Protein 2ABS (pdb70)

Secondary structure (DSSP, 8-state):
-----EEEE---EEEEEEE--HHHHHHTTPPTT-EEEPPGGGGGGGGTGGGG-PEEEEESHHHHHHHHHHHHH-STTSEEEEEEE-SSHHHHHHHHHHHHHT-EEEEEE-TT-PPEEEEEEEETTEEEEEEE-GGGGG----TTHHHHTTT--EEEEEGGGGTT-HHHHHHHHHHHHTSTT-EEEEE---HHHHHH-HHHHHHHHHT-SEEEEEHHHHHHHHHHHT---HHHHHHHHHHHHHHHHTT---SS--EEEEE-TTSPEEEEEE-TTS-EEEEEE------GGG----TTHHHHHHHHHHHHHHTT--HHHHHHHHHHHHHHHHTSSS------

Radius of gyration: 19.25 Å; Cα contacts (8 Å, |Δi|>4): 822; chains: 1; bounding box: 46×47×50 Å

Nearest PDB structures (foldseek):
  2abs-assembly1_A  TM=1.003E+00  e=2.687E-75  Toxoplasma gondii
  2a9z-assembly1_A  TM=9.817E-01  e=3.479E-67  Toxoplasma gondii
  1dgm-assembly1_A  TM=9.892E-01  e=4.662E-67  Toxoplasma gondii
  3loo-assembly1_A  TM=8.382E-01  e=2.595E-33  Anopheles gambiae
  8rf7-assembly1_A  TM=9.008E-01  e=4.574E-32  Zea mays

Structure (mmCIF, N/CA/C/O backbone):
data_2ABS
#
_entry.id   2ABS
#
_cell.length_a   60.051
_cell.length_b   67.923
_cell.length_c   83.192
_cell.angle_alpha   90.00
_cell.angle_beta   90.00
_cell.angle_gamma   90.00
#
_symmetry.space_group_name_H-M   'P 21 21 21'
#
loop_
_entity.id
_entity.type
_entity.pdbx_description
1 polymer 'adenosine kinase'
2 non-polymer 'CHLORIDE ION'
3 non-polymer 'SODIUM ION'
4 non-polymer 'PHOSPHOMETHYLPHOSPHONIC ACID ADENYLATE ESTER'
5 water water
#
loop_
_atom_site.group_PDB
_atom_site.id
_atom_site.type_symbol
_atom_site.label_atom_id
_atom_site.label_alt_id
_atom_site.label_comp_id
_atom_site.label_asym_id
_atom_site.label_entity_id
_atom_site.label_seq_id
_atom_site.pdbx_PDB_ins_code
_atom_site.Cartn_x
_atom_site.Cartn_y
_atom_site.Cartn_z
_atom_site.occupancy
_atom_site.B_iso_or_equiv
_atom_site.auth_seq_id
_atom_site.auth_comp_id
_atom_site.auth_asym_id
_atom_site.auth_atom_id
_atom_site.pdbx_PDB_model_num
ATOM 1 N N . THR A 1 30 ? 25.660 -39.955 -84.426 1.00 50.58 10 THR A N 1
ATOM 2 C CA . THR A 1 30 ? 25.939 -41.269 -85.025 1.00 43.57 10 THR A CA 1
ATOM 3 C C . THR A 1 30 ? 25.470 -41.386 -86.476 1.00 32.43 10 THR A C 1
ATOM 4 O O . THR A 1 30 ? 25.809 -42.245 -87.293 1.00 30.34 10 THR A O 1
ATOM 8 N N . GLY A 1 31 ? 24.577 -40.513 -86.950 1.00 24.79 11 GLY A N 1
ATOM 9 C CA . GLY A 1 31 ? 24.091 -40.578 -88.286 1.00 23.02 11 GLY A CA 1
ATOM 10 C C . GLY A 1 31 ? 23.251 -41.794 -88.612 1.00 23.01 11 GLY A C 1
ATOM 11 O O . GLY A 1 31 ? 22.516 -42.344 -87.769 1.00 24.46 11 GLY A O 1
ATOM 12 N N . PRO A 1 32 ? 23.348 -42.296 -89.844 1.00 21.27 12 PRO A N 1
ATOM 13 C CA . PRO A 1 32 ? 24.264 -41.845 -90.885 1.00 18.75 12 PRO A CA 1
ATOM 14 C C . PRO A 1 32 ? 23.927 -40.504 -91.522 1.00 13.51 12 PRO A C 1
ATOM 15 O O . PRO A 1 32 ? 22.793 -40.099 -91.722 1.00 14.23 12 PRO A O 1
ATOM 19 N N . MET A 1 33 ? 24.990 -39.778 -91.783 1.00 11.89 13 MET A N 1
ATOM 20 C CA . MET A 1 33 ? 24.883 -38.493 -92.473 1.00 9.56 13 MET A CA 1
ATOM 21 C C . MET A 1 33 ? 24.536 -38.721 -93.923 1.00 10.02 13 MET A C 1
ATOM 22 O O . MET A 1 33 ? 25.251 -39.411 -94.620 1.00 13.08 13 MET A O 1
ATOM 27 N N . ARG A 1 34 ? 23.420 -38.123 -94.381 1.00 10.00 14 ARG A N 1
ATOM 28 C CA . ARG A 1 34 ? 22.961 -38.302 -95.726 1.00 9.94 14 ARG A CA 1
ATOM 29 C C . ARG A 1 34 ? 23.207 -37.051 -96.600 1.00 9.17 14 ARG A C 1
ATOM 30 O O . ARG A 1 34 ? 23.311 -37.177 -97.808 1.00 10.56 14 ARG A O 1
ATOM 38 N N . VAL A 1 35 ? 23.291 -35.894 -95.987 1.00 8.09 15 VAL A N 1
ATOM 39 C CA . VAL A 1 35 ? 23.508 -34.632 -96.688 1.00 7.53 15 VAL A CA 1
ATOM 40 C C . VAL A 1 35 ? 24.539 -33.831 -95.909 1.00 6.93 15 VAL A C 1
ATOM 41 O O . VAL A 1 35 ? 24.447 -33.737 -94.693 1.00 8.34 15 VAL A O 1
ATOM 45 N N . PHE A 1 36 ? 25.523 -33.302 -96.628 1.00 6.62 16 PHE A N 1
ATOM 46 C CA . PHE A 1 36 ? 26.517 -32.400 -96.077 1.00 6.46 16 PHE A CA 1
ATOM 47 C C . PHE A 1 36 ? 26.450 -31.079 -96.830 1.00 6.24 16 PHE A C 1
ATOM 48 O O . PHE A 1 36 ? 26.441 -31.070 -98.065 1.00 6.95 16 PHE A O 1
ATOM 56 N N . ALA A 1 37 ? 26.462 -29.966 -96.077 1.00 5.85 17 ALA A N 1
ATOM 57 C CA . ALA A 1 37 ? 26.444 -28.661 -96.688 1.00 5.90 17 ALA A CA 1
ATOM 58 C C . ALA A 1 37 ? 27.501 -27.731 -96.103 1.00 5.50 17 ALA A C 1
ATOM 59 O O . ALA A 1 37 ? 27.864 -27.856 -94.928 1.00 6.00 17 ALA A O 1
ATOM 61 N N . ILE A 1 38 ? 27.891 -26.747 -96.895 1.00 5.94 18 ILE A N 1
ATOM 62 C CA . ILE A 1 38 ? 28.592 -25.556 -96.417 1.00 5.54 18 ILE A CA 1
ATOM 63 C C . ILE A 1 38 ? 27.709 -24.351 -96.620 1.00 5.90 18 ILE A C 1
ATOM 64 O O . ILE A 1 38 ? 26.898 -24.290 -97.559 1.00 7.14 18 ILE A O 1
ATOM 69 N N . GLY A 1 39 ? 27.897 -23.374 -95.766 1.00 6.31 19 GLY A N 1
ATOM 70 C CA . GLY A 1 39 ? 27.100 -22.169 -95.821 1.00 7.39 19 GLY A CA 1
ATOM 71 C C . GLY A 1 39 ? 27.653 -21.074 -94.937 1.00 7.07 19 GLY A C 1
ATOM 72 O O . GLY A 1 39 ? 28.736 -21.193 -94.358 1.00 8.28 19 GLY A O 1
ATOM 73 N N . ASN A 1 40 ? 26.844 -20.017 -94.861 1.00 6.77 20 ASN A N 1
ATOM 74 C CA . ASN A 1 40 ? 27.078 -18.859 -93.986 1.00 7.02 20 ASN A CA 1
ATOM 75 C C . ASN A 1 40 ? 26.121 -18.917 -92.839 1.00 7.73 20 ASN A C 1
ATOM 76 O O . ASN A 1 40 ? 24.928 -18.620 -93.011 1.00 9.84 20 ASN A O 1
ATOM 81 N N A PRO A 1 41 ? 26.523 -19.343 -91.661 0.45 7.06 21 PRO A N 1
ATOM 82 N N B PRO A 1 41 ? 26.519 -19.468 -91.709 0.55 9.71 21 PRO A N 1
ATOM 83 C CA A PRO A 1 41 ? 25.555 -19.490 -90.565 0.45 8.92 21 PRO A CA 1
ATOM 84 C CA B PRO A 1 41 ? 25.584 -19.665 -90.599 0.55 8.38 21 PRO A CA 1
ATOM 85 C C A PRO A 1 41 ? 25.306 -18.179 -89.821 0.45 7.94 21 PRO A C 1
ATOM 86 C C B PRO A 1 41 ? 25.302 -18.303 -89.946 0.55 8.25 21 PRO A C 1
ATOM 87 O O A PRO A 1 41 ? 26.172 -17.459 -89.363 0.45 13.34 21 PRO A O 1
ATOM 88 O O B PRO A 1 41 ? 26.181 -17.474 -89.775 0.55 7.70 21 PRO A O 1
ATOM 95 N N A ILE A 1 42 ? 24.033 -17.882 -89.693 0.45 7.89 22 ILE A N 1
ATOM 96 N N B ILE A 1 42 ? 24.063 -18.103 -89.584 0.55 6.41 22 ILE A N 1
ATOM 97 C CA A ILE A 1 42 ? 23.574 -16.591 -89.194 0.45 9.00 22 ILE A CA 1
ATOM 98 C CA B ILE A 1 42 ? 23.552 -16.881 -88.992 0.55 6.22 22 ILE A CA 1
ATOM 99 C C A ILE A 1 42 ? 22.553 -16.796 -88.076 0.45 8.56 22 ILE A C 1
ATOM 100 C C B ILE A 1 42 ? 22.761 -17.243 -87.739 0.55 5.31 22 ILE A C 1
ATOM 101 O O A ILE A 1 42 ? 21.589 -17.501 -88.273 0.45 14.40 22 ILE A O 1
ATOM 102 O O B ILE A 1 42 ? 22.072 -18.231 -87.688 0.55 6.52 22 ILE A O 1
ATOM 111 N N A LEU A 1 43 ? 22.833 -16.162 -86.927 0.45 8.24 23 LEU A N 1
ATOM 112 N N B LEU A 1 43 ? 22.862 -16.387 -86.731 0.55 5.58 23 LEU A N 1
ATOM 113 C CA A LEU A 1 43 ? 21.912 -16.239 -85.811 0.45 7.67 23 LEU A CA 1
ATOM 114 C CA B LEU A 1 43 ? 21.891 -16.452 -85.649 0.55 6.28 23 LEU A CA 1
ATOM 115 C C A LEU A 1 43 ? 20.803 -15.229 -86.019 0.45 7.55 23 LEU A C 1
ATOM 116 C C B LEU A 1 43 ? 20.845 -15.379 -85.930 0.55 6.90 23 LEU A C 1
ATOM 117 O O A LEU A 1 43 ? 21.027 -14.028 -86.109 0.45 8.99 23 LEU A O 1
ATOM 118 O O B LEU A 1 43 ? 21.211 -14.204 -86.000 0.55 7.84 23 LEU A O 1
ATOM 127 N N . ASP A 1 44 ? 19.576 -15.739 -86.061 1.00 7.49 24 ASP A N 1
ATOM 128 C CA . ASP A 1 44 ? 18.434 -14.848 -86.158 1.00 7.79 24 ASP A CA 1
ATOM 129 C C . ASP A 1 44 ? 17.982 -14.441 -84.760 1.00 7.83 24 ASP A C 1
ATOM 130 O O . ASP A 1 44 ? 17.896 -15.268 -83.865 1.00 8.85 24 ASP A O 1
ATOM 135 N N . LEU A 1 45 ? 17.655 -13.179 -84.611 1.00 7.69 25 LEU A N 1
ATOM 136 C CA . LEU A 1 45 ? 17.120 -12.601 -83.368 1.00 7.38 25 LEU A CA 1
ATOM 137 C C . LEU A 1 45 ? 15.715 -12.079 -83.726 1.00 7.15 25 LEU A C 1
ATOM 138 O O . LEU A 1 45 ? 15.620 -11.114 -84.436 1.00 8.19 25 LEU A O 1
ATOM 143 N N . VAL A 1 46 ? 14.681 -12.754 -83.255 1.00 8.20 26 VAL A N 1
ATOM 144 C CA . VAL A 1 46 ? 13.329 -12.516 -83.704 1.00 7.99 26 VAL A CA 1
ATOM 145 C C . VAL A 1 46 ? 12.510 -11.744 -82.651 1.00 7.36 26 VAL A C 1
ATOM 146 O O . VAL A 1 46 ? 12.393 -12.195 -81.520 1.00 7.93 26 VAL A O 1
ATOM 150 N N . ALA A 1 47 ? 11.934 -10.611 -83.020 1.00 8.11 27 ALA A N 1
ATOM 151 C CA . ALA A 1 47 ? 11.069 -9.885 -82.106 1.00 8.40 27 ALA A CA 1
ATOM 152 C C . ALA A 1 47 ? 10.055 -9.073 -82.856 1.00 9.03 27 ALA A C 1
ATOM 153 O O . ALA A 1 47 ? 10.374 -8.524 -83.922 1.00 9.39 27 ALA A O 1
ATOM 155 N N . GLU A 1 48 ? 8.840 -9.004 -82.277 1.00 10.31 28 GLU A N 1
ATOM 156 C CA . GLU A 1 48 ? 7.865 -8.014 -82.675 1.00 10.26 28 GLU A CA 1
ATOM 157 C C . GLU A 1 48 ? 8.372 -6.687 -82.106 1.00 10.41 28 GLU A C 1
ATOM 158 O O . GLU A 1 48 ? 8.739 -6.561 -80.909 1.00 14.04 28 GLU A O 1
ATOM 164 N N . VAL A 1 49 ? 8.407 -5.631 -82.905 1.00 10.56 29 VAL A N 1
ATOM 165 C CA . VAL A 1 49 ? 8.936 -4.350 -82.487 1.00 10.12 29 VAL A CA 1
ATOM 166 C C . VAL A 1 49 ? 7.970 -3.225 -82.844 1.00 11.04 29 VAL A C 1
ATOM 167 O O . VAL A 1 49 ? 7.222 -3.379 -83.831 1.00 11.92 29 VAL A O 1
ATOM 171 N N . PRO A 1 50 ? 7.995 -2.106 -82.140 1.00 11.78 30 PRO A N 1
ATOM 172 C CA . PRO A 1 50 ? 7.206 -0.926 -82.538 1.00 13.20 30 PRO A CA 1
ATOM 173 C C . PRO A 1 50 ? 7.822 -0.278 -83.758 1.00 12.42 30 PRO A C 1
ATOM 174 O O . PRO A 1 50 ? 9.001 -0.389 -84.043 1.00 12.70 30 PRO A O 1
ATOM 178 N N . SER A 1 51 ? 6.984 0.440 -84.503 1.00 15.46 31 SER A N 1
ATOM 179 C CA . SER A 1 51 ? 7.469 1.102 -85.708 1.00 16.74 31 SER A CA 1
ATOM 180 C C . SER A 1 51 ? 8.553 2.120 -85.402 1.00 16.61 31 SER A C 1
ATOM 181 O O . SER A 1 51 ? 9.491 2.335 -86.196 1.00 19.05 31 SER A O 1
ATOM 184 N N . SER A 1 52 ? 8.503 2.678 -84.210 1.00 16.45 32 SER A N 1
ATOM 185 C CA . SER A 1 52 ? 9.587 3.560 -83.802 1.00 17.10 32 SER A CA 1
ATOM 186 C C . SER A 1 52 ? 10.966 2.927 -83.848 1.00 16.77 32 SER A C 1
ATOM 187 O O . SER A 1 52 ? 11.957 3.678 -84.065 1.00 18.35 32 SER A O 1
ATOM 190 N N . PHE A 1 53 ? 11.065 1.661 -83.580 1.00 16.34 33 PHE A N 1
ATOM 191 C CA . PHE A 1 53 ? 12.390 1.009 -83.588 1.00 14.96 33 PHE A CA 1
ATOM 192 C C . PHE A 1 53 ? 12.902 0.958 -85.005 1.00 14.39 33 PHE A C 1
ATOM 193 O O . PHE A 1 53 ? 14.116 1.111 -85.207 1.00 15.21 33 PHE A O 1
ATOM 201 N N A LEU A 1 54 ? 12.007 0.687 -85.947 0.43 15.61 34 LEU A N 1
ATOM 202 N N B LEU A 1 54 ? 12.080 0.702 -86.001 0.57 15.61 34 LEU A N 1
ATOM 203 C CA A LEU A 1 54 ? 12.381 0.672 -87.363 0.43 15.05 34 LEU A CA 1
ATOM 204 C CA B LEU A 1 54 ? 12.550 0.702 -87.394 0.57 15.71 34 LEU A CA 1
ATOM 205 C C A LEU A 1 54 ? 12.963 2.023 -87.735 0.43 15.76 34 LEU A C 1
ATOM 206 C C B LEU A 1 54 ? 13.051 2.081 -87.752 0.57 16.75 34 LEU A C 1
ATOM 207 O O A LEU A 1 54 ? 14.007 2.151 -88.372 0.43 14.60 34 LEU A O 1
ATOM 208 O O B LEU A 1 54 ? 14.070 2.357 -88.383 0.57 18.47 34 LEU A O 1
ATOM 217 N N . ASP A 1 55 ? 12.259 3.064 -87.285 1.00 16.97 35 ASP A N 1
ATOM 218 C CA . ASP A 1 55 ? 12.649 4.431 -87.589 1.00 19.52 35 ASP A CA 1
ATOM 219 C C . ASP A 1 55 ? 13.971 4.852 -86.944 1.00 19.53 35 ASP A C 1
ATOM 220 O O . ASP A 1 55 ? 14.780 5.548 -87.566 1.00 20.28 35 ASP A O 1
ATOM 225 N N . GLU A 1 56 ? 14.182 4.370 -85.733 1.00 19.14 36 GLU A N 1
ATOM 226 C CA . GLU A 1 56 ? 15.387 4.687 -84.991 1.00 19.89 36 GLU A CA 1
ATOM 227 C C . GLU A 1 56 ? 16.609 4.273 -85.805 1.00 19.59 36 GLU A C 1
ATOM 228 O O . GLU A 1 56 ? 17.653 4.950 -85.768 1.00 21.84 36 GLU A O 1
ATOM 234 N N . PHE A 1 57 ? 16.510 3.160 -86.521 1.00 17.47 37 PHE A N 1
ATOM 235 C CA . PHE A 1 57 ? 17.651 2.619 -87.244 1.00 18.84 37 PHE A CA 1
ATOM 236 C C . PHE A 1 57 ? 17.483 2.796 -88.732 1.00 19.06 37 PHE A C 1
ATOM 237 O O . PHE A 1 57 ? 18.239 2.207 -89.492 1.00 24.26 37 PHE A O 1
ATOM 245 N N . PHE A 1 58 ? 16.574 3.687 -89.167 1.00 19.68 38 PHE A N 1
ATOM 246 C CA . PHE A 1 58 ? 16.371 4.028 -90.570 1.00 23.20 38 PHE A CA 1
ATOM 247 C C . PHE A 1 58 ? 16.151 2.805 -91.468 1.00 17.72 38 PHE A C 1
ATOM 248 O O . PHE A 1 58 ? 16.535 2.709 -92.612 1.00 23.97 38 PHE A O 1
ATOM 263 N N . LEU A 1 59 ? 15.394 1.857 -90.942 1.00 15.58 39 LEU A N 1
ATOM 264 C CA . LEU A 1 59 ? 15.019 0.674 -91.681 1.00 15.43 39 LEU A CA 1
ATOM 265 C C . LEU A 1 59 ? 13.687 0.921 -92.376 1.00 17.08 39 LEU A C 1
ATOM 266 O O . LEU A 1 59 ? 12.814 1.579 -91.772 1.00 21.65 39 LEU A O 1
ATOM 271 N N . LYS A 1 60 ? 13.623 0.387 -93.581 1.00 17.93 40 LYS A N 1
ATOM 272 C CA . LYS A 1 60 ? 12.366 0.392 -94.371 1.00 18.45 40 LYS A CA 1
ATOM 273 C C . LYS A 1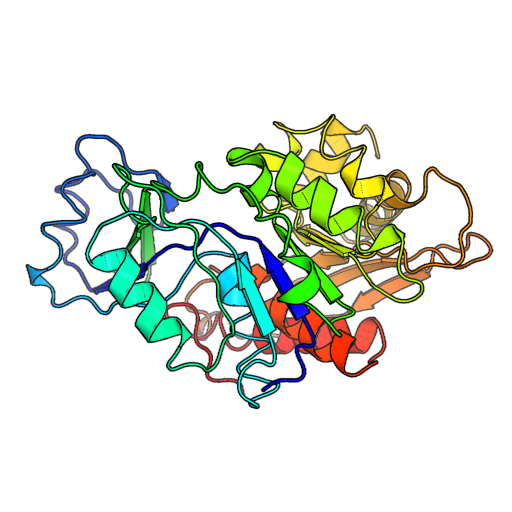 60 ? 11.597 -0.907 -94.158 1.00 16.03 40 LYS A C 1
ATOM 274 O O . LYS A 1 60 ? 12.149 -1.957 -94.439 1.00 16.89 40 LYS A O 1
ATOM 280 N N . ARG A 1 61 ? 10.356 -0.821 -93.690 1.00 16.85 41 ARG A N 1
ATOM 281 C CA . ARG A 1 61 ? 9.601 -2.007 -93.378 1.00 17.07 41 ARG A CA 1
ATOM 282 C C . ARG A 1 61 ? 9.539 -2.927 -94.573 1.00 16.76 41 ARG A C 1
ATOM 283 O O . ARG A 1 61 ? 9.217 -2.461 -95.673 1.00 19.67 41 ARG A O 1
ATOM 291 N N . GLY A 1 62 ? 9.789 -4.188 -94.308 1.00 15.55 42 GLY A N 1
ATOM 292 C CA . GLY A 1 62 ? 9.751 -5.205 -95.316 1.00 16.94 42 GLY A CA 1
ATOM 293 C C . GLY A 1 62 ? 10.956 -5.397 -96.162 1.00 14.99 42 GLY A C 1
ATOM 294 O O . GLY A 1 62 ? 10.980 -6.310 -96.975 1.00 19.44 42 GLY A O 1
ATOM 295 N N . ASP A 1 63 ? 11.994 -4.573 -96.003 1.00 15.58 43 ASP A N 1
ATOM 296 C CA . ASP A 1 63 ? 13.238 -4.778 -96.749 1.00 15.46 43 ASP A CA 1
ATOM 297 C C . ASP A 1 63 ? 14.180 -5.669 -95.948 1.00 13.71 43 ASP A C 1
ATOM 298 O O . ASP A 1 63 ? 14.102 -5.761 -94.716 1.00 14.15 43 ASP A O 1
ATOM 303 N N . ALA A 1 64 ? 15.051 -6.355 -96.671 1.00 14.42 44 ALA A N 1
ATOM 304 C CA . ALA A 1 64 ? 16.141 -7.184 -96.212 1.00 12.42 44 ALA A CA 1
ATOM 305 C C . ALA A 1 64 ? 17.451 -6.491 -96.599 1.00 11.63 44 ALA A C 1
ATOM 306 O O . ALA A 1 64 ? 17.689 -6.347 -97.802 1.00 16.37 44 ALA A O 1
ATOM 308 N N . THR A 1 65 ? 18.241 -6.062 -95.652 1.00 10.25 45 THR A N 1
ATOM 309 C CA . THR A 1 65 ? 19.453 -5.339 -95.936 1.00 10.28 45 THR A CA 1
ATOM 310 C C . THR A 1 65 ? 20.585 -5.841 -95.099 1.00 9.36 45 THR A C 1
ATOM 311 O O . THR A 1 65 ? 20.432 -6.568 -94.126 1.00 10.17 45 THR A O 1
ATOM 318 N N . LEU A 1 66 ? 21.809 -5.384 -95.460 1.00 8.50 46 LEU A N 1
ATOM 319 C CA . LEU A 1 66 ? 23.002 -5.624 -94.671 1.00 8.20 46 LEU A CA 1
ATOM 320 C C . LEU A 1 66 ? 23.212 -4.423 -93.767 1.00 8.68 46 LEU A C 1
ATOM 321 O O . LEU A 1 66 ? 23.025 -3.264 -94.174 1.00 9.23 46 LEU A O 1
ATOM 326 N N . ALA A 1 67 ? 23.608 -4.645 -92.535 1.00 8.25 47 ALA A N 1
ATOM 327 C CA . ALA A 1 67 ? 23.737 -3.607 -91.544 1.00 8.75 47 ALA A CA 1
ATOM 328 C C . ALA A 1 67 ? 24.769 -2.583 -91.972 1.00 8.39 47 ALA A C 1
ATOM 329 O O . ALA A 1 67 ? 25.886 -2.906 -92.368 1.00 9.56 47 ALA A O 1
ATOM 331 N N . THR A 1 68 ? 24.402 -1.326 -91.827 1.00 9.49 48 THR A N 1
ATOM 332 C CA . THR A 1 68 ? 25.343 -0.245 -91.913 1.00 10.58 48 THR A CA 1
ATOM 333 C C . THR A 1 68 ? 26.060 -0.045 -90.578 1.00 9.84 48 THR A C 1
ATOM 334 O O . THR A 1 68 ? 25.631 -0.600 -89.557 1.00 10.16 48 THR A O 1
ATOM 338 N N . PRO A 1 69 ? 27.132 0.729 -90.524 1.00 11.81 49 PRO A N 1
ATOM 339 C CA . PRO A 1 69 ? 27.843 0.893 -89.250 1.00 11.91 49 PRO A CA 1
ATOM 340 C C . PRO A 1 69 ? 26.932 1.409 -88.137 1.00 11.70 49 PRO A C 1
ATOM 341 O O . PRO A 1 69 ? 27.031 0.852 -87.016 1.00 14.13 49 PRO A O 1
ATOM 345 N N . GLU A 1 70 ? 26.061 2.388 -88.432 1.00 13.95 50 GLU A N 1
ATOM 346 C CA . GLU A 1 70 ? 25.177 2.866 -87.363 1.00 18.88 50 GLU A CA 1
ATOM 347 C C . GLU A 1 70 ? 24.170 1.821 -86.938 1.00 19.56 50 GLU A C 1
ATOM 348 O O . GLU A 1 70 ? 23.631 1.737 -85.826 1.00 32.92 50 GLU A O 1
ATOM 354 N N . GLN A 1 71 ? 23.861 0.855 -87.768 1.00 12.56 51 GLN A N 1
ATOM 355 C CA . GLN A 1 71 ? 22.918 -0.206 -87.430 1.00 12.32 51 GLN A CA 1
ATOM 356 C C . GLN A 1 71 ? 23.545 -1.337 -86.637 1.00 12.51 51 GLN A C 1
ATOM 357 O O . GLN A 1 71 ? 22.796 -2.156 -86.092 1.00 14.05 51 GLN A O 1
ATOM 363 N N A MET A 1 72 ? 24.862 -1.328 -86.518 0.30 11.56 52 MET A N 1
ATOM 364 N N B MET A 1 72 ? 24.867 -1.357 -86.490 0.70 11.77 52 MET A N 1
ATOM 365 C CA A MET A 1 72 ? 25.602 -2.316 -85.746 0.30 10.53 52 MET A CA 1
ATOM 366 C CA B MET A 1 72 ? 25.425 -2.435 -85.684 0.70 10.78 52 MET A CA 1
ATOM 367 C C A MET A 1 72 ? 25.136 -2.375 -84.296 0.30 11.25 52 MET A C 1
ATOM 368 C C B MET A 1 72 ? 24.937 -2.429 -84.260 0.70 11.09 52 MET A C 1
ATOM 369 O O A MET A 1 72 ? 25.341 -3.398 -83.624 0.30 13.34 52 MET A O 1
ATOM 370 O O B MET A 1 72 ? 24.919 -3.487 -83.604 0.70 11.62 52 MET A O 1
ATOM 379 N N A ARG A 1 73 ? 24.530 -1.316 -83.817 0.30 11.95 53 ARG A N 1
ATOM 380 N N B ARG A 1 73 ? 24.563 -1.280 -83.739 0.70 10.61 53 ARG A N 1
ATOM 381 C CA A ARG A 1 73 ? 23.934 -1.085 -82.512 0.30 13.98 53 ARG A CA 1
ATOM 382 C CA B ARG A 1 73 ? 24.028 -1.232 -82.364 0.70 11.96 53 ARG A CA 1
ATOM 383 C C A ARG A 1 73 ? 22.655 -1.869 -82.277 0.30 11.21 53 ARG A C 1
ATOM 384 C C B ARG A 1 73 ? 22.683 -1.902 -82.226 0.70 11.43 53 ARG A C 1
ATOM 385 O O A ARG A 1 73 ? 22.379 -2.241 -81.132 0.30 11.14 53 ARG A O 1
ATOM 386 O O B ARG A 1 73 ? 22.177 -2.130 -81.127 0.70 13.69 53 ARG A O 1
ATOM 401 N N A ILE A 1 74 ? 21.885 -2.159 -83.317 0.30 10.36 54 ILE A N 1
ATOM 402 N N B ILE A 1 74 ? 22.076 -2.302 -83.347 0.70 10.31 54 ILE A N 1
ATOM 403 C CA A ILE A 1 74 ? 20.706 -3.016 -83.235 0.30 8.05 54 ILE A CA 1
ATOM 404 C CA B ILE A 1 74 ? 20.719 -2.855 -83.244 0.70 10.48 54 ILE A CA 1
ATOM 405 C C A ILE A 1 74 ? 21.032 -4.294 -82.470 0.30 9.37 54 ILE A C 1
ATOM 406 C C B ILE A 1 74 ? 20.718 -4.166 -82.484 0.70 9.18 54 ILE A C 1
ATOM 407 O O A ILE A 1 74 ? 20.250 -4.711 -81.622 0.30 10.27 54 ILE A O 1
ATOM 408 O O B ILE A 1 74 ? 19.752 -4.493 -81.819 0.70 11.32 54 ILE A O 1
ATOM 417 N N A TYR A 1 75 ? 22.175 -4.905 -82.780 0.30 7.64 55 TYR A N 1
ATOM 418 N N B TYR A 1 75 ? 21.773 -4.955 -82.625 0.70 10.03 55 TYR A N 1
ATOM 419 C CA A TYR A 1 75 ? 22.469 -6.229 -82.200 0.30 6.84 55 TYR A CA 1
ATOM 420 C CA B TYR A 1 75 ? 21.682 -6.336 -82.083 0.70 10.32 55 TYR A CA 1
ATOM 421 C C A TYR A 1 75 ? 22.719 -6.198 -80.715 0.30 8.74 55 TYR A C 1
ATOM 422 C C B TYR A 1 75 ? 21.606 -6.344 -80.600 0.70 12.61 55 TYR A C 1
ATOM 423 O O A TYR A 1 75 ? 22.659 -7.244 -80.064 0.30 10.85 55 TYR A O 1
ATOM 424 O O B TYR A 1 75 ? 20.864 -7.083 -79.982 0.70 16.88 55 TYR A O 1
ATOM 441 N N A SER A 1 76 ? 22.956 -5.019 -80.174 0.30 8.86 56 SER A N 1
ATOM 442 N N B SER A 1 76 ? 22.357 -5.462 -79.979 0.70 13.26 56 SER A N 1
ATOM 443 C CA A SER A 1 76 ? 23.168 -4.924 -78.737 0.30 12.27 56 SER A CA 1
ATOM 444 C CA B SER A 1 76 ? 22.295 -5.329 -78.529 0.70 12.81 56 SER A CA 1
ATOM 445 C C A SER A 1 76 ? 22.086 -4.116 -78.040 0.30 12.16 56 SER A C 1
ATOM 446 C C B SER A 1 76 ? 21.041 -4.621 -78.053 0.70 11.52 56 SER A C 1
ATOM 447 O O A SER A 1 76 ? 22.329 -3.871 -76.848 0.30 21.32 56 SER A O 1
ATOM 448 O O B SER A 1 76 ? 20.372 -4.979 -77.093 0.70 13.84 56 SER A O 1
ATOM 453 N N A THR A 1 77 ? 20.991 -3.741 -78.677 0.30 11.84 57 THR A N 1
ATOM 454 N N B THR A 1 77 ? 20.659 -3.574 -78.767 0.70 12.19 57 THR A N 1
ATOM 455 C CA A THR A 1 77 ? 19.890 -3.048 -78.038 0.30 13.46 57 THR A CA 1
ATOM 456 C CA B THR A 1 77 ? 19.482 -2.838 -78.381 0.70 12.04 57 THR A CA 1
ATOM 457 C C A THR A 1 77 ? 18.521 -3.681 -78.294 0.30 14.18 57 THR A C 1
ATOM 458 C C B THR A 1 77 ? 18.202 -3.657 -78.567 0.70 12.46 57 THR A C 1
ATOM 459 O O A THR A 1 77 ? 17.527 -3.218 -77.735 0.30 13.66 57 THR A O 1
ATOM 460 O O B THR A 1 77 ? 17.172 -3.376 -77.991 0.70 14.43 57 THR A O 1
ATOM 467 N N A LEU A 1 78 ? 18.391 -4.728 -79.091 0.30 14.97 58 LEU A N 1
ATOM 468 N N B LEU A 1 78 ? 18.246 -4.740 -79.316 0.70 14.28 58 LEU A N 1
ATOM 469 C CA A LEU A 1 78 ? 17.122 -5.415 -79.330 0.30 13.80 58 LEU A CA 1
ATOM 470 C CA B LEU A 1 78 ? 17.159 -5.671 -79.460 0.70 13.67 58 LEU A CA 1
ATOM 471 C C A LEU A 1 78 ? 16.726 -6.207 -78.090 0.30 12.10 58 LEU A C 1
ATOM 472 C C B LEU A 1 78 ? 16.799 -6.406 -78.184 0.70 12.89 58 LEU A C 1
ATOM 473 O O A LEU A 1 78 ? 15.573 -6.574 -77.929 0.30 10.39 58 LEU A O 1
ATOM 474 O O B LEU A 1 78 ? 15.738 -6.947 -78.033 0.70 11.60 58 LEU A O 1
ATOM 483 N N . ASP A 1 79 ? 17.711 -6.432 -77.208 1.00 15.02 59 ASP A N 1
ATOM 484 C CA . ASP A 1 79 ? 17.475 -7.199 -75.996 1.00 14.55 59 ASP A CA 1
ATOM 485 C C . ASP A 1 79 ? 16.241 -6.711 -75.214 1.00 12.78 59 ASP A C 1
ATOM 486 O O . ASP A 1 79 ? 15.569 -7.515 -74.516 1.00 13.75 59 ASP A O 1
ATOM 488 N N . GLN A 1 80 ? 15.893 -5.452 -75.301 1.00 13.58 60 GLN A N 1
ATOM 489 C CA . GLN A 1 80 ? 14.722 -4.910 -74.655 1.00 12.11 60 GLN A CA 1
ATOM 490 C C . GLN A 1 80 ? 13.449 -5.623 -75.042 1.00 11.60 60 GLN A C 1
ATOM 491 O O . GLN A 1 80 ? 12.481 -5.530 -74.268 1.00 14.72 60 GLN A O 1
ATOM 497 N N . PHE A 1 81 ? 13.394 -6.250 -76.188 1.00 9.72 61 PHE A N 1
ATOM 498 C CA . PHE A 1 81 ? 12.201 -6.919 -76.663 1.00 10.13 61 PHE A CA 1
ATOM 499 C C . PHE A 1 81 ? 12.199 -8.388 -76.288 1.00 10.49 61 PHE A C 1
ATOM 500 O O . PHE A 1 81 ? 11.236 -9.094 -76.674 1.00 13.48 61 PHE A O 1
ATOM 508 N N . ASN A 1 82 ? 13.169 -8.912 -75.609 1.00 10.69 62 ASN A N 1
ATOM 509 C CA . ASN A 1 82 ? 13.256 -10.346 -75.292 1.00 9.96 62 ASN A CA 1
ATOM 510 C C . ASN A 1 82 ? 13.199 -11.176 -76.560 1.00 9.47 62 ASN A C 1
ATOM 511 O O . ASN A 1 82 ? 12.365 -12.085 -76.732 1.00 10.20 62 ASN A O 1
ATOM 516 N N . PRO A 1 83 ? 14.112 -10.914 -77.493 1.00 9.55 63 PRO A N 1
ATOM 517 C CA . PRO A 1 83 ? 14.068 -11.624 -78.789 1.00 9.25 63 PRO A CA 1
ATOM 518 C C . PRO A 1 83 ? 14.387 -13.073 -78.594 1.00 8.47 63 PRO A C 1
ATOM 519 O O . PRO A 1 83 ? 15.103 -13.479 -77.676 1.00 9.94 63 PRO A O 1
ATOM 523 N N . THR A 1 84 ? 13.888 -13.895 -79.531 1.00 7.88 64 THR A N 1
ATOM 524 C CA . THR A 1 84 ? 14.198 -15.299 -79.567 1.00 8.05 64 THR A CA 1
ATOM 525 C C . THR A 1 84 ? 15.328 -15.566 -80.549 1.00 7.64 64 THR A C 1
ATOM 526 O O . THR A 1 84 ? 15.253 -15.114 -81.667 1.00 9.15 64 THR A O 1
ATOM 530 N N . SER A 1 85 ? 16.341 -16.260 -80.113 1.00 7.39 65 SER A N 1
ATOM 531 C CA . SER A 1 85 ? 17.464 -16.663 -80.946 1.00 7.29 65 SER A CA 1
ATOM 532 C 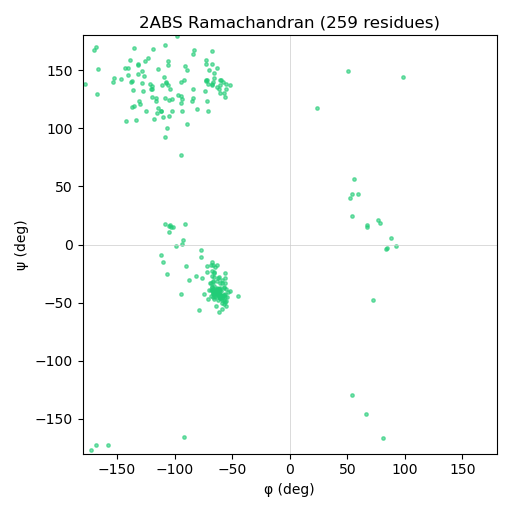C . SER A 1 85 ? 17.140 -17.941 -81.696 1.00 7.02 65 SER A C 1
ATOM 533 O O . SER A 1 85 ? 16.708 -18.935 -81.083 1.00 9.13 65 SER A O 1
ATOM 536 N N . LEU A 1 86 ? 17.429 -17.995 -82.986 1.00 7.12 66 LEU A N 1
ATOM 537 C CA . LEU A 1 86 ? 17.192 -19.166 -83.811 1.00 7.70 66 LEU A CA 1
ATOM 538 C C . LEU A 1 86 ? 18.310 -19.336 -84.817 1.00 6.92 66 LEU A C 1
ATOM 539 O O . LEU A 1 86 ? 18.880 -18.341 -85.231 1.00 7.72 66 LEU A O 1
ATOM 544 N N . PRO A 1 87 ? 18.607 -20.557 -85.249 1.00 7.60 67 PRO A N 1
ATOM 545 C CA . PRO A 1 87 ? 19.530 -20.710 -86.373 1.00 7.90 67 PRO A CA 1
ATOM 546 C C . PRO A 1 87 ? 18.937 -20.077 -87.609 1.00 8.58 67 PRO A C 1
ATOM 547 O O . PRO A 1 87 ? 17.711 -20.028 -87.812 1.00 10.79 67 PRO A O 1
ATOM 551 N N . GLY A 1 88 ? 19.805 -19.612 -88.506 1.00 8.23 68 GLY A N 1
ATOM 552 C CA . GLY A 1 88 ? 19.409 -19.076 -89.789 1.00 9.66 68 GLY A CA 1
ATOM 553 C C . GLY A 1 88 ? 20.583 -19.155 -90.762 1.00 7.70 68 GLY A C 1
ATOM 554 O O . GLY A 1 88 ? 21.639 -19.705 -90.495 1.00 8.34 68 GLY A O 1
ATOM 555 N N . GLY A 1 89 ? 20.356 -18.547 -91.906 1.00 7.89 69 GLY A N 1
ATOM 556 C CA . GLY A 1 89 ? 21.207 -18.702 -93.052 1.00 7.94 69 GLY A CA 1
ATOM 557 C C . GLY A 1 89 ? 20.638 -19.716 -94.014 1.00 7.11 69 GLY A C 1
ATOM 558 O O . GLY A 1 89 ? 20.017 -20.691 -93.599 1.00 8.51 69 GLY A O 1
ATOM 559 N N . SER A 1 90 ? 20.808 -19.493 -95.306 1.00 7.23 70 SER A N 1
ATOM 560 C CA . SER A 1 90 ? 20.103 -20.276 -96.309 1.00 7.00 70 SER A CA 1
ATOM 561 C C . SER A 1 90 ? 20.447 -21.740 -96.246 1.00 6.23 70 SER A C 1
ATOM 562 O O . SER A 1 90 ? 19.566 -22.599 -96.099 1.00 7.04 70 SER A O 1
ATOM 565 N N . ALA A 1 91 ? 21.743 -22.131 -96.389 1.00 6.29 71 ALA A N 1
ATOM 566 C CA . ALA A 1 91 ? 22.101 -23.527 -96.355 1.00 6.27 71 ALA A CA 1
ATOM 567 C C . ALA A 1 91 ? 21.801 -24.155 -95.030 1.00 6.21 71 ALA A C 1
ATOM 568 O O . ALA A 1 91 ? 21.399 -25.332 -94.987 1.00 6.53 71 ALA A O 1
ATOM 570 N N . LEU A 1 92 ? 21.988 -23.458 -93.932 1.00 6.51 72 LEU A N 1
ATOM 571 C CA . LEU A 1 92 ? 21.717 -23.990 -92.619 1.00 6.69 72 LEU A CA 1
ATOM 572 C C . LEU A 1 92 ? 20.244 -24.331 -92.510 1.00 6.34 72 LEU A C 1
ATOM 573 O O . LEU A 1 92 ? 19.866 -25.398 -91.998 1.00 7.66 72 LEU A O 1
ATOM 578 N N . ASN A 1 93 ? 19.390 -23.440 -92.960 1.00 6.64 73 ASN A N 1
ATOM 579 C CA . ASN A 1 93 ? 17.974 -23.711 -92.911 1.00 7.1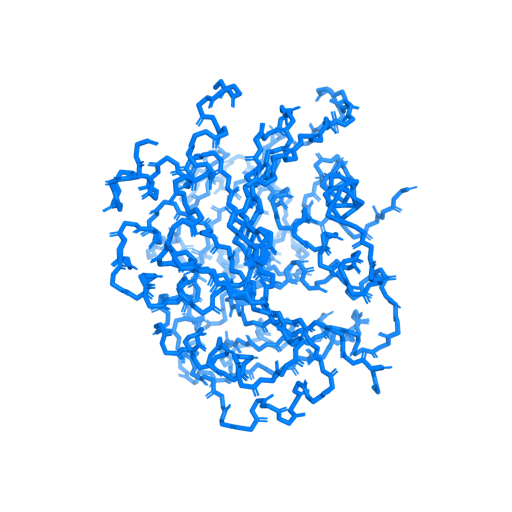4 73 ASN A CA 1
ATOM 580 C C . ASN A 1 93 ? 17.617 -24.930 -93.763 1.00 6.66 73 ASN A C 1
ATOM 581 O O . ASN A 1 93 ? 16.813 -25.771 -93.357 1.00 7.25 73 ASN A O 1
ATOM 586 N N . SER A 1 94 ? 18.212 -25.061 -94.944 1.00 6.83 74 SER A N 1
ATOM 587 C CA . SER A 1 94 ? 17.928 -26.239 -95.762 1.00 7.09 74 SER A CA 1
ATOM 588 C C . SER A 1 94 ? 18.322 -27.546 -95.106 1.00 7.02 74 SER A C 1
ATOM 589 O O . SER A 1 94 ? 17.553 -28.490 -95.120 1.00 7.62 74 SER A O 1
ATOM 592 N N . VAL A 1 95 ? 19.520 -27.590 -94.491 1.00 7.02 75 VAL A N 1
ATOM 593 C CA . VAL A 1 95 ? 19.868 -28.833 -93.783 1.00 7.44 75 VAL A CA 1
ATOM 594 C C . VAL A 1 95 ? 19.070 -29.032 -92.518 1.00 7.25 75 VAL A C 1
ATOM 595 O O . VAL A 1 95 ? 18.911 -30.208 -92.112 1.00 7.76 75 VAL A O 1
ATOM 599 N N A ARG A 1 96 ? 18.530 -27.993 -91.905 0.39 7.94 76 ARG A N 1
ATOM 600 N N B ARG A 1 96 ? 18.570 -27.985 -91.880 0.61 7.51 76 ARG A N 1
ATOM 601 C CA A ARG A 1 96 ? 17.648 -28.188 -90.749 0.39 7.76 76 ARG A CA 1
ATOM 602 C CA B ARG A 1 96 ? 17.665 -28.193 -90.736 0.61 7.73 76 ARG A CA 1
ATOM 603 C C A ARG A 1 96 ? 16.359 -28.882 -91.177 0.39 7.39 76 ARG A C 1
ATOM 604 C C B ARG A 1 96 ? 16.402 -28.905 -91.206 0.61 7.07 76 ARG A C 1
ATOM 605 O O A ARG A 1 96 ? 15.783 -29.622 -90.379 0.39 7.54 76 ARG A O 1
ATOM 606 O O B ARG A 1 96 ? 15.864 -29.721 -90.457 0.61 10.05 76 ARG A O 1
ATOM 621 N N . VAL A 1 97 ? 15.909 -28.659 -92.401 1.00 7.78 77 VAL A N 1
ATOM 622 C CA . VAL A 1 97 ? 14.764 -29.382 -92.948 1.00 8.04 77 VAL A CA 1
ATOM 623 C C . VAL A 1 97 ? 15.102 -30.839 -93.088 1.00 7.77 77 VAL A C 1
ATOM 624 O O . VAL A 1 97 ? 14.370 -31.739 -92.678 1.00 8.45 77 VAL A O 1
ATOM 628 N N . VAL A 1 98 ? 16.248 -31.131 -93.709 1.00 7.66 78 VAL A N 1
ATOM 629 C CA . VAL A 1 98 ? 16.703 -32.522 -93.891 1.00 7.78 78 VAL A CA 1
ATOM 630 C C . VAL A 1 98 ? 16.777 -33.218 -92.558 1.00 8.16 78 VAL A C 1
ATOM 631 O O . VAL A 1 98 ? 16.313 -34.349 -92.407 1.00 8.88 78 VAL A O 1
ATOM 635 N N . GLN A 1 99 ? 17.409 -32.590 -91.564 1.00 8.45 79 GLN A N 1
ATOM 636 C CA . GLN A 1 99 ? 17.545 -33.158 -90.239 1.00 8.70 79 GLN A CA 1
ATOM 637 C C . GLN A 1 99 ? 16.179 -33.400 -89.583 1.00 8.46 79 GLN A C 1
ATOM 638 O O . GLN A 1 99 ? 15.978 -34.461 -88.964 1.00 10.48 79 GLN A O 1
ATOM 644 N N A LYS A 1 100 ? 15.279 -32.449 -89.702 0.46 9.06 80 LYS A N 1
ATOM 645 N N B LYS A 1 100 ? 15.264 -32.461 -89.682 0.54 9.09 80 LYS A N 1
ATOM 646 C CA A LYS A 1 100 ? 13.953 -32.598 -89.125 0.46 9.18 80 LYS A CA 1
ATOM 647 C CA B LYS A 1 100 ? 13.946 -32.620 -89.091 0.54 9.69 80 LYS A CA 1
ATOM 648 C C A LYS A 1 100 ? 13.271 -33.847 -89.706 0.46 9.25 80 LYS A C 1
ATOM 649 C C B LYS A 1 100 ? 13.248 -33.849 -89.705 0.54 9.66 80 LYS A C 1
ATOM 650 O O A LYS A 1 100 ? 12.639 -34.653 -89.014 0.46 13.30 80 LYS A O 1
ATOM 651 O O B LYS A 1 100 ? 12.577 -34.633 -89.020 0.54 12.72 80 LYS A O 1
ATOM 662 N N . LEU A 1 101 ? 13.369 -33.990 -91.020 1.00 10.17 81 LEU A N 1
ATOM 663 C CA . LEU A 1 101 ? 12.641 -35.060 -91.713 1.00 10.55 81 LEU A CA 1
ATOM 664 C C . LEU A 1 101 ? 13.273 -36.413 -91.527 1.00 11.12 81 LEU A C 1
ATOM 665 O O . LEU A 1 101 ? 12.536 -37.423 -91.418 1.00 14.43 81 LEU A O 1
ATOM 670 N N . LEU A 1 102 ? 14.560 -36.493 -91.449 1.00 11.48 82 LEU A N 1
ATOM 671 C CA . LEU A 1 102 ? 15.258 -37.742 -91.216 1.00 12.26 82 LEU A CA 1
ATOM 672 C C . LEU A 1 102 ? 15.267 -38.113 -89.725 1.00 12.58 82 LEU A C 1
ATOM 673 O O . LEU A 1 102 ? 15.353 -39.313 -89.447 1.00 14.52 82 LEU A O 1
ATOM 678 N N . ARG A 1 103 ? 15.200 -37.167 -88.845 1.00 12.58 83 ARG A N 1
ATOM 679 C CA . ARG A 1 103 ? 15.029 -37.296 -87.379 1.00 14.44 83 ARG A CA 1
ATOM 680 C C . ARG A 1 103 ? 16.252 -37.849 -86.647 1.00 13.84 83 ARG A C 1
ATOM 681 O O . ARG A 1 103 ? 16.627 -37.310 -85.591 1.00 17.21 83 ARG A O 1
ATOM 696 N N A LYS A 1 104 ? 16.909 -38.879 -87.158 0.59 13.99 84 LYS A N 1
ATOM 697 N N B LYS A 1 104 ? 16.894 -38.906 -87.129 0.41 13.58 84 LYS A N 1
ATOM 698 C CA A LYS A 1 104 ? 18.026 -39.431 -86.414 0.59 14.40 84 LYS A CA 1
ATOM 699 C CA B LYS A 1 104 ? 17.992 -39.495 -86.367 0.41 15.23 84 LYS A CA 1
ATOM 700 C C A LYS A 1 104 ? 19.133 -38.416 -86.182 0.59 12.69 84 LYS A C 1
ATOM 701 C C B LYS A 1 104 ? 19.117 -38.487 -86.173 0.41 13.01 84 LYS A C 1
ATOM 702 O O A LYS A 1 104 ? 19.464 -37.634 -87.101 0.59 11.26 84 LYS A O 1
ATOM 703 O O B LYS A 1 104 ? 19.445 -37.754 -87.124 0.41 14.60 84 LYS A O 1
ATOM 714 N N . PRO A 1 105 ? 19.731 -38.388 -85.001 1.00 14.14 85 PRO A N 1
ATOM 715 C CA . PRO A 1 105 ? 20.849 -37.430 -84.819 1.00 13.50 85 PRO A CA 1
ATOM 716 C C . PRO A 1 105 ? 21.924 -37.585 -85.860 1.00 11.69 85 PRO A C 1
ATOM 717 O O . PRO A 1 105 ? 22.295 -38.692 -86.233 1.00 12.99 85 PRO A O 1
ATOM 721 N N . GLY A 1 106 ? 22.391 -36.433 -86.400 1.00 10.57 86 GLY A N 1
ATOM 722 C CA . GLY A 1 106 ? 23.490 -36.448 -87.342 1.00 11.26 86 GLY A CA 1
ATOM 723 C C . GLY A 1 106 ? 23.158 -36.895 -88.761 1.00 9.68 86 GLY A C 1
ATOM 724 O O . GLY A 1 106 ? 24.041 -37.299 -89.513 1.00 11.27 86 GLY A O 1
ATOM 725 N N . SER A 1 107 ? 21.953 -36.836 -89.142 1.00 9.96 87 SER A N 1
ATOM 726 C CA . SER A 1 107 ? 21.420 -37.081 -90.460 1.00 9.12 87 SER A CA 1
ATOM 727 C C . SER A 1 107 ? 21.863 -36.041 -91.488 1.00 8.31 87 SER A C 1
ATOM 728 O O . SER A 1 107 ? 21.966 -36.395 -92.671 1.00 10.03 87 SER A O 1
ATOM 731 N N . ALA A 1 108 ? 22.088 -34.802 -91.104 1.00 8.55 88 ALA A N 1
ATOM 732 C CA . ALA A 1 108 ? 22.661 -33.815 -91.982 1.00 8.11 88 ALA A CA 1
ATOM 733 C C . ALA A 1 108 ? 23.829 -33.230 -91.218 1.00 8.15 88 ALA A C 1
ATOM 734 O O . ALA A 1 108 ? 23.817 -33.118 -90.013 1.00 9.41 88 ALA A O 1
ATOM 736 N N . GLY A 1 109 ? 24.837 -32.817 -91.991 1.00 7.50 89 GLY A N 1
ATOM 737 C CA . GLY A 1 109 ? 25.960 -32.126 -91.490 1.00 7.42 89 GLY A CA 1
ATOM 738 C C . GLY A 1 109 ? 26.230 -30.811 -92.175 1.00 6.27 89 GLY A C 1
ATOM 739 O O . GLY A 1 109 ? 25.803 -30.566 -93.306 1.00 7.21 89 GLY A O 1
ATOM 740 N N . TYR A 1 110 ? 26.947 -29.946 -91.488 1.00 6.46 90 TYR A N 1
ATOM 741 C CA . TYR A 1 110 ? 27.123 -28.571 -91.905 1.00 6.25 90 TYR A CA 1
ATOM 742 C C . TYR A 1 110 ? 28.455 -28.018 -91.358 1.00 5.81 90 TYR A C 1
ATOM 743 O O . TYR A 1 110 ? 28.791 -28.219 -90.203 1.00 6.61 90 TYR A O 1
ATOM 752 N N . MET A 1 111 ? 29.111 -27.243 -92.223 1.00 5.52 91 MET A N 1
ATOM 753 C CA . MET A 1 111 ? 30.231 -26.404 -91.793 1.00 5.77 91 MET A CA 1
ATOM 754 C C . MET A 1 111 ? 30.073 -24.975 -92.322 1.00 5.80 91 MET A C 1
ATOM 755 O O . MET A 1 111 ? 29.613 -24.732 -93.417 1.00 6.20 91 MET A O 1
ATOM 760 N N . GLY A 1 112 ? 30.559 -24.036 -91.499 1.00 5.88 92 GLY A N 1
ATOM 761 C CA . GLY A 1 112 ? 30.696 -22.653 -91.814 1.00 6.10 92 GLY A CA 1
ATOM 762 C C . GLY A 1 112 ? 31.464 -21.967 -90.675 1.00 5.96 92 GLY A C 1
ATOM 763 O O . GLY A 1 112 ? 31.881 -22.665 -89.756 1.00 7.24 92 GLY A O 1
ATOM 764 N N . ALA A 1 113 ? 31.622 -20.660 -90.768 1.00 6.40 93 ALA A N 1
ATOM 765 C CA . ALA A 1 113 ? 32.384 -19.933 -89.762 1.00 6.78 93 ALA A CA 1
ATOM 766 C C . ALA A 1 113 ? 31.489 -19.096 -88.867 1.00 6.65 93 ALA A C 1
ATOM 767 O O . ALA A 1 113 ? 30.574 -18.438 -89.317 1.00 7.48 93 ALA A O 1
ATOM 769 N N . ILE A 1 114 ? 31.818 -19.110 -87.580 1.00 6.89 94 ILE A N 1
ATOM 770 C CA . ILE A 1 114 ? 31.251 -18.280 -86.550 1.00 6.53 94 ILE A CA 1
ATOM 771 C C . ILE A 1 114 ? 32.377 -17.422 -85.954 1.00 6.65 94 ILE A C 1
ATOM 772 O O . ILE A 1 114 ? 33.557 -17.611 -86.231 1.00 7.30 94 ILE A O 1
ATOM 777 N N . GLY A 1 115 ? 31.967 -16.432 -85.158 1.00 6.59 95 GLY A N 1
ATOM 778 C CA . GLY A 1 115 ? 32.912 -15.567 -84.476 1.00 6.86 95 GLY A CA 1
ATOM 779 C C . GLY A 1 115 ? 33.250 -16.096 -83.114 1.00 7.18 95 GLY A C 1
ATOM 780 O O . GLY A 1 115 ? 32.992 -17.245 -82.779 1.00 8.38 95 GLY A O 1
ATOM 781 N N . ASP A 1 116 ? 33.864 -15.207 -82.319 1.00 8.31 96 ASP A N 1
ATOM 782 C CA . ASP A 1 116 ? 34.377 -15.570 -81.019 1.00 8.23 96 ASP A CA 1
ATOM 783 C C . ASP A 1 116 ? 33.479 -15.140 -79.917 1.00 8.44 96 ASP A C 1
ATOM 784 O O . ASP A 1 116 ? 33.884 -15.119 -78.750 1.00 9.47 96 ASP A O 1
ATOM 789 N N . ASP A 1 117 ? 32.225 -14.777 -80.215 1.00 8.64 97 ASP A N 1
ATOM 790 C CA . ASP A 1 117 ? 31.325 -14.085 -79.342 1.00 8.45 97 ASP A CA 1
ATOM 791 C C . ASP A 1 117 ? 30.187 -14.982 -78.833 1.00 8.34 97 ASP A C 1
ATOM 792 O O . ASP A 1 117 ? 29.993 -16.105 -79.271 1.00 9.89 97 ASP A O 1
ATOM 797 N N . PRO A 1 118 ? 29.392 -14.477 -77.867 1.00 8.54 98 PRO A N 1
ATOM 798 C CA . PRO A 1 118 ? 28.304 -15.307 -77.302 1.00 8.97 98 PRO A CA 1
ATOM 799 C C . PRO A 1 118 ? 27.337 -15.861 -78.315 1.00 7.33 98 PRO A C 1
ATOM 800 O O . PRO A 1 118 ? 26.891 -16.985 -78.157 1.00 8.47 98 PRO A O 1
ATOM 804 N N . ARG A 1 119 ? 26.995 -15.090 -79.349 1.00 7.40 99 ARG A N 1
ATOM 805 C CA . ARG A 1 119 ? 25.985 -15.588 -80.273 1.00 7.31 99 ARG A CA 1
ATOM 806 C C . ARG A 1 119 ? 26.449 -16.817 -81.033 1.00 6.60 99 ARG A C 1
ATOM 807 O O . ARG A 1 119 ? 25.639 -17.655 -81.411 1.00 7.82 99 ARG A O 1
ATOM 815 N N . GLY A 1 120 ? 27.766 -16.953 -81.250 1.00 7.25 100 GLY A N 1
ATOM 816 C CA . GLY A 1 120 ? 28.233 -18.171 -81.896 1.00 7.62 100 GLY A CA 1
ATOM 817 C C . GLY A 1 120 ? 28.047 -19.384 -81.011 1.00 6.97 100 GLY A C 1
ATOM 818 O O . GLY A 1 120 ? 27.774 -20.490 -81.485 1.00 8.23 100 GLY A O 1
ATOM 819 N N . GLN A 1 121 ? 28.232 -19.224 -79.706 1.00 7.20 101 GLN A N 1
ATOM 820 C CA . GLN A 1 121 ? 28.024 -20.309 -78.777 1.00 7.48 101 GLN A CA 1
ATOM 821 C C . GLN A 1 121 ? 26.534 -20.702 -78.738 1.00 7.43 101 GLN A C 1
ATOM 822 O O . GLN A 1 121 ? 26.190 -21.872 -78.699 1.00 8.73 101 GLN A O 1
ATOM 828 N N . VAL A 1 122 ? 25.656 -19.699 -78.749 1.00 7.56 102 VAL A N 1
ATOM 829 C CA . VAL A 1 122 ? 24.212 -19.944 -78.796 1.00 7.72 102 VAL A CA 1
ATOM 830 C C . VAL A 1 122 ? 23.847 -20.692 -80.058 1.00 7.18 102 VAL A C 1
ATOM 831 O O . VAL A 1 122 ? 23.077 -21.648 -80.024 1.00 8.22 102 VAL A O 1
ATOM 835 N N . LEU A 1 123 ? 24.383 -20.259 -81.186 1.00 6.86 103 LEU A N 1
ATOM 836 C CA . LEU A 1 123 ? 24.051 -20.921 -82.437 1.00 6.82 103 LEU A CA 1
ATOM 837 C C . LEU A 1 123 ? 24.410 -22.397 -82.404 1.00 7.21 103 LEU A C 1
ATOM 838 O O . LEU A 1 123 ? 23.644 -23.274 -82.838 1.00 7.82 103 LEU A O 1
ATOM 843 N N . LYS A 1 124 ? 25.627 -22.683 -81.921 1.00 7.65 104 LYS A N 1
ATOM 844 C CA . LYS A 1 124 ? 26.047 -24.089 -81.783 1.00 8.51 104 LYS A CA 1
ATOM 845 C C . LYS A 1 124 ? 25.098 -24.893 -80.926 1.00 8.15 104 LYS A C 1
ATOM 846 O O . LYS A 1 124 ? 24.699 -25.998 -81.270 1.00 9.48 104 LYS A O 1
ATOM 852 N N . GLU A 1 125 ? 24.696 -24.327 -79.788 1.00 8.46 105 GLU A N 1
ATOM 853 C CA . GLU A 1 125 ? 23.778 -25.056 -78.912 1.00 9.72 105 GLU A CA 1
ATOM 854 C C . GLU A 1 125 ? 22.435 -25.335 -79.595 1.00 7.98 105 GLU A C 1
ATOM 855 O O . GLU A 1 125 ? 21.873 -26.406 -79.408 1.00 10.06 105 GLU A O 1
ATOM 861 N N . LEU A 1 126 ? 21.948 -24.374 -80.335 1.00 7.82 106 LEU A N 1
ATOM 862 C CA . LEU A 1 126 ? 20.649 -24.571 -81.015 1.00 8.15 106 LEU A CA 1
ATOM 863 C C . LEU A 1 126 ? 20.737 -25.620 -82.074 1.00 8.64 106 LEU A C 1
ATOM 864 O O . LEU A 1 126 ? 19.803 -26.407 -82.279 1.00 10.87 106 LEU A O 1
ATOM 869 N N . CYS A 1 127 ? 21.843 -25.679 -82.805 1.00 7.73 107 CYS A N 1
ATOM 870 C CA . CYS A 1 127 ? 22.022 -26.715 -83.800 1.00 8.41 107 CYS A CA 1
ATOM 871 C C . CYS A 1 127 ? 22.191 -28.099 -83.163 1.00 9.09 107 CYS A C 1
ATOM 872 O O . CYS A 1 127 ? 21.649 -29.061 -83.690 1.00 9.97 107 CYS A O 1
ATOM 875 N N . ASP A 1 128 ? 22.921 -28.156 -82.054 1.00 9.70 108 ASP A N 1
ATOM 876 C CA . ASP A 1 128 ? 23.089 -29.426 -81.359 1.00 10.45 108 ASP A CA 1
ATOM 877 C C . ASP A 1 128 ? 21.747 -29.939 -80.871 1.00 10.77 108 ASP A C 1
ATOM 878 O O . ASP A 1 128 ? 21.496 -31.145 -80.954 1.00 12.88 108 ASP A O 1
ATOM 883 N N A LYS A 1 129 ? 20.858 -29.080 -80.389 0.56 11.00 109 LYS A N 1
ATOM 884 N N B LYS A 1 129 ? 20.934 -29.019 -80.362 0.44 11.73 109 LYS A N 1
ATOM 885 C CA A LYS A 1 129 ? 19.539 -29.530 -79.889 0.56 11.79 109 LYS A CA 1
ATOM 886 C CA B LYS A 1 129 ? 19.576 -29.337 -79.880 0.44 13.02 109 LYS A CA 1
ATOM 887 C C A LYS A 1 129 ? 18.728 -30.156 -80.985 0.56 12.05 109 LYS A C 1
ATOM 888 C C B LYS A 1 129 ? 18.867 -30.141 -80.963 0.44 11.95 109 LYS A C 1
ATOM 889 O O A LYS A 1 129 ? 17.935 -31.058 -80.741 0.56 12.53 109 LYS A O 1
ATOM 890 O O B LYS A 1 129 ? 18.307 -31.203 -80.697 0.44 13.24 109 LYS A O 1
ATOM 901 N N . GLU A 1 130 ? 18.866 -29.604 -82.183 1.00 10.48 110 GLU A N 1
ATOM 902 C CA . GLU A 1 130 ? 18.127 -30.159 -83.307 1.00 11.06 110 GLU A CA 1
ATOM 903 C C . GLU A 1 130 ? 18.740 -31.414 -83.859 1.00 10.38 110 GLU A C 1
ATOM 904 O O . GLU A 1 130 ? 18.126 -32.057 -84.695 1.00 14.48 110 GLU A O 1
ATOM 910 N N . GLY A 1 131 ? 19.918 -31.815 -83.422 1.00 10.25 111 GLY A N 1
ATOM 911 C CA . GLY A 1 131 ? 20.579 -33.010 -83.844 1.00 10.87 111 GLY A CA 1
ATOM 912 C C . GLY A 1 131 ? 21.436 -32.871 -85.056 1.00 9.63 111 GLY A C 1
ATOM 913 O O . GLY A 1 131 ? 21.974 -33.861 -85.569 1.00 10.89 111 GLY A O 1
ATOM 914 N N . LEU A 1 132 ? 21.615 -31.679 -85.576 1.00 8.66 112 LEU A N 1
ATOM 915 C CA . LEU A 1 132 ? 22.468 -31.498 -86.725 1.00 9.37 112 LEU A CA 1
ATOM 916 C C . LEU A 1 132 ? 23.902 -31.818 -86.351 1.00 9.61 112 LEU A C 1
ATOM 917 O O . LEU A 1 132 ? 24.328 -31.440 -85.239 1.00 12.20 112 LEU A O 1
ATOM 926 N N . ALA A 1 133 ? 24.675 -32.404 -87.220 1.00 8.38 113 ALA A N 1
ATOM 927 C CA . ALA A 1 133 ? 26.116 -32.469 -87.058 1.00 7.87 113 ALA A CA 1
ATOM 928 C C . ALA A 1 133 ? 26.717 -31.187 -87.597 1.00 7.53 113 ALA A C 1
ATOM 929 O O . ALA A 1 133 ? 26.490 -30.794 -88.734 1.00 9.58 113 ALA A O 1
ATOM 931 N N . THR A 1 134 ? 27.462 -30.478 -86.773 1.00 7.87 114 THR A N 1
ATOM 932 C CA . THR A 1 134 ? 28.043 -29.216 -87.218 1.00 7.56 114 THR A CA 1
ATOM 933 C C . THR A 1 134 ? 29.515 -29.167 -86.818 1.00 7.56 114 THR A C 1
ATOM 934 O O . THR A 1 134 ? 29.910 -29.668 -85.743 1.00 9.52 114 THR A O 1
ATOM 938 N N A ARG A 1 135 ? 30.306 -28.521 -87.642 0.34 7.15 115 ARG A N 1
ATOM 939 N N B ARG A 1 135 ? 30.327 -28.522 -87.604 0.66 8.33 115 ARG A N 1
ATOM 940 C CA A ARG A 1 135 ? 31.604 -28.017 -87.191 0.34 7.93 115 ARG A CA 1
ATOM 941 C CA B ARG A 1 135 ? 31.651 -28.035 -87.148 0.66 8.00 115 ARG A CA 1
ATOM 942 C C A ARG A 1 135 ? 31.715 -26.564 -87.617 0.34 7.99 115 ARG A C 1
ATOM 943 C C B ARG A 1 135 ? 31.760 -26.593 -87.584 0.66 7.08 115 ARG A C 1
ATOM 944 O O A ARG A 1 135 ? 31.813 -26.197 -88.791 0.34 11.68 115 ARG A O 1
ATOM 945 O O B ARG A 1 135 ? 31.848 -26.317 -88.808 0.66 8.04 115 ARG A O 1
ATOM 960 N N . PHE A 1 136 ? 31.696 -25.678 -86.649 1.00 7.55 116 PHE A N 1
ATOM 961 C CA . PHE A 1 136 ? 31.822 -24.266 -86.934 1.00 8.22 116 PHE A CA 1
ATOM 962 C C . PHE A 1 136 ? 33.273 -23.874 -86.774 1.00 9.54 116 PHE A C 1
ATOM 963 O O . PHE A 1 136 ? 33.846 -24.018 -85.662 1.00 11.56 116 PHE A O 1
ATOM 971 N N A MET A 1 137 ? 33.840 -23.275 -87.823 0.27 6.63 117 MET A N 1
ATOM 972 N N B MET A 1 137 ? 33.900 -23.379 -87.804 0.73 10.26 117 MET A N 1
ATOM 973 C CA A MET A 1 137 ? 35.130 -22.609 -87.765 0.27 8.02 117 MET A CA 1
ATOM 974 C CA B MET A 1 137 ? 35.207 -22.762 -87.669 0.73 8.85 117 MET A CA 1
ATOM 975 C C A MET A 1 137 ? 35.000 -21.465 -86.771 0.27 8.02 117 MET A C 1
ATOM 976 C C B MET A 1 137 ? 35.089 -21.518 -86.851 0.73 8.27 117 MET A C 1
ATOM 977 O O A MET A 1 137 ? 34.035 -20.710 -86.821 0.27 5.80 117 MET A O 1
ATOM 978 O O B MET A 1 137 ? 34.273 -20.653 -87.111 0.73 13.50 117 MET A O 1
ATOM 987 N N . VAL A 1 138 ? 35.990 -21.306 -85.898 1.00 10.28 118 VAL A N 1
ATOM 988 C CA . VAL A 1 138 ? 36.005 -20.105 -85.093 1.00 10.36 118 VAL A CA 1
ATOM 989 C C . VAL A 1 138 ? 36.951 -19.104 -85.764 1.00 9.34 118 VAL A C 1
ATOM 990 O O . VAL A 1 138 ? 38.058 -19.403 -86.136 1.00 12.13 118 VAL A O 1
ATOM 997 N N . ALA A 1 139 ? 36.424 -17.906 -85.944 1.00 8.49 119 ALA A N 1
ATOM 998 C CA . ALA A 1 139 ? 37.139 -16.793 -86.532 1.00 9.21 119 ALA A CA 1
ATOM 999 C C . ALA A 1 139 ? 37.447 -15.751 -85.425 1.00 9.13 119 ALA A C 1
ATOM 1000 O O . ALA A 1 139 ? 36.630 -14.870 -85.168 1.00 10.39 119 ALA A O 1
ATOM 1002 N N . PRO A 1 140 ? 38.609 -15.841 -84.796 1.00 9.08 120 PRO A N 1
ATOM 1003 C CA . PRO A 1 140 ? 38.922 -14.885 -83.726 1.00 9.58 120 PRO A CA 1
ATOM 1004 C C . PRO A 1 140 ? 38.885 -13.462 -84.204 1.00 9.49 120 PRO A C 1
ATOM 1005 O O . PRO A 1 140 ? 39.263 -13.085 -85.307 1.00 13.78 120 PRO A O 1
ATOM 1009 N N . GLY A 1 141 ? 38.336 -12.578 -83.375 1.00 10.34 121 GLY A N 1
ATOM 1010 C CA . GLY A 1 141 ? 38.273 -11.182 -83.744 1.00 14.57 121 GLY A CA 1
ATOM 1011 C C . GLY A 1 141 ? 37.088 -10.784 -84.571 1.00 14.14 121 GLY A C 1
ATOM 1012 O O . GLY A 1 141 ? 36.898 -9.610 -84.838 1.00 21.06 121 GLY A O 1
ATOM 1013 N N A GLN A 1 142 ? 36.283 -11.764 -84.974 0.35 10.04 122 GLN A N 1
ATOM 1014 N N B GLN A 1 142 ? 36.288 -11.743 -85.028 0.65 12.09 122 GLN A N 1
ATOM 1015 C CA A GLN A 1 142 ? 35.079 -11.575 -85.758 0.35 9.79 122 GLN A CA 1
ATOM 1016 C CA B GLN A 1 142 ? 35.072 -11.482 -85.772 0.65 9.41 122 GLN A CA 1
ATOM 1017 C C A GLN A 1 142 ? 33.838 -11.936 -84.953 0.35 10.68 122 GLN A C 1
ATOM 1018 C C B GLN A 1 142 ? 33.877 -11.833 -84.905 0.65 7.49 122 GLN A C 1
ATOM 1019 O O A GLN A 1 142 ? 33.901 -12.832 -84.114 0.35 14.31 122 GLN A O 1
ATOM 1020 O O B GLN A 1 142 ? 33.936 -12.637 -83.990 0.65 7.96 122 GLN A O 1
ATOM 1031 N N . SER A 1 143 ? 32.744 -11.253 -85.242 1.00 8.25 123 SER A N 1
ATOM 1032 C CA . SER A 1 143 ? 31.475 -11.562 -84.623 1.00 8.65 123 SER A CA 1
ATOM 1033 C C . SER A 1 143 ? 30.701 -12.508 -85.516 1.00 7.15 123 SER A C 1
ATOM 1034 O O . SER A 1 143 ? 30.743 -12.480 -86.754 1.00 8.75 123 SER A O 1
ATOM 1039 N N . THR A 1 144 ? 29.914 -13.366 -84.891 1.00 6.45 124 THR A N 1
ATOM 1040 C CA . THR A 1 144 ? 29.050 -14.323 -85.579 1.00 6.58 124 THR A CA 1
ATOM 1041 C C . THR A 1 144 ? 28.058 -13.611 -86.430 1.00 6.16 124 THR A C 1
ATOM 1042 O O . THR A 1 144 ? 27.489 -12.577 -86.051 1.00 6.52 124 THR A O 1
ATOM 1046 N N . GLY A 1 145 ? 27.789 -14.164 -87.608 1.00 6.03 125 GLY A N 1
ATOM 1047 C CA . GLY A 1 145 ? 26.737 -13.607 -88.463 1.00 6.69 125 GLY A CA 1
ATOM 1048 C C . GLY A 1 145 ? 25.422 -13.549 -87.680 1.00 6.21 125 GLY A C 1
ATOM 1049 O O . GLY A 1 145 ? 25.061 -14.491 -86.960 1.00 6.53 125 GLY A O 1
ATOM 1050 N N . VAL A 1 146 ? 24.711 -12.440 -87.841 1.00 5.93 126 VAL A N 1
ATOM 1051 C CA . VAL A 1 146 ? 23.506 -12.198 -87.056 1.00 6.70 126 VAL A CA 1
ATOM 1052 C C . VAL A 1 146 ? 22.528 -11.441 -87.881 1.00 6.30 126 VAL A C 1
ATOM 1053 O O . VAL A 1 146 ? 22.891 -10.530 -88.652 1.00 7.58 126 VAL A O 1
ATOM 1057 N N . CYS A 1 147 ? 21.258 -11.759 -87.727 1.00 6.87 127 CYS A N 1
ATOM 1058 C CA . CYS A 1 147 ? 20.179 -11.124 -88.445 1.00 7.13 127 CYS A CA 1
ATOM 1059 C C . CYS A 1 147 ? 19.099 -10.690 -87.437 1.00 7.19 127 CYS A C 1
ATOM 1060 O O . CYS A 1 147 ? 18.569 -11.503 -86.712 1.00 9.05 127 CYS A O 1
ATOM 1063 N N . ALA A 1 148 ? 18.828 -9.386 -87.426 1.00 6.91 128 ALA A N 1
ATOM 1064 C CA . ALA A 1 148 ? 17.700 -8.845 -86.673 1.00 8.10 128 ALA A CA 1
ATOM 1065 C C . ALA A 1 148 ? 16.457 -9.073 -87.518 1.00 7.05 128 ALA A C 1
ATOM 1066 O O . ALA A 1 148 ? 16.377 -8.532 -88.644 1.00 9.22 128 ALA A O 1
ATOM 1068 N N . VAL A 1 149 ? 15.544 -9.871 -87.001 1.00 7.11 129 VAL A N 1
ATOM 1069 C CA . VAL A 1 149 ? 14.306 -10.234 -87.657 1.00 8.06 129 VAL A CA 1
ATOM 1070 C C . VAL A 1 149 ? 13.204 -9.464 -86.923 1.00 8.02 129 VAL A C 1
ATOM 1071 O O . VAL A 1 149 ? 12.764 -9.804 -85.850 1.00 8.86 129 VAL A O 1
ATOM 1075 N N . LEU A 1 150 ? 12.804 -8.349 -87.559 1.00 8.32 130 LEU A N 1
ATOM 1076 C CA . LEU A 1 150 ? 11.956 -7.376 -86.920 1.00 9.02 130 LEU A CA 1
ATOM 1077 C C . LEU A 1 150 ? 10.534 -7.533 -87.490 1.00 9.62 130 LEU A C 1
ATOM 1078 O O . LEU A 1 150 ? 10.308 -7.249 -88.682 1.00 11.48 130 LEU A O 1
ATOM 1083 N N . ILE A 1 151 ? 9.634 -8.008 -86.668 1.00 10.26 131 ILE A N 1
ATOM 1084 C CA . ILE A 1 151 ? 8.245 -8.262 -87.061 1.00 10.73 131 ILE A CA 1
ATOM 1085 C C . ILE A 1 151 ? 7.454 -7.031 -86.680 1.00 10.89 131 ILE A C 1
ATOM 1086 O O . ILE A 1 151 ? 7.483 -6.572 -85.527 1.00 11.18 131 ILE A O 1
ATOM 1091 N N . ASN A 1 152 ? 6.711 -6.503 -87.643 1.00 11.15 132 ASN A N 1
ATOM 1092 C CA . ASN A 1 152 ? 5.974 -5.291 -87.453 1.00 13.14 132 ASN A CA 1
ATOM 1093 C C . ASN A 1 152 ? 4.984 -5.100 -88.599 1.00 13.50 132 ASN A C 1
ATOM 1094 O O . ASN A 1 152 ? 5.362 -5.225 -89.771 1.00 14.29 132 ASN A O 1
ATOM 1099 N N . GLU A 1 153 ? 3.716 -4.843 -88.278 1.00 14.86 133 GLU A N 1
ATOM 1100 C CA . GLU A 1 153 ? 2.683 -4.558 -89.219 1.00 14.50 133 GLU A CA 1
ATOM 1101 C C . GLU A 1 153 ? 2.583 -5.642 -90.284 1.00 16.18 133 GLU A C 1
ATOM 1102 O O . GLU A 1 153 ? 2.438 -5.368 -91.476 1.00 17.99 133 GLU A O 1
ATOM 1108 N N . LYS A 1 154 ? 2.664 -6.906 -89.863 1.00 16.58 134 LYS A N 1
ATOM 1109 C CA . LYS A 1 154 ? 2.468 -8.080 -90.734 1.00 18.06 134 LYS A CA 1
ATOM 1110 C C . LYS A 1 154 ? 3.569 -8.223 -91.767 1.00 16.89 134 LYS A C 1
ATOM 1111 O O . LYS A 1 154 ? 3.430 -8.949 -92.768 1.00 23.75 134 LYS A O 1
ATOM 1115 N N . GLU A 1 155 ? 4.690 -7.506 -91.517 1.00 13.85 135 GLU A N 1
ATOM 1116 C CA . GLU A 1 155 ? 5.849 -7.588 -92.381 1.00 14.36 135 GLU A CA 1
ATOM 1117 C C . GLU A 1 155 ? 7.100 -8.001 -91.596 1.00 13.87 135 GLU A C 1
ATOM 1118 O O . GLU A 1 155 ? 7.149 -7.885 -90.369 1.00 20.17 135 GLU A O 1
ATOM 1124 N N . ARG A 1 156 ? 8.042 -8.474 -92.389 1.00 12.61 136 ARG A N 1
ATOM 1125 C CA . ARG A 1 156 ? 9.299 -9.032 -91.894 1.00 12.18 136 ARG A CA 1
ATOM 1126 C C . ARG A 1 156 ? 10.385 -8.099 -92.374 1.00 11.91 136 ARG A C 1
ATOM 1127 O O . ARG A 1 156 ? 10.536 -7.978 -93.580 1.00 16.71 136 ARG A O 1
ATOM 1135 N N . THR A 1 157 ? 11.123 -7.444 -91.497 1.00 10.77 137 THR A N 1
ATOM 1136 C CA . THR A 1 157 ? 12.214 -6.547 -91.863 1.00 10.28 137 THR A CA 1
ATOM 1137 C C . THR A 1 157 ? 13.515 -7.101 -91.327 1.00 9.69 137 THR A C 1
ATOM 1138 O O . THR A 1 157 ? 13.567 -7.467 -90.169 1.00 11.29 137 THR A O 1
ATOM 1142 N N . LEU A 1 158 ? 14.490 -7.257 -92.198 1.00 9.20 138 LEU A N 1
ATOM 1143 C CA . LEU A 1 158 ? 15.685 -8.032 -91.874 1.00 9.74 138 LEU A CA 1
ATOM 1144 C C . LEU A 1 158 ? 16.900 -7.141 -91.978 1.00 9.10 138 LEU A C 1
ATOM 1145 O O . LEU A 1 158 ? 17.063 -6.421 -92.976 1.00 12.10 138 LEU A O 1
ATOM 1150 N N . CYS A 1 159 ? 17.775 -7.197 -90.989 1.00 8.48 139 CYS A N 1
ATOM 1151 C CA . CYS A 1 159 ? 19.012 -6.442 -91.004 1.00 8.57 139 CYS A CA 1
ATOM 1152 C C . CYS A 1 159 ? 20.164 -7.345 -90.599 1.00 7.30 139 CYS A C 1
ATOM 1153 O O . CYS A 1 159 ? 20.217 -7.766 -89.434 1.00 8.08 139 CYS A O 1
ATOM 1156 N N . THR A 1 160 ? 21.014 -7.739 -91.533 1.00 8.19 140 THR A N 1
ATOM 1157 C CA . THR A 1 160 ? 22.005 -8.803 -91.338 1.00 7.89 140 THR A CA 1
ATOM 1158 C C . THR A 1 160 ? 23.422 -8.258 -91.314 1.00 7.38 140 THR A C 1
ATOM 1159 O O . THR A 1 160 ? 23.751 -7.421 -92.180 1.00 8.88 140 THR A O 1
ATOM 1163 N N . HIS A 1 161 ? 24.220 -8.734 -90.409 1.00 7.57 141 HIS A N 1
ATOM 1164 C CA . HIS A 1 161 ? 25.662 -8.493 -90.411 1.00 7.84 141 HIS A CA 1
ATOM 1165 C C . HIS A 1 161 ? 26.328 -9.858 -90.624 1.00 7.06 141 HIS A C 1
ATOM 1166 O O . HIS A 1 161 ? 26.241 -10.699 -89.742 1.00 8.00 141 HIS A O 1
ATOM 1173 N N . LEU A 1 162 ? 26.986 -10.060 -91.748 1.00 7.44 142 LEU A N 1
ATOM 1174 C CA . LEU A 1 162 ? 27.553 -11.352 -92.067 1.00 7.52 142 LEU A CA 1
ATOM 1175 C C . LEU A 1 162 ? 28.733 -11.733 -91.185 1.00 7.78 142 LEU A C 1
ATOM 1176 O O . LEU A 1 162 ? 28.960 -12.900 -90.887 1.00 8.64 142 LEU A O 1
ATOM 1181 N N . GLY A 1 163 ? 29.507 -10.729 -90.768 1.00 7.77 143 GLY A N 1
ATOM 1182 C CA . GLY A 1 163 ? 30.562 -11.000 -89.793 1.00 8.87 143 GLY A CA 1
ATOM 1183 C C . GLY A 1 163 ? 31.517 -12.090 -90.198 1.00 7.17 143 GLY A C 1
ATOM 1184 O O . GLY A 1 163 ? 32.062 -12.105 -91.323 1.00 9.25 143 GLY A O 1
ATOM 1185 N N . ALA A 1 164 ? 31.729 -13.041 -89.310 1.00 7.28 144 ALA A N 1
ATOM 1186 C CA . ALA A 1 164 ? 32.646 -14.128 -89.483 1.00 7.49 144 ALA A CA 1
ATOM 1187 C C . ALA A 1 164 ? 32.397 -15.024 -90.659 1.00 7.67 144 ALA A C 1
ATOM 1188 O O . ALA A 1 164 ? 33.307 -15.757 -91.049 1.00 8.22 144 ALA A O 1
ATOM 1190 N N A CYS A 1 165 ? 31.200 -14.999 -91.221 0.65 8.58 145 CYS A N 1
ATOM 1191 N N B CYS A 1 165 ? 31.205 -15.057 -91.236 0.35 7.53 145 CYS A N 1
ATOM 1192 C CA A CYS A 1 165 ? 30.865 -15.891 -92.300 0.65 8.10 145 CYS A CA 1
ATOM 1193 C CA B CYS A 1 165 ? 31.033 -16.104 -92.253 0.35 10.24 145 CYS A CA 1
ATOM 1194 C C A CYS A 1 165 ? 31.878 -15.808 -93.434 0.65 8.33 145 CYS A C 1
ATOM 1195 C C B CYS A 1 165 ? 31.911 -15.834 -93.459 0.35 9.24 145 CYS A C 1
ATOM 1196 O O A CYS A 1 165 ? 32.190 -16.867 -94.013 0.65 11.39 145 CYS A O 1
ATOM 1197 O O B CYS A 1 165 ? 32.255 -16.765 -94.204 0.35 10.86 145 CYS A O 1
ATOM 1202 N N . GLY A 1 166 ? 32.387 -14.622 -93.708 1.00 9.75 146 GLY A N 1
ATOM 1203 C CA . GLY A 1 166 ? 33.320 -14.366 -94.765 1.00 11.40 146 GLY A CA 1
ATOM 1204 C C . GLY A 1 166 ? 34.714 -14.908 -94.533 1.00 10.74 146 GLY A C 1
ATOM 1205 O O . GLY A 1 166 ? 35.566 -14.833 -95.437 1.00 13.97 146 GLY A O 1
ATOM 1206 N N . SER A 1 167 ? 35.002 -15.448 -93.380 1.00 9.13 147 SER A N 1
ATOM 1207 C CA . SER A 1 167 ? 36.301 -15.965 -93.013 1.00 9.81 147 SER A CA 1
ATOM 1208 C C . SER A 1 167 ? 36.405 -17.466 -93.157 1.00 8.55 147 SER A C 1
ATOM 1209 O O . SER A 1 167 ? 37.455 -18.055 -92.852 1.00 10.57 147 SER A O 1
ATOM 1214 N N . PHE A 1 168 ? 35.341 -18.131 -93.554 1.00 7.70 148 PHE A N 1
ATOM 1215 C CA . PHE A 1 168 ? 35.348 -19.580 -93.567 1.00 7.06 148 PHE A CA 1
ATOM 1216 C C . PHE A 1 168 ? 36.388 -20.122 -94.552 1.00 6.91 148 PHE A C 1
ATOM 1217 O O . PHE A 1 168 ? 36.453 -19.717 -95.705 1.00 7.53 148 PHE A O 1
ATOM 1225 N N . ARG A 1 169 ? 37.126 -21.122 -94.078 1.00 7.77 149 ARG A N 1
ATOM 1226 C CA . ARG A 1 169 ? 38.008 -21.903 -94.915 1.00 8.52 149 ARG A CA 1
ATOM 1227 C C . ARG A 1 169 ? 37.838 -23.333 -94.518 1.00 8.35 149 ARG A C 1
ATOM 1228 O O . ARG A 1 169 ? 38.072 -23.737 -93.367 1.00 11.06 149 ARG A O 1
ATOM 1250 N N . LEU A 1 170 ? 37.379 -24.138 -95.481 1.00 8.41 150 LEU A N 1
ATOM 1251 C CA . LEU A 1 170 ? 37.075 -25.541 -95.221 1.00 8.69 150 LEU A CA 1
ATOM 1252 C C . LEU A 1 170 ? 38.252 -26.285 -94.650 1.00 7.97 150 LEU A C 1
ATOM 1253 O O . LEU A 1 170 ? 39.329 -26.276 -95.251 1.00 9.36 150 LEU A O 1
ATOM 1258 N N . PRO A 1 171 ? 38.129 -26.983 -93.521 1.00 8.31 151 PRO A N 1
ATOM 1259 C CA . PRO A 1 171 ? 39.250 -27.814 -93.008 1.00 8.91 151 PRO A CA 1
ATOM 1260 C C . PRO A 1 171 ? 39.481 -29.025 -93.886 1.00 9.41 151 PRO A C 1
ATOM 1261 O O . PRO A 1 171 ? 38.561 -29.568 -94.469 1.00 10.48 151 PRO A O 1
ATOM 1265 N N . GLU A 1 172 ? 40.735 -29.468 -93.931 1.00 9.29 152 GLU A N 1
ATOM 1266 C CA . GLU A 1 172 ? 41.074 -30.536 -94.894 1.00 10.89 152 GLU A CA 1
ATOM 1267 C C . GLU A 1 172 ? 40.513 -31.860 -94.499 1.00 11.17 152 GLU A C 1
ATOM 1268 O O . GLU A 1 172 ? 40.379 -32.722 -95.383 1.00 15.85 152 GLU A O 1
ATOM 1274 N N . ASP A 1 173 ? 40.123 -32.070 -93.234 1.00 10.65 153 ASP A N 1
ATOM 1275 C CA . ASP A 1 173 ? 39.495 -33.325 -92.817 1.00 11.74 153 ASP A CA 1
ATOM 1276 C C . ASP A 1 173 ? 37.980 -33.275 -92.925 1.00 10.04 153 A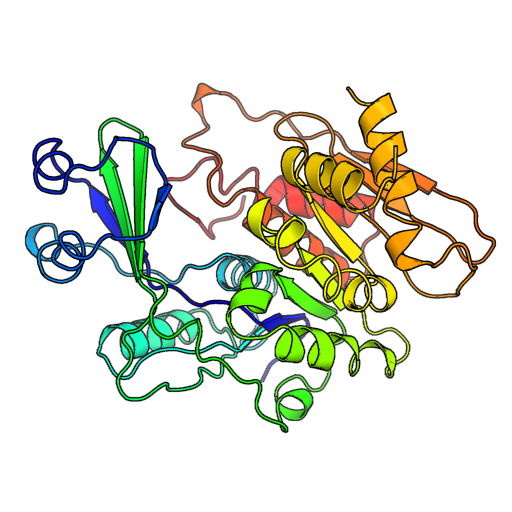SP A C 1
ATOM 1277 O O . ASP A 1 173 ? 37.303 -34.164 -92.375 1.00 10.94 153 ASP A O 1
ATOM 1282 N N . TRP A 1 174 ? 37.430 -32.323 -93.684 1.00 9.16 154 TRP A N 1
ATOM 1283 C CA . TRP A 1 174 ? 35.982 -32.265 -93.826 1.00 8.91 154 TRP A CA 1
ATOM 1284 C C . TRP A 1 174 ? 35.398 -33.539 -94.404 1.00 8.55 154 TRP A C 1
ATOM 1285 O O . TRP A 1 174 ? 34.259 -33.891 -94.118 1.00 9.39 154 TRP A O 1
ATOM 1296 N N . THR A 1 175 ? 36.199 -34.227 -95.252 1.00 9.42 155 THR A N 1
ATOM 1297 C CA . THR A 1 175 ? 35.720 -35.454 -95.883 1.00 10.75 155 THR A CA 1
ATOM 1298 C C . THR A 1 175 ? 35.525 -36.576 -94.863 1.00 10.76 155 THR A C 1
ATOM 1299 O O . THR A 1 175 ? 34.686 -37.420 -95.052 1.00 13.06 155 THR A O 1
ATOM 1303 N N . THR A 1 176 ? 36.276 -36.538 -93.774 1.00 11.07 156 THR A N 1
ATOM 1304 C CA . THR A 1 176 ? 36.027 -37.482 -92.696 1.00 11.72 156 THR A CA 1
ATOM 1305 C C . THR A 1 176 ? 34.783 -37.115 -91.925 1.00 11.07 156 THR A C 1
ATOM 1306 O O . THR A 1 176 ? 33.938 -37.990 -91.647 1.00 12.92 156 THR A O 1
ATOM 1310 N N . PHE A 1 177 ? 34.576 -35.844 -91.627 1.00 10.36 157 PHE A N 1
ATOM 1311 C CA . PHE A 1 177 ? 33.327 -35.375 -91.029 1.00 9.89 157 PHE A CA 1
ATOM 1312 C C . PHE A 1 177 ? 32.119 -35.801 -91.856 1.00 9.87 157 PHE A C 1
ATOM 1313 O O . PHE A 1 177 ? 31.115 -36.231 -91.285 1.00 11.30 157 PHE A O 1
ATOM 1321 N N . ALA A 1 178 ? 32.222 -35.718 -93.179 1.00 9.85 158 ALA A N 1
ATOM 1322 C CA . ALA A 1 178 ? 31.118 -36.058 -94.075 1.00 10.24 158 ALA A CA 1
ATOM 1323 C C . ALA A 1 178 ? 31.140 -37.476 -94.580 1.00 11.96 158 ALA A C 1
ATOM 1324 O O . ALA A 1 178 ? 30.474 -37.811 -95.546 1.00 13.06 158 ALA A O 1
ATOM 1326 N N A SER A 1 179 ? 31.910 -38.363 -93.952 0.38 12.08 159 SER A N 1
ATOM 1327 N N B SER A 1 179 ? 31.881 -38.352 -93.941 0.62 11.19 159 SER A N 1
ATOM 1328 C CA A SER A 1 179 ? 32.023 -39.712 -94.468 0.38 13.72 159 SER A CA 1
ATOM 1329 C CA B SER A 1 179 ? 32.039 -39.715 -94.389 0.62 13.48 159 SER A CA 1
ATOM 1330 C C A SER A 1 179 ? 30.648 -40.390 -94.532 0.38 12.83 159 SER A C 1
ATOM 1331 C C B SER A 1 179 ? 30.691 -40.408 -94.522 0.62 12.16 159 SER A C 1
ATOM 1332 O O A SER A 1 179 ? 29.808 -40.263 -93.646 0.38 10.98 159 SER A O 1
ATOM 1333 O O B SER A 1 179 ? 29.856 -40.376 -93.615 0.62 17.62 159 SER A O 1
ATOM 1338 N N . GLY A 1 180 ? 30.486 -41.085 -95.652 1.00 12.79 160 GLY A N 1
ATOM 1339 C CA . GLY A 1 180 ? 29.272 -41.810 -95.940 1.00 12.29 160 GLY A CA 1
ATOM 1340 C C . GLY A 1 180 ? 28.192 -41.022 -96.613 1.00 11.38 160 GLY A C 1
ATOM 1341 O O . GLY A 1 180 ? 27.279 -41.612 -97.157 1.00 12.71 160 GLY A O 1
ATOM 1342 N N . ALA A 1 181 ? 28.230 -39.703 -96.600 1.00 10.00 161 ALA A N 1
ATOM 1343 C CA . ALA A 1 181 ? 27.260 -38.906 -97.300 1.00 10.07 161 ALA A CA 1
ATOM 1344 C C . ALA A 1 181 ? 27.450 -38.974 -98.812 1.00 9.15 161 ALA A C 1
ATOM 1345 O O . ALA A 1 181 ? 28.558 -38.991 -99.312 1.00 10.95 161 ALA A O 1
ATOM 1347 N N . LEU A 1 182 ? 26.377 -39.011 -99.558 1.00 9.74 162 LEU A N 1
ATOM 1348 C CA . LEU A 1 182 ? 26.453 -38.974 -100.995 1.00 10.62 162 LEU A CA 1
ATOM 1349 C C . LEU A 1 182 ? 25.897 -37.683 -101.580 1.00 9.03 162 LEU A C 1
ATOM 1350 O O . LEU A 1 182 ? 26.018 -37.506 -102.758 1.00 14.54 162 LEU A O 1
ATOM 1355 N N . ILE A 1 183 ? 25.265 -36.841 -100.780 1.00 7.86 163 ILE A N 1
ATOM 1356 C CA . ILE A 1 183 ? 24.687 -35.598 -101.244 1.00 7.53 163 ILE A CA 1
ATOM 1357 C C . ILE A 1 183 ? 25.396 -34.444 -100.583 1.00 6.87 163 ILE A C 1
ATOM 1358 O O . ILE A 1 183 ? 25.464 -34.362 -99.359 1.00 7.83 163 ILE A O 1
ATOM 1363 N N . PHE A 1 184 ? 25.941 -33.559 -101.406 1.00 7.45 164 PHE A N 1
ATOM 1364 C CA . PHE A 1 184 ? 26.722 -32.412 -101.005 1.00 7.28 164 PHE A CA 1
ATOM 1365 C C . PHE A 1 184 ? 26.064 -31.139 -101.529 1.00 8.33 164 PHE A C 1
ATOM 1366 O O . PHE A 1 184 ? 25.602 -31.146 -102.684 1.00 12.17 164 PHE A O 1
ATOM 1374 N N . TYR A 1 185 ? 26.007 -30.102 -100.725 1.00 6.46 165 TYR A N 1
ATOM 1375 C CA . TYR A 1 185 ? 25.316 -28.900 -101.089 1.00 6.81 165 TYR A CA 1
ATOM 1376 C C . TYR A 1 185 ? 26.115 -27.697 -100.710 1.00 6.14 165 TYR A C 1
ATOM 1377 O O . TYR A 1 185 ? 26.671 -27.604 -99.602 1.00 6.74 165 TYR A O 1
ATOM 1386 N N . ALA A 1 186 ? 26.101 -26.712 -101.569 1.00 6.76 166 ALA A N 1
ATOM 1387 C CA . ALA A 1 186 ? 26.626 -25.396 -101.249 1.00 6.82 166 ALA A CA 1
ATOM 1388 C C . ALA A 1 186 ? 25.702 -24.333 -101.853 1.00 6.33 166 ALA A C 1
ATOM 1389 O O . ALA A 1 186 ? 25.158 -24.504 -102.919 1.00 8.21 166 ALA A O 1
ATOM 1391 N N . THR A 1 187 ? 25.587 -23.239 -101.146 1.00 6.76 167 THR A N 1
ATOM 1392 C CA . THR A 1 187 ? 24.978 -22.029 -101.711 1.00 6.53 167 THR A CA 1
ATOM 1393 C C . THR A 1 187 ? 26.048 -21.204 -102.376 1.00 6.84 167 THR A C 1
ATOM 1394 O O . THR A 1 187 ? 27.210 -21.175 -101.973 1.00 7.21 167 THR A O 1
ATOM 1398 N N . ALA A 1 188 ? 25.652 -20.470 -103.402 1.00 7.15 168 ALA A N 1
ATOM 1399 C CA . ALA A 1 188 ? 26.550 -19.532 -104.023 1.00 8.02 168 ALA A CA 1
ATOM 1400 C C . ALA A 1 188 ? 26.892 -18.372 -103.080 1.00 7.25 168 ALA A C 1
ATOM 1401 O O . ALA A 1 188 ? 27.939 -17.730 -103.248 1.00 7.35 168 ALA A O 1
ATOM 1403 N N . TYR A 1 189 ? 26.147 -18.173 -101.998 1.00 6.94 169 TYR A N 1
ATOM 1404 C CA . TYR A 1 189 ? 26.583 -17.269 -100.958 1.00 7.08 169 TYR A CA 1
ATOM 1405 C C . TYR A 1 189 ? 27.945 -17.635 -100.411 1.00 7.19 169 TYR A C 1
ATOM 1406 O O . TYR A 1 189 ? 28.671 -16.733 -99.924 1.00 8.56 169 TYR A O 1
ATOM 1415 N N . THR A 1 190 ? 28.348 -18.873 -100.426 1.00 6.91 170 THR A N 1
ATOM 1416 C CA . THR A 1 190 ? 29.632 -19.296 -99.917 1.00 7.86 170 THR A CA 1
ATOM 1417 C C . THR A 1 190 ? 30.795 -18.770 -100.738 1.00 7.15 170 THR A C 1
ATOM 1418 O O . THR A 1 190 ? 31.935 -18.787 -100.278 1.00 8.54 170 THR A O 1
ATOM 1422 N N . LEU A 1 191 ? 30.551 -18.318 -101.956 1.00 7.34 171 LEU A N 1
ATOM 1423 C CA . LEU A 1 191 ? 31.636 -17.798 -102.784 1.00 7.97 171 LEU A CA 1
ATOM 1424 C C . LEU A 1 191 ? 32.224 -16.528 -102.196 1.00 7.89 171 LEU A C 1
ATOM 1425 O O . LEU A 1 191 ? 33.356 -16.202 -102.516 1.00 9.36 171 LEU A O 1
ATOM 1430 N N . THR A 1 192 ? 31.457 -15.812 -101.386 1.00 7.98 172 THR A N 1
ATOM 1431 C CA . THR A 1 192 ? 31.937 -14.572 -100.755 1.00 9.30 172 THR A CA 1
ATOM 1432 C C . THR A 1 192 ? 33.176 -14.851 -99.915 1.00 9.69 172 THR A C 1
ATOM 1433 O O . THR A 1 192 ? 34.178 -14.113 -100.029 1.00 12.41 172 THR A O 1
ATOM 1437 N N . ALA A 1 193 ? 33.162 -15.879 -99.068 1.00 9.09 173 ALA A N 1
ATOM 1438 C CA . ALA A 1 193 ? 34.359 -16.217 -98.285 1.00 9.77 173 ALA A CA 1
ATOM 1439 C C . ALA A 1 193 ? 35.491 -16.516 -99.202 1.00 9.71 173 ALA A C 1
ATOM 1440 O O . ALA A 1 193 ? 36.588 -15.969 -99.131 1.00 12.88 173 ALA A O 1
ATOM 1442 N N . THR A 1 194 ? 35.241 -17.469 -100.091 1.00 9.95 174 THR A N 1
ATOM 1443 C CA . THR A 1 194 ? 36.168 -17.859 -101.146 1.00 10.22 174 THR A CA 1
ATOM 1444 C C . THR A 1 194 ? 35.481 -18.936 -101.985 1.00 9.01 174 THR A C 1
ATOM 1445 O O . THR A 1 194 ? 34.864 -19.839 -101.413 1.00 9.19 174 THR A O 1
ATOM 1449 N N . PRO A 1 195 ? 35.612 -18.877 -103.287 1.00 9.21 175 PRO A N 1
ATOM 1450 C CA . PRO A 1 195 ? 35.099 -19.984 -104.124 1.00 9.05 175 PRO A CA 1
ATOM 1451 C C . PRO A 1 195 ? 35.815 -21.280 -103.842 1.00 8.44 175 PRO A C 1
ATOM 1452 O O . PRO A 1 195 ? 35.252 -22.344 -104.210 1.00 9.28 175 PRO A O 1
ATOM 1456 N N . LYS A 1 196 ? 36.968 -21.272 -103.229 1.00 8.98 176 LYS A N 1
ATOM 1457 C CA . LYS A 1 196 ? 37.674 -22.494 -102.999 1.00 8.95 176 LYS A CA 1
ATOM 1458 C C . LYS A 1 196 ? 36.891 -23.504 -102.181 1.00 8.51 176 LYS A C 1
ATOM 1459 O O . LYS A 1 196 ? 37.102 -24.693 -102.339 1.00 9.14 176 LYS A O 1
ATOM 1465 N N . ASN A 1 197 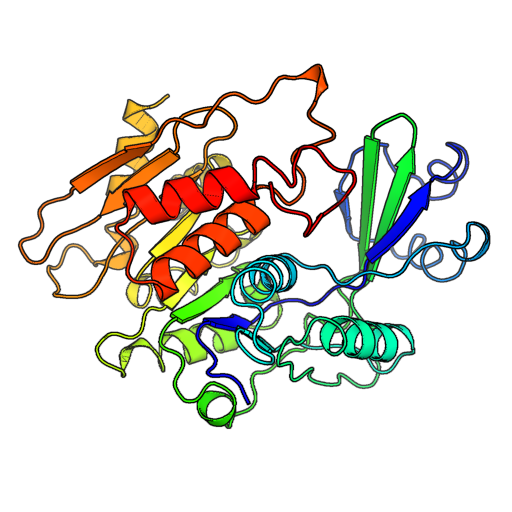? 36.076 -23.018 -101.245 1.00 7.67 177 ASN A N 1
ATOM 1466 C CA . ASN A 1 197 ? 35.361 -23.944 -100.386 1.00 7.20 177 ASN A CA 1
ATOM 1467 C C . ASN A 1 197 ? 34.377 -24.802 -101.212 1.00 7.63 177 ASN A C 1
ATOM 1468 O O . ASN A 1 197 ? 34.434 -26.030 -101.151 1.00 7.76 177 ASN A O 1
ATOM 1473 N N . ALA A 1 198 ? 33.525 -24.179 -102.002 1.00 7.28 178 ALA A N 1
ATOM 1474 C CA . ALA A 1 198 ? 32.595 -24.921 -102.813 1.00 6.96 178 ALA A CA 1
ATOM 1475 C C . ALA A 1 198 ? 33.326 -25.734 -103.849 1.00 7.38 178 ALA A C 1
ATOM 1476 O O . ALA A 1 198 ? 32.928 -26.833 -104.175 1.00 7.51 178 ALA A O 1
ATOM 1478 N N . LEU A 1 199 ? 34.391 -25.199 -104.449 1.00 7.66 179 LEU A N 1
ATOM 1479 C CA . LEU A 1 199 ? 35.148 -25.937 -105.444 1.00 9.03 179 LEU A CA 1
ATOM 1480 C C . LEU A 1 199 ? 35.740 -27.186 -104.836 1.00 8.30 179 LEU A C 1
ATOM 1481 O O . LEU A 1 199 ? 35.758 -28.232 -105.507 1.00 9.46 179 LEU A O 1
ATOM 1486 N N . GLU A 1 200 ? 36.205 -27.146 -103.607 1.00 8.25 180 GLU A N 1
ATOM 1487 C CA . GLU A 1 200 ? 36.750 -28.345 -102.975 1.00 8.56 180 GLU A CA 1
ATOM 1488 C C . GLU A 1 200 ? 35.646 -29.358 -102.679 1.00 7.17 180 GLU A C 1
ATOM 1489 O O . GLU A 1 200 ? 35.868 -30.564 -102.858 1.00 8.74 180 GLU A O 1
ATOM 1495 N N . VAL A 1 201 ? 34.484 -28.914 -102.240 1.00 7.26 181 VAL A N 1
ATOM 1496 C CA . VAL A 1 201 ? 33.377 -29.840 -102.008 1.00 7.45 181 VAL A CA 1
ATOM 1497 C C . VAL A 1 201 ? 32.963 -30.533 -103.306 1.00 7.28 181 VAL A C 1
ATOM 1498 O O . VAL A 1 201 ? 32.803 -31.760 -103.384 1.00 7.93 181 VAL A O 1
ATOM 1502 N N . ALA A 1 202 ? 32.800 -29.746 -104.351 1.00 7.54 182 ALA A N 1
ATOM 1503 C CA . ALA A 1 202 ? 32.400 -30.271 -105.655 1.00 7.95 182 ALA A CA 1
ATOM 1504 C C . ALA A 1 202 ? 33.443 -31.210 -106.206 1.00 7.93 182 ALA A C 1
ATOM 1505 O O . ALA A 1 202 ? 33.171 -32.228 -106.843 1.00 8.30 182 ALA A O 1
ATOM 1507 N N . GLY A 1 203 ? 34.712 -30.857 -106.043 1.00 9.04 183 GLY A N 1
ATOM 1508 C CA . GLY A 1 203 ? 35.778 -31.701 -106.566 1.00 10.39 183 GLY A CA 1
ATOM 1509 C C . GLY A 1 203 ? 35.855 -33.005 -105.851 1.00 9.64 183 GLY A C 1
ATOM 1510 O O . GLY A 1 203 ? 36.095 -34.046 -106.482 1.00 11.48 183 GLY A O 1
ATOM 1511 N N A TYR A 1 204 ? 35.625 -33.042 -104.550 0.30 9.98 184 TYR A N 1
ATOM 1512 N N B TYR A 1 204 ? 35.629 -33.040 -104.561 0.70 9.48 184 TYR A N 1
ATOM 1513 C CA A TYR A 1 204 ? 35.586 -34.319 -103.852 0.30 10.40 184 TYR A CA 1
ATOM 1514 C CA B TYR A 1 204 ? 35.574 -34.295 -103.851 0.70 10.14 184 TYR A CA 1
ATOM 1515 C C A TYR A 1 204 ? 34.432 -35.185 -104.353 0.30 9.61 184 TYR A C 1
ATOM 1516 C C B TYR A 1 204 ? 34.416 -35.178 -104.321 0.70 9.37 184 TYR A C 1
ATOM 1517 O O A TYR A 1 204 ? 34.585 -36.367 -104.676 0.30 9.63 184 TYR A O 1
ATOM 1518 O O B TYR A 1 204 ? 34.558 -36.379 -104.568 0.70 10.36 184 TYR A O 1
ATOM 1535 N N . ALA A 1 205 ? 33.255 -34.577 -104.402 1.00 8.03 185 ALA A N 1
ATOM 1536 C CA . ALA A 1 205 ? 32.070 -35.301 -104.855 1.00 8.17 185 ALA A CA 1
ATOM 1537 C C . ALA A 1 205 ? 32.299 -35.909 -106.229 1.00 7.75 185 ALA A C 1
ATOM 1538 O O . ALA A 1 205 ? 31.851 -37.019 -106.526 1.00 8.12 185 ALA A O 1
ATOM 1540 N N . HIS A 1 206 ? 32.972 -35.125 -107.081 1.00 8.03 186 HIS A N 1
ATOM 1541 C CA . HIS A 1 206 ? 33.178 -35.580 -108.472 1.00 8.50 186 HIS A CA 1
ATOM 1542 C C . HIS A 1 206 ? 33.887 -36.896 -108.508 1.00 9.13 186 HIS A C 1
ATOM 1543 O O . HIS A 1 206 ? 33.634 -37.740 -109.389 1.00 11.48 186 HIS A O 1
ATOM 1550 N N . GLY A 1 207 ? 34.839 -37.109 -107.605 1.00 9.12 187 GLY A N 1
ATOM 1551 C CA . GLY A 1 207 ? 35.645 -38.303 -107.581 1.00 11.61 187 GLY A CA 1
ATOM 1552 C C . GLY A 1 207 ? 34.969 -39.540 -107.009 1.00 10.37 187 GLY A C 1
ATOM 1553 O O . GLY A 1 207 ? 35.572 -40.603 -107.048 1.00 13.95 187 GLY A O 1
ATOM 1554 N N . ILE A 1 208 ? 33.750 -39.406 -106.500 1.00 9.88 188 ILE A N 1
ATOM 1555 C CA . ILE A 1 208 ? 33.020 -40.485 -105.857 1.00 10.22 188 ILE A CA 1
ATOM 1556 C C . ILE A 1 208 ? 31.846 -40.885 -106.754 1.00 10.10 188 ILE A C 1
ATOM 1557 O O . ILE A 1 208 ? 30.910 -40.090 -106.923 1.00 9.61 188 ILE A O 1
ATOM 1566 N N . PRO A 1 209 ? 31.858 -42.033 -107.382 1.00 9.92 189 PRO A N 1
ATOM 1567 C CA . PRO A 1 209 ? 30.757 -42.425 -108.237 1.00 11.75 189 PRO A CA 1
ATOM 1568 C C . PRO A 1 209 ? 29.517 -42.473 -107.335 1.00 12.65 189 PRO A C 1
ATOM 1569 O O . PRO A 1 209 ? 29.458 -42.934 -106.206 1.00 14.79 189 PRO A O 1
ATOM 1573 N N . ASN A 1 210 ? 28.471 -41.946 -107.882 1.00 13.88 190 ASN A N 1
ATOM 1574 C CA . ASN A 1 210 ? 27.128 -41.807 -107.287 1.00 15.45 190 ASN A CA 1
ATOM 1575 C C . AS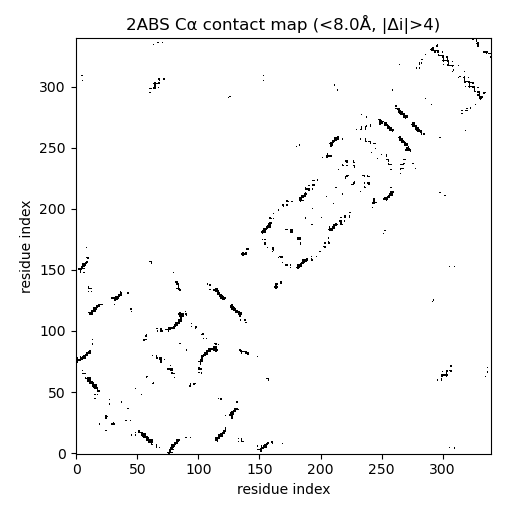N A 1 210 ? 26.974 -40.618 -106.344 1.00 12.92 190 ASN A C 1
ATOM 1576 O O . ASN A 1 210 ? 25.849 -40.330 -105.988 1.00 16.19 190 ASN A O 1
ATOM 1581 N N A ALA A 1 211 ? 28.033 -39.937 -105.926 0.30 11.23 191 ALA A N 1
ATOM 1582 N N B ALA A 1 211 ? 28.056 -39.963 -105.980 0.70 11.42 191 ALA A N 1
ATOM 1583 C CA A ALA A 1 211 ? 27.766 -38.775 -105.071 0.30 9.69 191 ALA A CA 1
ATOM 1584 C CA B ALA A 1 211 ? 27.937 -38.719 -105.236 0.70 10.72 191 ALA A CA 1
ATOM 1585 C C A ALA A 1 211 ? 27.208 -37.640 -105.927 0.30 8.62 191 ALA A C 1
ATOM 1586 C C B ALA A 1 211 ? 27.273 -37.655 -106.132 0.70 9.39 191 ALA A C 1
ATOM 1587 O O A ALA A 1 211 ? 27.351 -37.583 -107.146 0.30 12.87 191 ALA A O 1
ATOM 1588 O O B ALA A 1 211 ? 27.490 -37.628 -107.346 0.70 12.16 191 ALA A O 1
ATOM 1591 N N A ILE A 1 212 ? 26.566 -36.700 -105.244 0.30 9.31 192 ILE A N 1
ATOM 1592 N N B ILE A 1 212 ? 26.527 -36.807 -105.462 0.70 8.03 192 ILE A N 1
ATOM 1593 C CA A ILE A 1 212 ? 25.868 -35.660 -105.987 0.30 10.20 192 ILE A CA 1
ATOM 1594 C CA B ILE A 1 212 ? 25.776 -35.716 -106.071 0.70 9.86 192 ILE A CA 1
ATOM 1595 C C A ILE A 1 212 ? 26.155 -34.297 -105.389 0.30 9.08 192 ILE A C 1
ATOM 1596 C C B ILE A 1 212 ? 26.307 -34.427 -105.451 0.70 8.75 192 ILE A C 1
ATOM 1597 O O A ILE A 1 212 ? 25.844 -34.039 -104.229 0.30 9.61 192 ILE A O 1
ATOM 1598 O O B ILE A 1 212 ? 26.298 -34.271 -104.225 0.70 11.83 192 ILE A O 1
ATOM 1607 N N . PHE A 1 213 ? 26.734 -33.450 -106.224 1.00 7.87 193 PHE A N 1
ATOM 1608 C CA . PHE A 1 213 ? 26.989 -32.068 -105.794 1.00 7.45 193 PHE A CA 1
ATOM 1609 C C . PHE A 1 213 ? 25.879 -31.189 -106.302 1.00 6.77 193 PHE A C 1
ATOM 1610 O O . PHE A 1 213 ? 25.506 -31.219 -107.500 1.00 7.14 193 PHE A O 1
ATOM 1618 N N . THR A 1 214 ? 25.348 -30.419 -105.386 1.00 7.05 194 THR A N 1
ATOM 1619 C CA . THR A 1 214 ? 24.206 -29.553 -105.655 1.00 7.81 194 THR A CA 1
ATOM 1620 C C . THR A 1 214 ? 24.578 -28.143 -105.219 1.00 7.49 194 THR A C 1
ATOM 1621 O O . THR A 1 214 ? 25.273 -27.908 -104.224 1.00 7.06 194 THR A O 1
ATOM 1628 N N . LEU A 1 215 ? 24.059 -27.185 -105.988 1.00 7.90 195 LEU A N 1
ATOM 1629 C CA . LEU A 1 215 ? 24.410 -25.798 -105.866 1.00 7.49 195 LEU A CA 1
ATOM 1630 C C . LEU A 1 215 ? 23.159 -24.923 -105.972 1.00 6.46 195 LEU A C 1
ATOM 1631 O O . LEU A 1 215 ? 22.314 -25.166 -106.816 1.00 7.73 195 LEU A O 1
ATOM 1636 N N . ASN A 1 216 ? 23.099 -23.884 -105.137 1.00 7.11 196 ASN A N 1
ATOM 1637 C CA . ASN A 1 216 ? 22.054 -22.873 -105.252 1.00 7.07 196 ASN A CA 1
ATOM 1638 C C . ASN A 1 216 ? 22.661 -21.621 -105.882 1.00 7.35 196 ASN A C 1
ATOM 1639 O O . ASN A 1 216 ? 23.736 -21.152 -105.427 1.00 8.08 196 ASN A O 1
ATOM 1644 N N . LEU A 1 217 ? 21.996 -21.017 -106.863 1.00 7.80 197 LEU A N 1
ATOM 1645 C CA . LEU A 1 217 ? 22.412 -19.714 -107.368 1.00 8.03 197 LEU A CA 1
ATOM 1646 C C . LEU A 1 217 ? 22.353 -18.611 -106.358 1.00 7.89 197 LEU A C 1
ATOM 1647 O O . LEU A 1 217 ? 23.096 -17.637 -106.451 1.00 8.98 197 LEU A O 1
ATOM 1652 N N . SER A 1 218 ? 21.512 -18.659 -105.400 1.00 8.33 198 SER A N 1
ATOM 1653 C CA . SER A 1 218 ? 21.336 -17.923 -104.158 1.00 8.07 198 SER A CA 1
ATOM 1654 C C . SER A 1 218 ? 20.838 -16.519 -104.358 1.00 8.86 198 SER A C 1
ATOM 1655 O O . SER A 1 218 ? 19.977 -16.072 -103.582 1.00 11.61 198 SER A O 1
ATOM 1658 N N . ALA A 1 219 ? 21.423 -15.745 -105.263 1.00 9.65 199 ALA A N 1
ATOM 1659 C CA . ALA A 1 219 ? 21.081 -14.331 -105.405 1.00 10.58 199 ALA A CA 1
ATOM 1660 C C . ALA A 1 219 ? 21.660 -13.831 -106.715 1.00 10.85 199 ALA A C 1
ATOM 1661 O O . ALA A 1 219 ? 22.675 -14.316 -107.156 1.00 11.19 199 ALA A O 1
ATOM 1663 N N . PRO A 1 220 ? 21.020 -12.838 -107.318 1.00 14.23 200 PRO A N 1
ATOM 1664 C CA . PRO A 1 220 ? 21.638 -12.218 -108.507 1.00 16.17 200 PRO A CA 1
ATOM 1665 C C . PRO A 1 220 ? 23.066 -11.764 -108.307 1.00 15.13 200 PRO A C 1
ATOM 1666 O O . PRO A 1 220 ? 23.874 -11.936 -109.222 1.00 15.72 200 PRO A O 1
ATOM 1670 N N . PHE A 1 221 ? 23.414 -11.174 -107.146 1.00 15.79 201 PHE A N 1
ATOM 1671 C CA . PHE A 1 221 ? 24.773 -10.680 -107.037 1.00 18.12 201 PHE A CA 1
ATOM 1672 C C . PHE A 1 221 ? 25.765 -11.823 -107.189 1.00 16.29 201 PHE A C 1
ATOM 1673 O O . PHE A 1 221 ? 26.847 -11.664 -107.748 1.00 19.06 201 PHE A O 1
ATOM 1681 N N . CYS A 1 222 ? 25.412 -13.011 -106.728 1.00 13.77 202 CYS A N 1
ATOM 1682 C CA . CYS A 1 222 ? 26.346 -14.132 -106.762 1.00 12.55 202 CYS A CA 1
ATOM 1683 C C . CYS A 1 222 ? 26.628 -14.479 -108.224 1.00 12.80 202 CYS A C 1
ATOM 1684 O O . CYS A 1 222 ? 27.742 -14.758 -108.616 1.00 15.35 202 CYS A O 1
ATOM 1687 N N . VAL A 1 223 ? 25.554 -14.467 -109.006 1.00 13.13 203 VAL A N 1
ATOM 1688 C CA . VAL A 1 223 ? 25.664 -14.834 -110.428 1.00 12.95 203 VAL A CA 1
ATOM 1689 C C . VAL A 1 223 ? 26.533 -13.823 -111.138 1.00 14.56 203 VAL A C 1
ATOM 1690 O O . VAL A 1 223 ? 27.350 -14.155 -112.001 1.00 15.87 203 VAL A O 1
ATOM 1694 N N . GLU A 1 224 ? 26.343 -12.545 -110.804 1.00 14.15 204 GLU A N 1
ATOM 1695 C CA . GLU A 1 224 ? 27.002 -11.483 -111.572 1.00 16.13 204 GLU A CA 1
ATOM 1696 C C . GLU A 1 224 ? 28.468 -11.362 -111.184 1.00 14.07 204 GLU A C 1
ATOM 1697 O O . GLU A 1 224 ? 29.319 -10.947 -111.990 1.00 16.53 204 GLU A O 1
ATOM 1703 N N A LEU A 1 225 ? 28.743 -11.702 -109.947 0.26 14.79 205 LEU A N 1
ATOM 1704 N N B LEU A 1 225 ? 28.844 -11.591 -109.938 0.74 13.86 205 LEU A N 1
ATOM 1705 C CA A LEU A 1 225 ? 30.007 -11.459 -109.288 0.26 12.87 205 LEU A CA 1
ATOM 1706 C CA B LEU A 1 225 ? 30.201 -11.402 -109.485 0.74 13.63 205 LEU A CA 1
ATOM 1707 C C A LEU A 1 225 ? 31.041 -12.554 -109.500 0.26 14.07 205 LEU A C 1
ATOM 1708 C C B LEU A 1 225 ? 31.141 -12.571 -109.717 0.74 14.00 205 LEU A C 1
ATOM 1709 O O A LEU A 1 225 ? 32.246 -12.268 -109.457 0.26 16.04 205 LEU A O 1
ATOM 1710 O O B LEU A 1 225 ? 32.359 -12.356 -109.852 0.74 18.78 205 LEU A O 1
ATOM 1719 N N . TYR A 1 226 ? 30.595 -13.775 -109.733 1.00 14.57 206 TYR A N 1
ATOM 1720 C CA . TYR A 1 226 ? 31.361 -14.987 -109.783 1.00 15.24 206 TYR A CA 1
ATOM 1721 C C . TYR A 1 226 ? 31.179 -15.811 -111.057 1.00 16.71 206 TYR A C 1
ATOM 1722 O O . TYR A 1 226 ? 31.076 -17.036 -111.069 1.00 17.19 206 TYR A O 1
ATOM 1731 N N . LYS A 1 227 ? 31.160 -15.153 -112.221 1.00 18.13 207 LYS A N 1
ATOM 1732 C CA . LYS A 1 227 ? 31.019 -15.851 -113.505 1.00 17.92 207 LYS A CA 1
ATOM 1733 C C . LYS A 1 227 ? 32.104 -16.898 -113.660 1.00 15.22 207 LYS A C 1
ATOM 1734 O O . LYS A 1 227 ? 31.828 -18.035 -114.000 1.00 15.11 207 LYS A O 1
ATOM 1740 N N . ASP A 1 228 ? 33.373 -16.556 -113.426 1.00 17.00 208 ASP A N 1
ATOM 1741 C CA . ASP A 1 228 ? 34.453 -17.527 -113.638 1.00 20.04 208 ASP A CA 1
ATOM 1742 C C . ASP A 1 228 ? 34.388 -18.690 -112.682 1.00 16.56 208 ASP A C 1
ATOM 1743 O O . ASP A 1 228 ? 34.500 -19.863 -113.053 1.00 17.26 208 ASP A O 1
ATOM 1748 N N . ALA A 1 229 ? 34.199 -18.389 -111.409 1.00 15.57 209 ALA A N 1
ATOM 1749 C CA . ALA A 1 229 ? 34.128 -19.475 -110.428 1.00 16.54 209 ALA A CA 1
ATOM 1750 C C . ALA A 1 229 ? 32.885 -20.329 -110.688 1.00 14.50 209 ALA A C 1
ATOM 1751 O O . ALA A 1 229 ? 32.963 -21.543 -110.562 1.00 14.11 209 ALA A O 1
ATOM 1753 N N A MET A 1 230 ? 31.787 -19.676 -111.031 0.39 13.98 210 MET A N 1
ATOM 1754 N N B MET A 1 230 ? 31.764 -19.738 -111.072 0.61 13.78 210 MET A N 1
ATOM 1755 C CA A MET A 1 230 ? 30.563 -20.431 -111.289 0.39 15.29 210 MET A CA 1
ATOM 1756 C CA B MET A 1 230 ? 30.600 -20.556 -111.379 0.61 14.35 210 MET A CA 1
ATOM 1757 C C A MET A 1 230 ? 30.728 -21.276 -112.537 0.39 14.53 210 MET A C 1
ATOM 1758 C C B MET A 1 230 ? 30.806 -21.385 -112.632 0.61 13.54 210 MET A C 1
ATOM 1759 O O A MET A 1 230 ? 30.229 -22.396 -112.515 0.39 12.91 210 MET A O 1
ATOM 1760 O O B MET A 1 230 ? 30.309 -22.490 -112.701 0.61 17.59 210 MET A O 1
ATOM 1769 N N A GLN A 1 231 ? 31.391 -20.848 -113.613 0.48 16.30 211 GLN A N 1
ATOM 1770 N N B GLN A 1 231 ? 31.500 -20.850 -113.632 0.52 15.97 211 GLN A N 1
ATOM 1771 C CA A GLN A 1 231 ? 31.586 -21.771 -114.737 0.48 16.86 211 GLN A CA 1
ATOM 1772 C CA B GLN A 1 231 ? 31.761 -21.653 -114.833 0.52 16.99 211 GLN A CA 1
ATOM 1773 C C A GLN A 1 231 ? 32.283 -23.060 -114.286 0.48 14.05 211 GLN A C 1
ATOM 1774 C C B GLN A 1 231 ? 32.417 -22.985 -114.458 0.52 15.03 211 GLN A C 1
ATOM 1775 O O A GLN A 1 231 ? 31.812 -24.155 -114.613 0.48 12.18 211 GLN A O 1
ATOM 1776 O O B GLN A 1 231 ? 31.985 -24.003 -115.010 0.52 16.41 211 GLN A O 1
ATOM 1787 N N . SER A 1 232 ? 33.388 -22.934 -113.552 1.00 14.18 212 SER A N 1
ATOM 1788 C CA . SER A 1 232 ? 34.089 -24.135 -113.116 1.00 15.68 212 SER A CA 1
ATOM 1789 C C . SER A 1 232 ? 33.210 -24.999 -112.210 1.00 12.35 212 SER A C 1
ATOM 1790 O O . SER A 1 232 ? 33.130 -26.197 -112.348 1.00 14.88 212 SER A O 1
ATOM 1795 N N . LEU A 1 233 ? 32.527 -24.366 -111.249 1.00 10.91 213 LEU A N 1
ATOM 1796 C CA . LEU A 1 233 ? 31.721 -25.108 -110.328 1.00 10.26 213 LEU A CA 1
ATOM 1797 C C . LEU A 1 233 ? 30.579 -25.822 -111.022 1.00 9.86 213 LEU A C 1
ATOM 1798 O O . LEU A 1 233 ? 30.271 -26.954 -110.665 1.00 10.50 213 LEU A O 1
ATOM 1807 N N . LEU A 1 234 ? 29.944 -25.106 -111.978 1.00 9.70 214 LEU A N 1
ATOM 1808 C CA . LEU A 1 234 ? 28.826 -25.747 -112.666 1.00 9.61 214 LEU A CA 1
ATOM 1809 C C . LEU A 1 234 ? 29.199 -26.970 -113.458 1.00 9.57 214 LEU A C 1
ATOM 1810 O O . LEU A 1 234 ? 28.375 -27.879 -113.518 1.00 10.23 214 LEU A O 1
ATOM 1815 N N . LEU A 1 235 ? 30.407 -27.014 -114.001 1.00 10.27 215 LEU A N 1
ATOM 1816 C CA . LEU A 1 235 ? 30.830 -28.247 -114.671 1.00 12.16 215 LEU A CA 1
ATOM 1817 C C . LEU A 1 235 ? 30.959 -29.415 -113.699 1.00 12.30 215 LEU A C 1
ATOM 1818 O O . LEU A 1 235 ? 30.927 -30.521 -114.157 1.00 16.69 215 LEU A O 1
ATOM 1823 N N . HIS A 1 236 ? 31.084 -29.129 -112.392 1.00 10.10 216 HIS A N 1
ATOM 1824 C CA . HIS A 1 236 ? 31.146 -30.149 -111.356 1.00 10.33 216 HIS A CA 1
ATOM 1825 C C . HIS A 1 236 ? 29.830 -30.262 -110.636 1.00 8.73 216 HIS A C 1
ATOM 1826 O O . HIS A 1 236 ? 29.777 -30.820 -109.537 1.00 10.87 216 HIS A O 1
ATOM 1839 N N . THR A 1 237 ? 28.749 -29.717 -111.150 1.00 7.74 217 THR A N 1
ATOM 1840 C CA . THR A 1 237 ? 27.474 -29.723 -110.466 1.00 7.60 217 THR A CA 1
ATOM 1841 C C . THR A 1 237 ? 26.520 -30.718 -111.109 1.00 7.46 217 THR A C 1
ATOM 1842 O O . THR A 1 237 ? 26.406 -30.805 -112.324 1.00 8.76 217 THR A O 1
ATOM 1846 N N . ASN A 1 238 ? 25.821 -31.458 -110.262 1.00 6.98 218 ASN A N 1
ATOM 1847 C CA . ASN A 1 238 ? 24.822 -32.405 -110.658 1.00 7.59 218 ASN A CA 1
ATOM 1848 C C . ASN A 1 238 ? 23.428 -31.802 -110.636 1.00 7.48 218 ASN A C 1
ATOM 1849 O O . ASN A 1 238 ? 22.623 -32.125 -111.545 1.00 8.91 218 ASN A O 1
ATOM 1854 N N . ILE A 1 239 ? 23.091 -31.036 -109.637 1.00 7.31 219 ILE A N 1
ATOM 1855 C CA . ILE A 1 239 ? 21.794 -30.403 -109.535 1.00 7.49 219 ILE A CA 1
ATOM 1856 C C . ILE A 1 239 ? 21.997 -28.942 -109.230 1.00 7.18 219 ILE A C 1
ATOM 1857 O O . ILE A 1 239 ? 22.627 -28.601 -108.204 1.00 7.83 219 ILE A O 1
ATOM 1862 N N . LEU A 1 240 ? 21.461 -28.080 -110.051 1.00 7.22 220 LEU A N 1
ATOM 1863 C CA . LEU A 1 240 ? 21.476 -26.621 -109.864 1.00 7.53 220 LEU A CA 1
ATOM 1864 C C . LEU A 1 240 ? 20.088 -26.147 -109.493 1.00 7.03 220 LEU A C 1
ATOM 1865 O O . LEU A 1 240 ? 19.139 -26.406 -110.225 1.00 9.35 220 LEU A O 1
ATOM 1870 N N . PHE A 1 241 ? 19.944 -25.418 -108.400 1.00 7.34 221 PHE A N 1
ATOM 1871 C CA . PHE A 1 241 ? 18.721 -24.813 -107.971 1.00 7.89 221 PHE A CA 1
ATOM 1872 C C . PHE A 1 241 ? 18.805 -23.287 -108.149 1.00 7.58 221 PHE A C 1
ATOM 1873 O O . PHE A 1 241 ? 19.845 -22.695 -107.883 1.00 8.12 221 PHE A O 1
ATOM 1881 N N . GLY A 1 242 ? 17.709 -22.674 -108.516 1.00 9.23 222 GLY A N 1
ATOM 1882 C CA . GLY A 1 242 ? 17.615 -21.222 -108.484 1.00 10.06 222 GLY A CA 1
ATOM 1883 C C . GLY A 1 242 ? 16.175 -20.817 -108.715 1.00 9.81 222 GLY A C 1
ATOM 1884 O O . GLY A 1 242 ? 15.343 -21.632 -109.129 1.00 11.76 222 GLY A O 1
ATOM 1885 N N . ASN A 1 243 ? 15.909 -19.553 -108.461 1.00 10.47 223 ASN A N 1
ATOM 1886 C CA . ASN A 1 243 ? 14.593 -18.978 -108.740 1.00 10.72 223 ASN A CA 1
ATOM 1887 C C . ASN A 1 243 ? 14.609 -18.250 -110.084 1.00 11.56 223 ASN A C 1
ATOM 1888 O O . ASN A 1 243 ? 15.596 -18.204 -110.794 1.00 11.58 223 ASN A O 1
ATOM 1893 N N . GLU A 1 244 ? 13.458 -17.691 -110.451 1.00 13.01 224 GLU A N 1
ATOM 1894 C CA . GLU A 1 244 ? 13.319 -17.112 -111.773 1.00 15.14 224 GLU A CA 1
ATOM 1895 C C . GLU A 1 244 ? 14.280 -15.970 -112.010 1.00 15.56 224 GLU A C 1
ATOM 1896 O O . GLU A 1 244 ? 14.887 -15.882 -113.076 1.00 17.07 224 GLU A O 1
ATOM 1902 N N . GLU A 1 245 ? 14.434 -15.083 -111.012 1.00 15.55 225 GLU A N 1
ATOM 1903 C CA . GLU A 1 245 ? 15.330 -13.944 -111.201 1.00 16.74 225 GLU A CA 1
ATOM 1904 C C . GLU A 1 245 ? 16.787 -14.379 -111.298 1.00 14.16 225 GLU A C 1
ATOM 1905 O O . GLU A 1 245 ? 17.535 -13.800 -112.074 1.00 16.18 225 GLU A O 1
ATOM 1911 N N . GLU A 1 246 ? 17.169 -15.341 -110.499 1.00 12.14 226 GLU A N 1
ATOM 1912 C CA . GLU A 1 246 ? 18.557 -15.799 -110.522 1.00 12.28 226 GLU A CA 1
ATOM 1913 C C . GLU A 1 246 ? 18.885 -16.428 -111.864 1.00 12.01 226 GLU A C 1
ATOM 1914 O O . GLU A 1 246 ? 19.940 -16.207 -112.420 1.00 13.18 226 GLU A O 1
ATOM 1920 N N . PHE A 1 247 ? 17.954 -17.215 -112.404 1.00 12.57 227 PHE A N 1
ATOM 1921 C CA . PHE A 1 247 ? 18.183 -17.778 -113.711 1.00 13.34 227 PHE A CA 1
ATOM 1922 C C . PHE A 1 247 ? 18.167 -16.711 -114.797 1.00 15.84 227 PHE A C 1
ATOM 1923 O O . PHE A 1 247 ? 18.905 -16.885 -115.785 1.00 17.39 227 PHE A O 1
ATOM 1931 N N . ALA A 1 248 ? 17.375 -15.654 -114.683 1.00 16.42 228 ALA A N 1
ATOM 1932 C CA . ALA A 1 248 ? 17.448 -14.596 -115.691 1.00 18.85 228 ALA A CA 1
ATOM 1933 C C . ALA A 1 248 ? 18.852 -13.995 -115.755 1.00 17.96 228 ALA A C 1
ATOM 1934 O O . ALA A 1 248 ? 19.442 -13.733 -116.825 1.00 18.96 228 ALA A O 1
ATOM 1936 N N . HIS A 1 249 ? 19.449 -13.745 -114.582 1.00 16.41 229 HIS A N 1
ATOM 1937 C CA . HIS A 1 249 ? 20.797 -13.229 -114.536 1.00 16.31 229 HIS A CA 1
ATOM 1938 C C . HIS A 1 249 ? 21.794 -14.257 -115.061 1.00 16.10 229 HIS A C 1
ATOM 1939 O O . HIS A 1 249 ? 22.666 -13.847 -115.765 1.00 17.20 229 HIS A O 1
ATOM 1946 N N . LEU A 1 250 ? 21.670 -15.527 -114.714 1.00 13.83 230 LEU A N 1
ATOM 1947 C CA . LEU A 1 250 ? 22.560 -16.536 -115.233 1.00 14.73 230 LEU A CA 1
ATOM 1948 C C . LEU A 1 250 ? 22.531 -16.547 -116.751 1.00 16.12 230 LEU A C 1
ATOM 1949 O O . LEU A 1 250 ? 23.561 -16.639 -117.404 1.00 17.50 230 LEU A O 1
ATOM 1954 N N . ALA A 1 251 ? 21.330 -16.456 -117.304 1.00 16.39 231 ALA A N 1
ATOM 1955 C CA . ALA A 1 251 ? 21.156 -16.440 -118.749 1.00 21.90 231 ALA A CA 1
ATOM 1956 C C . ALA A 1 251 ? 21.834 -15.242 -119.382 1.00 21.76 231 ALA A C 1
ATOM 1957 O O . ALA A 1 251 ? 22.440 -15.347 -120.454 1.00 25.68 231 ALA A O 1
ATOM 1959 N N . LYS A 1 252 ? 21.751 -14.090 -118.737 1.00 20.91 232 LYS A N 1
ATOM 1960 C CA . LYS A 1 252 ? 22.433 -12.904 -119.279 1.00 24.18 232 LYS A CA 1
ATOM 1961 C C . LYS A 1 252 ? 23.944 -12.995 -119.152 1.00 23.98 232 LYS A C 1
ATOM 1962 O O . LYS A 1 252 ? 24.673 -12.725 -120.112 1.00 26.55 232 LYS A O 1
ATOM 1968 N N . VAL A 1 253 ? 24.489 -13.359 -118.023 1.00 20.11 233 VAL A N 1
ATOM 1969 C CA . VAL A 1 253 ? 25.900 -13.407 -117.722 1.00 21.31 233 VAL A CA 1
ATOM 1970 C C . VAL A 1 253 ? 26.562 -14.466 -118.593 1.00 22.41 233 VAL A C 1
ATOM 1971 O O . VAL A 1 253 ? 27.669 -14.165 -119.065 1.00 27.02 233 VAL A O 1
ATOM 1975 N N . HIS A 1 254 ? 25.916 -15.619 -118.810 1.00 20.57 234 HIS A N 1
ATOM 1976 C CA . HIS A 1 254 ? 26.492 -16.705 -119.591 1.00 22.94 234 HIS A CA 1
ATOM 1977 C C . HIS A 1 254 ? 25.900 -16.868 -120.992 1.00 28.04 234 HIS A C 1
ATOM 1978 O O . HIS A 1 254 ? 26.236 -17.881 -121.627 1.00 30.30 234 HIS A O 1
ATOM 1985 N N A ASN A 1 255 ? 25.100 -15.931 -121.473 1.00 30.92 235 ASN A N 1
ATOM 1986 C CA A ASN A 1 255 ? 24.564 -15.859 -122.832 1.00 33.80 235 ASN A CA 1
ATOM 1987 C C A ASN A 1 255 ? 23.734 -17.080 -123.219 1.00 33.79 235 ASN A C 1
ATOM 1988 O O A ASN A 1 255 ? 23.871 -17.537 -124.341 1.00 42.18 235 ASN A O 1
ATOM 1990 N N A LEU A 1 256 ? 22.855 -17.605 -122.362 1.00 29.19 236 LEU A N 1
ATOM 1991 C CA A LEU A 1 256 ? 22.139 -18.850 -122.577 1.00 31.61 236 LEU A CA 1
ATOM 1992 C C A LEU A 1 256 ? 20.980 -18.744 -123.563 1.00 36.94 236 LEU A C 1
ATOM 1993 O O A LEU A 1 256 ? 20.707 -19.747 -124.240 1.00 54.27 236 LEU A O 1
ATOM 1998 N N A VAL A 1 257 ? 20.344 -17.598 -123.691 1.00 43.36 237 VAL A N 1
ATOM 1999 C CA A VAL A 1 257 ? 19.101 -17.270 -124.358 1.00 45.75 237 VAL A CA 1
ATOM 2000 C C A VAL A 1 257 ? 18.140 -18.449 -124.521 1.00 49.77 237 VAL A C 1
ATOM 2001 O O A VAL A 1 257 ? 17.721 -19.047 -123.506 1.00 64.00 237 VAL A O 1
ATOM 2005 N N . ASN A 1 268 ? 7.077 -16.610 -118.199 1.00 57.23 248 ASN A N 1
ATOM 2006 C CA . ASN A 1 268 ? 6.259 -17.523 -119.000 1.00 38.58 248 ASN A CA 1
ATOM 2007 C C . ASN A 1 268 ? 6.941 -18.883 -119.124 1.00 30.05 248 ASN A C 1
ATOM 2008 O O . ASN A 1 268 ? 8.151 -19.014 -119.111 1.00 25.54 248 ASN A O 1
ATOM 2013 N N . LYS A 1 269 ? 6.087 -19.904 -119.226 1.00 31.74 249 LYS A N 1
ATOM 2014 C CA . LYS A 1 269 ? 6.583 -21.269 -119.078 1.00 26.95 249 LYS A CA 1
ATOM 2015 C C . LYS A 1 269 ? 7.545 -21.674 -120.176 1.00 23.63 249 LYS A C 1
ATOM 2016 O O . LYS A 1 269 ? 8.569 -22.309 -119.927 1.00 21.65 249 LYS A O 1
ATOM 2022 N N . GLU A 1 270 ? 7.264 -21.395 -121.432 1.00 25.04 250 GLU A N 1
ATOM 2023 C CA . GLU A 1 270 ? 8.108 -21.789 -122.531 1.00 24.97 250 GLU A CA 1
ATOM 2024 C C . GLU A 1 270 ? 9.495 -21.185 -122.378 1.00 20.40 250 GLU A C 1
ATOM 2025 O O . GLU A 1 270 ? 10.522 -21.815 -122.640 1.00 19.96 250 GLU A O 1
ATOM 2027 N N . HIS A 1 271 ? 9.493 -19.928 -121.932 1.00 21.08 251 HIS A N 1
ATOM 2028 C CA . HIS A 1 271 ? 10.776 -19.269 -121.739 1.00 20.29 251 HIS A CA 1
ATOM 2029 C C . HIS A 1 271 ? 11.562 -19.916 -120.612 1.00 18.24 251 HIS A C 1
ATOM 2030 O O . HIS A 1 271 ? 12.754 -20.086 -120.693 1.00 17.57 251 HIS A O 1
ATOM 2037 N N . ALA A 1 272 ? 10.848 -20.300 -119.537 1.00 16.34 252 ALA A N 1
ATOM 2038 C CA . ALA A 1 272 ? 11.489 -20.971 -118.424 1.00 15.31 252 ALA A CA 1
ATOM 2039 C C . ALA A 1 272 ? 12.123 -22.285 -118.895 1.00 14.21 252 ALA A C 1
ATOM 2040 O O . ALA A 1 272 ? 13.232 -22.599 -118.500 1.00 14.17 252 ALA A O 1
ATOM 2042 N N . VAL A 1 273 ? 11.398 -23.033 -119.724 1.00 14.96 253 VAL A N 1
ATOM 2043 C CA . VAL A 1 273 ? 11.978 -24.250 -120.295 1.00 14.30 253 VAL A CA 1
ATOM 2044 C C . VAL A 1 273 ? 13.240 -23.934 -121.075 1.00 13.97 253 VAL A C 1
ATOM 2045 O O . VAL A 1 273 ? 14.267 -24.651 -120.965 1.00 14.34 253 VAL A O 1
ATOM 2049 N N . GLU A 1 274 ? 13.237 -22.877 -121.898 1.00 14.69 254 GLU A N 1
ATOM 2050 C CA . GLU A 1 274 ? 14.431 -22.507 -122.684 1.00 15.76 254 GLU A CA 1
ATOM 2051 C C . GLU A 1 274 ? 15.609 -22.149 -121.812 1.00 14.72 254 GLU A C 1
ATOM 2052 O O . GLU A 1 274 ? 16.744 -22.572 -122.084 1.00 15.32 254 GLU A O 1
ATOM 2058 N N . VAL A 1 275 ? 15.370 -21.408 -120.757 1.00 14.00 255 VAL A N 1
ATOM 2059 C CA . VAL A 1 275 ? 16.440 -20.998 -119.835 1.00 15.12 255 VAL A CA 1
ATOM 2060 C C . VAL A 1 275 ? 16.992 -22.221 -119.105 1.00 12.86 255 VAL A C 1
ATOM 2061 O O . VAL A 1 275 ? 18.202 -22.387 -118.981 1.00 15.15 255 VAL A O 1
ATOM 2065 N N . CYS A 1 276 ? 16.117 -23.096 -118.604 1.00 13.26 256 CYS A N 1
ATOM 2066 C CA . CYS A 1 276 ? 16.604 -24.307 -117.914 1.00 13.60 256 CYS A CA 1
ATOM 2067 C C . CYS A 1 276 ? 17.440 -25.181 -118.821 1.00 12.35 256 CYS A C 1
ATOM 2068 O O . CYS A 1 276 ? 18.470 -25.673 -118.449 1.00 13.04 256 CYS A O 1
ATOM 2071 N N . THR A 1 277 ? 16.926 -25.337 -120.057 1.00 14.47 257 THR A N 1
ATOM 2072 C CA . THR A 1 277 ? 17.644 -26.085 -121.058 1.00 15.55 257 THR A CA 1
ATOM 2073 C C . THR A 1 277 ? 19.010 -25.473 -121.384 1.00 15.20 257 THR A C 1
ATOM 2074 O O . THR A 1 277 ? 20.005 -26.219 -121.468 1.00 16.74 257 THR A O 1
ATOM 2078 N N . GLY A 1 278 ? 19.067 -24.159 -121.579 1.00 16.54 258 GLY A N 1
ATOM 2079 C CA . GLY A 1 278 ? 20.313 -23.438 -121.822 1.00 17.60 258 GLY A CA 1
ATOM 2080 C C . GLY A 1 278 ? 21.289 -23.578 -120.663 1.00 17.27 258 GLY A C 1
ATOM 2081 O O . GLY A 1 278 ? 22.509 -23.756 -120.823 1.00 19.14 258 GLY A O 1
ATOM 2082 N N . ALA A 1 279 ? 20.756 -23.545 -119.456 1.00 16.19 259 ALA A N 1
ATOM 2083 C CA . ALA A 1 279 ? 21.582 -23.615 -118.255 1.00 15.21 259 ALA A CA 1
ATOM 2084 C C . ALA A 1 279 ? 22.231 -24.968 -118.110 1.00 13.97 259 ALA A C 1
ATOM 2085 O O . ALA A 1 279 ? 23.313 -25.128 -117.617 1.00 14.14 259 ALA A O 1
ATOM 2087 N N A LEU A 1 280 ? 21.518 -25.948 -118.624 0.59 17.18 260 LEU A N 1
ATOM 2088 N N B LEU A 1 280 ? 21.552 -26.008 -118.626 0.41 16.85 260 LEU A N 1
ATOM 2089 C CA A LEU A 1 280 ? 22.039 -27.303 -118.537 0.59 18.44 260 LEU A CA 1
ATOM 2090 C CA B LEU A 1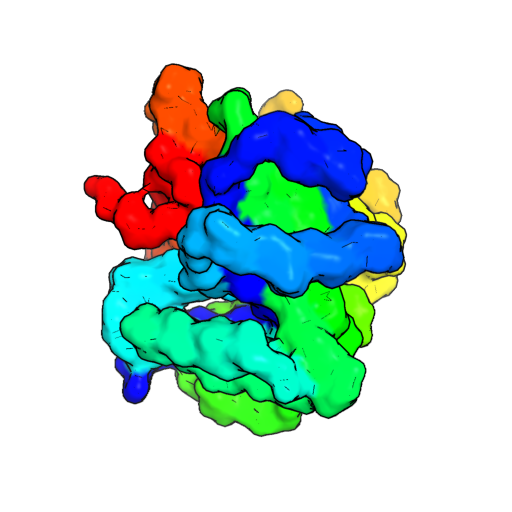 280 ? 22.127 -27.329 -118.655 0.41 17.82 260 LEU A CA 1
ATOM 2091 C C A LEU A 1 280 ? 23.312 -27.439 -119.354 0.59 17.82 260 LEU A C 1
ATOM 2092 C C B LEU A 1 280 ? 23.531 -27.361 -119.256 0.41 14.59 260 LEU A C 1
ATOM 2093 O O A LEU A 1 280 ? 24.120 -28.322 -119.002 0.59 18.05 260 LEU A O 1
ATOM 2094 O O B LEU A 1 280 ? 24.420 -28.010 -118.727 0.41 13.96 260 LEU A O 1
ATOM 2103 N N . ARG A 1 281 ? 23.650 -26.609 -120.357 1.00 18.23 261 ARG A N 1
ATOM 2104 C CA . ARG A 1 281 ? 24.953 -26.666 -121.033 1.00 19.80 261 ARG A CA 1
ATOM 2105 C C . ARG A 1 281 ? 26.097 -26.229 -120.131 1.00 16.26 261 ARG A C 1
ATOM 2106 O O . ARG A 1 281 ? 27.238 -26.643 -120.335 1.00 17.34 261 ARG A O 1
ATOM 2109 N N . LEU A 1 282 ? 25.830 -25.432 -119.121 1.00 13.91 262 LEU A N 1
ATOM 2110 C CA . LEU A 1 282 ? 26.858 -25.059 -118.175 1.00 12.54 262 LEU A CA 1
ATOM 2111 C C . LEU A 1 282 ? 27.262 -26.212 -117.251 1.00 11.06 262 LEU A C 1
ATOM 2112 O O . LEU A 1 282 ? 28.331 -26.212 -116.696 1.00 12.58 262 LEU A O 1
ATOM 2117 N N . LEU A 1 283 ? 26.363 -27.196 -117.074 1.00 9.89 263 LEU A N 1
ATOM 2118 C CA . LEU A 1 283 ? 26.633 -28.381 -116.286 1.00 10.01 263 LEU A CA 1
ATOM 2119 C C . LEU A 1 283 ? 27.277 -29.471 -117.126 1.00 10.88 263 LEU A C 1
ATOM 2120 O O . LEU A 1 283 ? 28.024 -30.292 -116.607 1.00 10.88 263 LEU A O 1
ATOM 2125 N N . THR A 1 284 ? 26.970 -29.525 -118.426 1.00 15.11 264 THR A N 1
ATOM 2126 C CA . THR A 1 284 ? 27.309 -30.661 -119.265 1.00 15.42 264 THR A CA 1
ATOM 2127 C C . THR A 1 284 ? 28.392 -30.378 -120.276 1.00 14.86 264 THR A C 1
ATOM 2128 O O . THR A 1 284 ? 28.917 -31.341 -120.855 1.00 17.08 264 THR A O 1
ATOM 2132 N N . ALA A 1 285 ? 28.708 -29.109 -120.517 1.00 16.46 265 ALA A N 1
ATOM 2133 C CA . ALA A 1 285 ? 29.569 -28.698 -121.598 1.00 20.04 265 ALA A CA 1
ATOM 2134 C C . ALA A 1 285 ? 29.092 -29.219 -122.950 1.00 20.66 265 ALA A C 1
ATOM 2135 O O . ALA A 1 285 ? 29.910 -29.334 -123.873 1.00 26.96 265 ALA A O 1
ATOM 2137 N N . GLY A 1 286 ? 27.807 -29.509 -123.093 1.00 21.92 266 GLY A N 1
ATOM 2138 C CA . GLY A 1 286 ? 27.215 -30.057 -124.324 1.00 21.15 266 GLY A CA 1
ATOM 2139 C C . GLY A 1 286 ? 27.711 -31.463 -124.598 1.00 21.46 266 GLY A C 1
ATOM 2140 O O . GLY A 1 286 ? 27.549 -31.943 -125.726 1.00 26.31 266 GLY A O 1
ATOM 2141 N N . GLN A 1 287 ? 28.318 -32.143 -123.638 1.00 14.55 267 GLN A N 1
ATOM 2142 C CA . GLN A 1 287 ? 28.758 -33.491 -123.778 1.00 12.89 267 GLN A CA 1
ATOM 2143 C C . GLN A 1 287 ? 27.821 -34.406 -122.995 1.00 12.38 267 GLN A C 1
ATOM 2144 O O . GLN A 1 287 ? 27.144 -33.969 -122.065 1.00 15.56 267 GLN A O 1
ATOM 2150 N N . ASN A 1 288 ? 27.792 -35.648 -123.346 1.00 12.54 268 ASN A N 1
ATOM 2151 C CA . ASN A 1 288 ? 26.992 -36.671 -122.700 1.00 13.20 268 ASN A CA 1
ATOM 2152 C C . ASN A 1 288 ? 27.863 -37.330 -121.643 1.00 12.93 268 ASN A C 1
ATOM 2153 O O . ASN A 1 288 ? 29.055 -37.548 -121.870 1.00 15.75 268 ASN A O 1
ATOM 2158 N N A THR A 1 289 ? 27.180 -37.573 -120.519 0.47 14.71 269 THR A N 1
ATOM 2159 N N B THR A 1 289 ? 27.275 -37.614 -120.488 0.53 13.16 269 THR A N 1
ATOM 2160 C CA A THR A 1 289 ? 27.760 -38.216 -119.363 0.47 17.82 269 THR A CA 1
ATOM 2161 C CA B THR A 1 289 ? 28.033 -38.257 -119.405 0.53 13.77 269 THR A CA 1
ATOM 2162 C C A THR A 1 289 ? 26.761 -39.167 -118.727 0.47 16.13 269 THR A C 1
ATOM 2163 C C B THR A 1 289 ? 26.972 -38.987 -118.604 0.53 15.47 269 THR A C 1
ATOM 2164 O O A THR A 1 289 ? 25.529 -39.173 -118.885 0.47 20.58 269 THR A O 1
ATOM 2165 O O B THR A 1 289 ? 25.775 -38.622 -118.660 0.53 17.92 269 THR A O 1
ATOM 2172 N N . SER A 1 290 ? 27.377 -40.027 -117.923 1.00 15.70 270 SER A N 1
ATOM 2173 C CA . SER A 1 290 ? 26.457 -40.866 -117.138 1.00 14.27 270 SER A CA 1
ATOM 2174 C C . SER A 1 290 ? 26.506 -40.396 -115.700 1.00 22.17 270 SER A C 1
ATOM 2175 O O . SER A 1 290 ? 26.910 -41.146 -114.796 1.00 40.90 270 SER A O 1
ATOM 2180 N N . ALA A 1 291 ? 26.133 -39.250 -115.383 1.00 16.47 271 ALA A N 1
ATOM 2181 C CA . ALA A 1 291 ? 25.856 -38.670 -114.080 1.00 14.07 271 ALA A CA 1
ATOM 2182 C C . ALA A 1 291 ? 24.609 -37.806 -114.195 1.00 12.80 271 ALA A C 1
ATOM 2183 O O . ALA A 1 291 ? 24.292 -37.264 -115.243 1.00 14.34 271 ALA A O 1
ATOM 2185 N N . THR A 1 292 ? 24.002 -37.581 -113.057 1.00 13.02 272 THR A N 1
ATOM 2186 C CA . THR A 1 292 ? 22.876 -36.670 -112.907 1.00 12.28 272 THR A CA 1
ATOM 2187 C C . THR A 1 292 ? 23.283 -35.284 -113.383 1.00 10.97 272 THR A C 1
ATOM 2188 O O . THR A 1 292 ? 24.322 -34.742 -112.909 1.00 9.93 272 THR A O 1
ATOM 2192 N N . LYS A 1 293 ? 22.465 -34.700 -114.225 1.00 11.14 273 LYS A N 1
ATOM 2193 C CA . LYS A 1 293 ? 22.629 -33.332 -114.696 1.00 10.12 273 LYS A CA 1
ATOM 2194 C C . LYS A 1 293 ? 21.238 -32.740 -114.786 1.00 9.73 273 LYS A C 1
ATOM 2195 O O . LYS A 1 293 ? 20.473 -33.094 -115.710 1.00 11.98 273 LYS A O 1
ATOM 2201 N N . LEU A 1 294 ? 20.917 -31.868 -113.848 1.00 8.52 274 LEU A N 1
ATOM 2202 C CA . LEU A 1 294 ? 19.576 -31.382 -113.646 1.00 8.47 274 LEU A CA 1
ATOM 2203 C C . LEU A 1 294 ? 19.591 -29.935 -113.206 1.00 7.80 274 LEU A C 1
ATOM 2204 O O . LEU A 1 294 ? 20.359 -29.582 -112.289 1.00 8.52 274 LEU A O 1
ATOM 2209 N N A VAL A 1 295 ? 18.792 -29.082 -113.818 0.22 6.84 275 VAL A N 1
ATOM 2210 N N B VAL A 1 295 ? 18.700 -29.173 -113.745 0.78 8.41 275 VAL A N 1
ATOM 2211 C CA A VAL A 1 295 ? 18.604 -27.738 -113.300 0.22 8.98 275 VAL A CA 1
ATOM 2212 C CA B VAL A 1 295 ? 18.503 -27.757 -113.483 0.78 8.55 275 VAL A CA 1
ATOM 2213 C C A VAL A 1 295 ? 17.114 -27.590 -112.974 0.22 10.10 275 VAL A C 1
ATOM 2214 C C B VAL A 1 295 ? 17.086 -27.581 -112.993 0.78 9.06 275 VAL A C 1
ATOM 2215 O O A VAL A 1 295 ? 16.275 -28.027 -113.754 0.22 9.22 275 VAL A O 1
ATOM 2216 O O B VAL A 1 295 ? 16.152 -28.001 -113.680 0.78 11.78 275 VAL A O 1
ATOM 2223 N N . VAL A 1 296 ? 16.864 -26.987 -111.832 1.00 8.16 276 VAL A N 1
ATOM 2224 C CA . VAL A 1 296 ? 15.560 -26.834 -111.220 1.00 8.79 276 VAL A CA 1
ATOM 2225 C C . VAL A 1 296 ? 15.309 -25.368 -110.936 1.00 8.86 276 VAL A C 1
ATOM 2226 O O . VAL A 1 296 ? 16.024 -24.742 -110.180 1.00 9.32 276 VAL A O 1
ATOM 2230 N N . MET A 1 297 ? 14.251 -24.836 -111.561 1.00 9.56 277 MET A N 1
ATOM 2231 C CA . MET A 1 297 ? 13.886 -23.448 -111.431 1.00 9.38 277 MET A CA 1
ATOM 2232 C C . MET A 1 297 ? 12.548 -23.369 -110.650 1.00 9.31 277 MET A C 1
ATOM 2233 O O . MET A 1 297 ? 11.505 -23.787 -111.117 1.00 10.09 277 MET A O 1
ATOM 2238 N N . THR A 1 298 ? 12.633 -22.775 -109.460 1.00 10.11 278 THR A N 1
ATOM 2239 C CA . THR A 1 298 ? 11.424 -22.440 -108.710 1.00 10.83 278 THR A CA 1
ATOM 2240 C C . THR A 1 298 ? 10.864 -21.125 -109.276 1.00 10.66 278 THR A C 1
ATOM 2241 O O . THR A 1 298 ? 11.590 -20.279 -109.759 1.00 11.74 278 THR A O 1
ATOM 2245 N N A ARG A 1 299 ? 9.537 -21.010 -109.256 0.17 11.91 279 ARG A N 1
ATOM 2246 N N B ARG A 1 299 ? 9.541 -21.039 -109.224 0.83 11.44 279 ARG A N 1
ATOM 2247 C CA A ARG A 1 299 ? 8.869 -19.907 -109.936 0.17 13.13 279 ARG A CA 1
ATOM 2248 C CA B ARG A 1 299 ? 8.772 -20.052 -109.959 0.83 12.87 279 ARG A CA 1
ATOM 2249 C C A ARG A 1 299 ? 7.666 -19.388 -109.159 0.17 13.10 279 ARG A C 1
ATOM 2250 C C B ARG A 1 299 ? 7.596 -19.524 -109.144 0.83 12.67 279 ARG A C 1
ATOM 2251 O O A ARG A 1 299 ? 6.622 -19.059 -109.726 0.17 14.44 279 ARG A O 1
ATOM 2252 O O B ARG A 1 299 ? 6.490 -19.295 -109.635 0.83 14.33 279 ARG A O 1
ATOM 2267 N N . GLY A 1 300 ? 7.806 -19.303 -107.840 1.00 13.81 280 GLY A N 1
ATOM 2268 C CA . GLY A 1 300 ? 6.733 -18.730 -107.018 1.00 15.04 280 GLY A CA 1
ATOM 2269 C C . GLY A 1 300 ? 5.578 -19.684 -106.946 1.00 15.56 280 GLY A C 1
ATOM 2270 O O . GLY A 1 300 ? 5.769 -20.870 -106.690 1.00 15.02 280 GLY A O 1
ATOM 2271 N N . HIS A 1 301 ? 4.371 -19.140 -107.177 1.00 16.21 281 HIS A N 1
ATOM 2272 C CA . HIS A 1 301 ? 3.169 -19.938 -107.201 1.00 16.47 281 HIS A CA 1
ATOM 2273 C C . HIS A 1 301 ? 3.037 -20.721 -108.503 1.00 17.11 281 HIS A C 1
ATOM 2274 O O . HIS A 1 301 ? 2.168 -21.600 -108.561 1.00 18.78 281 HIS A O 1
ATOM 2281 N N . ASN A 1 302 ? 3.838 -20.458 -109.511 1.00 16.68 282 ASN A N 1
ATOM 2282 C CA . ASN A 1 302 ? 3.729 -21.143 -110.810 1.00 16.56 282 ASN A CA 1
ATOM 2283 C C . ASN A 1 302 ? 4.469 -22.466 -110.813 1.00 14.87 282 ASN A C 1
ATOM 2284 O O . ASN A 1 302 ? 5.278 -22.709 -109.916 1.00 14.55 282 ASN A O 1
ATOM 2289 N N . PRO A 1 303 ? 4.216 -23.340 -111.762 1.00 14.25 283 PRO A N 1
ATOM 2290 C CA . PRO A 1 303 ? 4.838 -24.657 -111.710 1.00 13.78 283 PRO A CA 1
ATOM 2291 C C . PRO A 1 303 ? 6.350 -24.561 -111.729 1.00 11.30 283 PRO A C 1
ATOM 2292 O O . PRO A 1 303 ? 6.973 -23.772 -112.401 1.00 12.87 283 PRO A O 1
ATOM 2296 N N . VAL A 1 304 ? 6.941 -25.460 -110.931 1.00 11.18 284 VAL A N 1
ATOM 2297 C CA . VAL A 1 304 ? 8.389 -25.652 -110.974 1.00 11.00 284 VAL A CA 1
ATOM 2298 C C . VAL A 1 304 ? 8.734 -26.265 -112.353 1.00 11.20 284 VAL A C 1
ATOM 2299 O O . VAL A 1 304 ? 8.044 -27.151 -112.818 1.00 12.34 284 VAL A O 1
ATOM 2303 N N . ILE A 1 305 ? 9.785 -25.793 -112.928 1.00 10.38 285 ILE A N 1
ATOM 2304 C CA . ILE A 1 305 ? 10.288 -26.298 -114.231 1.00 10.78 285 ILE A CA 1
ATOM 2305 C C . ILE A 1 305 ? 11.688 -26.837 -113.996 1.00 9.96 285 ILE A C 1
ATOM 2306 O O . ILE A 1 305 ? 12.472 -26.200 -113.300 1.00 11.52 285 ILE A O 1
ATOM 2311 N N . ALA A 1 306 ? 11.997 -27.993 -114.556 1.00 10.76 286 ALA A N 1
ATOM 2312 C CA . ALA A 1 306 ? 13.321 -28.525 -114.460 1.00 10.67 286 ALA A CA 1
ATOM 2313 C C . ALA A 1 306 ? 13.686 -29.168 -115.796 1.00 10.46 286 ALA A C 1
ATOM 2314 O O . ALA A 1 306 ? 12.846 -29.629 -116.534 1.00 13.26 286 ALA A O 1
ATOM 2316 N N . ALA A 1 307 ? 14.971 -29.161 -116.064 1.00 10.43 287 ALA A N 1
ATOM 2317 C CA . ALA A 1 307 ? 15.503 -29.780 -117.290 1.00 11.28 287 ALA A CA 1
ATOM 2318 C C . ALA A 1 307 ? 16.598 -30.716 -116.860 1.00 10.82 287 ALA A C 1
ATOM 2319 O O . ALA A 1 307 ? 17.495 -30.323 -116.090 1.00 10.60 287 ALA A O 1
ATOM 2321 N N . GLU A 1 308 ? 16.576 -31.926 -117.377 1.00 11.33 288 GLU A N 1
ATOM 2322 C CA . GLU A 1 308 ? 17.545 -32.935 -117.053 1.00 13.51 288 GLU A CA 1
ATOM 2323 C C . GLU A 1 308 ? 18.138 -33.518 -118.320 1.00 13.13 288 GLU A C 1
ATOM 2324 O O . GLU A 1 308 ? 17.434 -33.756 -119.302 1.00 15.82 288 GLU A O 1
ATOM 2330 N N . GLN A 1 309 ? 19.421 -33.754 -118.344 1.00 12.13 289 GLN A N 1
ATOM 2331 C CA . GLN A 1 309 ? 20.045 -34.374 -119.509 1.00 11.71 289 GLN A CA 1
ATOM 2332 C C . GLN A 1 309 ? 20.265 -35.824 -119.174 1.00 13.01 289 GLN A C 1
ATOM 2333 O O . GLN A 1 309 ? 20.811 -36.190 -118.114 1.00 15.40 289 GLN A O 1
ATOM 2344 N N A THR A 1 310 ? 19.917 -36.727 -120.091 0.74 10.49 290 THR A N 1
ATOM 2345 N N B THR A 1 310 ? 19.814 -36.689 -120.088 0.26 14.00 290 THR A N 1
ATOM 2346 C CA A THR A 1 310 ? 20.153 -38.154 -119.981 0.74 11.30 290 THR A CA 1
ATOM 2347 C CA B THR A 1 310 ? 19.622 -38.101 -119.850 0.26 15.80 290 THR A CA 1
ATOM 2348 C C A THR A 1 310 ? 21.488 -38.533 -120.572 0.74 9.06 290 THR A C 1
ATOM 2349 C C B THR A 1 310 ? 20.892 -38.941 -119.774 0.26 14.99 290 THR A C 1
ATOM 2350 O O A THR A 1 310 ? 22.152 -37.742 -121.219 0.74 8.95 290 THR A O 1
ATOM 2351 O O B THR A 1 310 ? 21.134 -39.438 -118.701 0.26 19.98 290 THR A O 1
ATOM 2358 N N A ALA A 1 311 ? 21.870 -39.811 -120.338 0.74 12.10 291 ALA A N 1
ATOM 2359 N N B ALA A 1 311 ? 21.636 -39.175 -120.817 0.26 15.34 291 ALA A N 1
ATOM 2360 C CA A ALA A 1 311 ? 23.168 -40.318 -120.835 0.74 13.07 291 ALA A CA 1
ATOM 2361 C CA B ALA A 1 311 ? 22.807 -40.028 -120.891 0.26 16.48 291 ALA A CA 1
ATOM 2362 C C A ALA A 1 311 ? 23.325 -40.284 -122.348 0.74 12.16 291 ALA A C 1
ATOM 2363 C C B ALA A 1 311 ? 23.298 -39.937 -122.348 0.26 16.02 291 ALA A C 1
ATOM 2364 O O A ALA A 1 311 ? 24.467 -40.372 -122.786 0.74 14.07 291 ALA A O 1
ATOM 2365 O O B ALA A 1 311 ? 24.468 -39.658 -122.552 0.26 16.54 291 ALA A O 1
ATOM 2368 N N . ASP A 1 312 ? 22.290 -40.172 -123.183 1.00 13.39 292 ASP A N 1
ATOM 2369 C CA . ASP A 1 312 ? 22.393 -40.077 -124.644 1.00 13.93 292 ASP A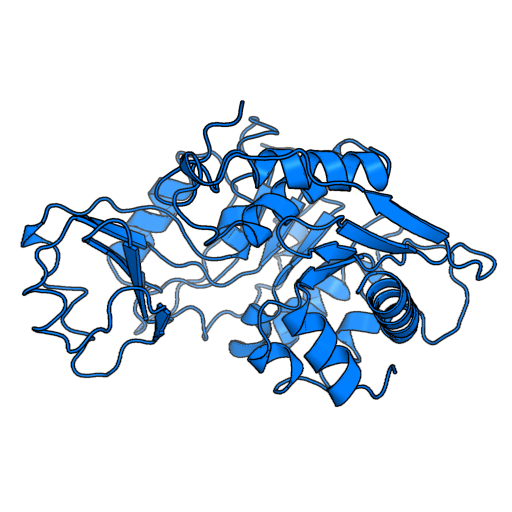 CA 1
ATOM 2370 C C . ASP A 1 312 ? 22.146 -38.643 -125.099 1.00 13.28 292 ASP A C 1
ATOM 2371 O O . ASP A 1 312 ? 22.098 -38.436 -126.292 1.00 14.68 292 ASP A O 1
ATOM 2376 N N . GLY A 1 313 ? 22.038 -37.691 -124.162 1.00 11.96 293 GLY A N 1
ATOM 2377 C CA . GLY A 1 313 ? 21.866 -36.282 -124.549 1.00 11.79 293 GLY A CA 1
ATOM 2378 C C . GLY A 1 313 ? 20.436 -35.829 -124.649 1.00 12.12 293 GLY A C 1
ATOM 2379 O O . GLY A 1 313 ? 20.205 -34.644 -124.894 1.00 15.02 293 GLY A O 1
ATOM 2380 N N . THR A 1 314 ? 19.461 -36.694 -124.412 1.00 13.05 294 THR A N 1
ATOM 2381 C CA . THR A 1 314 ? 18.075 -36.225 -124.427 1.00 13.59 294 THR A CA 1
ATOM 2382 C C . THR A 1 314 ? 17.851 -35.275 -123.268 1.00 14.08 294 THR A C 1
ATOM 2383 O O . THR A 1 314 ? 18.381 -35.444 -122.175 1.00 13.53 294 THR A O 1
ATOM 2390 N N . VAL A 1 315 ? 17.097 -34.212 -123.556 1.00 13.70 295 VAL A N 1
ATOM 2391 C CA . VAL A 1 315 ? 16.793 -33.261 -122.513 1.00 13.02 295 VAL A CA 1
ATOM 2392 C C . VAL A 1 315 ? 15.349 -33.563 -122.062 1.00 15.10 295 VAL A C 1
ATOM 2393 O O . VAL A 1 315 ? 14.435 -33.431 -122.857 1.00 25.83 295 VAL A O 1
ATOM 2397 N N . VAL A 1 316 ? 15.138 -34.000 -120.820 1.00 12.96 296 VAL A N 1
ATOM 2398 C CA . VAL A 1 316 ? 13.846 -34.278 -120.246 1.00 11.81 296 VAL A CA 1
ATOM 2399 C C . VAL A 1 316 ? 13.361 -33.046 -119.502 1.00 11.28 296 VAL A C 1
ATOM 2400 O O . VAL A 1 316 ? 14.071 -32.495 -118.680 1.00 13.78 296 VAL A O 1
ATOM 2404 N N . VAL A 1 317 ? 12.183 -32.557 -119.831 1.00 11.49 297 VAL A N 1
ATOM 2405 C CA . VAL A 1 317 ? 11.605 -31.393 -119.207 1.00 11.74 297 VAL A CA 1
ATOM 2406 C C . VAL A 1 317 ? 10.546 -31.875 -118.207 1.00 12.57 297 VAL A C 1
ATOM 2407 O O . VAL A 1 317 ? 9.617 -32.576 -118.546 1.00 17.46 297 VAL A O 1
ATOM 2411 N N . HIS A 1 318 ? 10.708 -31.422 -116.960 1.00 12.42 298 HIS A N 1
ATOM 2412 C CA . HIS A 1 318 ? 9.765 -31.687 -115.901 1.00 13.89 298 HIS A CA 1
ATOM 2413 C C . HIS A 1 318 ? 8.990 -30.430 -115.557 1.00 15.36 298 HIS A C 1
ATOM 2414 O O . HIS A 1 318 ? 9.529 -29.347 -115.497 1.00 14.99 298 HIS A O 1
ATOM 2421 N N . GLU A 1 319 ? 7.696 -30.605 -115.318 1.00 15.48 299 GLU A N 1
ATOM 2422 C CA . GLU A 1 319 ? 6.853 -29.509 -114.918 1.00 15.25 299 GLU A CA 1
ATOM 2423 C C . GLU A 1 319 ? 5.998 -30.009 -113.765 1.00 15.54 299 GLU A C 1
ATOM 2424 O O . GLU A 1 319 ? 5.258 -30.987 -113.943 1.00 18.24 299 GLU A O 1
ATOM 2430 N N . VAL A 1 320 ? 6.119 -29.379 -112.607 1.00 13.54 300 VAL A N 1
ATOM 2431 C CA . VAL A 1 320 ? 5.368 -29.797 -111.426 1.00 14.38 300 VAL A CA 1
ATOM 2432 C C . VAL A 1 320 ? 4.575 -28.651 -110.867 1.00 14.00 300 VAL A C 1
ATOM 2433 O O . VAL A 1 320 ? 5.134 -27.666 -110.378 1.00 14.29 300 VAL A O 1
ATOM 2437 N N . GLY A 1 321 ? 3.254 -28.771 -110.918 1.00 13.85 301 GLY A N 1
ATOM 2438 C CA . GLY A 1 321 ? 2.403 -27.700 -110.370 1.00 15.15 301 GLY A CA 1
ATOM 2439 C C . GLY A 1 321 ? 2.578 -27.585 -108.880 1.00 14.66 301 GLY A C 1
ATOM 2440 O O . GLY A 1 321 ? 2.856 -28.540 -108.189 1.00 15.22 301 GLY A O 1
ATOM 2441 N N . VAL A 1 322 ? 2.444 -26.363 -108.398 1.00 14.84 302 VAL A N 1
ATOM 2442 C CA . VAL A 1 322 ? 2.540 -26.031 -106.983 1.00 15.49 302 VAL A CA 1
ATOM 2443 C C . VAL A 1 322 ? 1.135 -26.059 -106.427 1.00 16.36 302 VAL A C 1
ATOM 2444 O O . VAL A 1 322 ? 0.317 -25.232 -106.821 1.00 18.94 302 VAL A O 1
ATOM 2448 N N . PRO A 1 323 ? 0.805 -26.968 -105.509 1.00 18.20 303 PRO A N 1
ATOM 2449 C CA . PRO A 1 323 ? -0.508 -26.986 -104.856 1.00 19.72 303 PRO A CA 1
ATOM 2450 C C . PRO A 1 323 ? -0.813 -25.621 -104.301 1.00 21.49 303 PRO A C 1
ATOM 2451 O O . PRO A 1 323 ? 0.028 -24.953 -103.671 1.00 23.15 303 PRO A O 1
ATOM 2455 N N . VAL A 1 324 ? -2.062 -25.224 -104.515 1.00 22.29 304 VAL A N 1
ATOM 2456 C CA . VAL A 1 324 ? -2.379 -23.851 -104.171 1.00 25.64 304 VAL A CA 1
ATOM 2457 C C . VAL A 1 324 ? -2.408 -23.636 -102.663 1.00 26.25 304 VAL A C 1
ATOM 2458 O O . VAL A 1 324 ? -2.925 -24.412 -101.874 1.00 34.03 304 VAL A O 1
ATOM 2462 N N . VAL A 1 325 ? -1.845 -22.518 -102.252 1.00 24.49 305 VAL A N 1
ATOM 2463 C CA . VAL A 1 325 ? -1.913 -22.029 -100.900 1.00 28.73 305 VAL A CA 1
ATOM 2464 C C . VAL A 1 325 ? -2.598 -20.671 -100.948 1.00 31.08 305 VAL A C 1
ATOM 2465 O O . VAL A 1 325 ? -2.252 -19.732 -101.657 1.00 40.96 305 VAL A O 1
ATOM 2472 N N . ALA A 1 326 ? -3.650 -20.569 -100.125 1.00 39.75 306 ALA A N 1
ATOM 2473 C CA . ALA A 1 326 ? -4.453 -19.349 -100.171 1.00 46.83 306 ALA A CA 1
ATOM 2474 C C . ALA A 1 326 ? -3.647 -18.152 -99.664 1.00 42.36 306 ALA A C 1
ATOM 2475 O O . ALA A 1 326 ? -2.941 -18.230 -98.661 1.00 40.20 306 ALA A O 1
ATOM 2477 N N . ALA A 1 327 ? -3.817 -17.065 -100.408 1.00 47.24 307 ALA A N 1
ATOM 2478 C CA . ALA A 1 327 ? -3.171 -15.787 -100.134 1.00 44.84 307 ALA A CA 1
ATOM 2479 C C . ALA A 1 327 ? -3.226 -15.376 -98.676 1.00 43.82 307 ALA A C 1
ATOM 2480 O O . ALA A 1 327 ? -2.326 -14.909 -98.011 1.00 41.89 307 ALA A O 1
ATOM 2482 N N . GLU A 1 328 ? -4.438 -15.569 -98.135 1.00 42.07 308 GLU A N 1
ATOM 2483 C CA . GLU A 1 328 ? -4.714 -15.155 -96.779 1.00 38.35 308 GLU A CA 1
ATOM 2484 C C . GLU A 1 328 ? -3.943 -15.999 -95.773 1.00 33.27 308 GLU A C 1
ATOM 2485 O O . GLU A 1 328 ? -3.764 -15.562 -94.615 1.00 31.32 308 GLU A O 1
ATOM 2487 N N . LYS A 1 329 ? -3.443 -17.164 -96.148 1.00 32.30 309 LYS A N 1
ATOM 2488 C CA . LYS A 1 329 ? -2.712 -18.074 -95.290 1.00 29.39 309 LYS A CA 1
ATOM 2489 C C . LYS A 1 329 ? -1.216 -17.818 -95.293 1.00 23.72 309 LYS A C 1
ATOM 2490 O O . LYS A 1 329 ? -0.430 -18.225 -94.437 1.00 25.10 309 LYS A O 1
ATOM 2492 N N . ILE A 1 330 ? -0.756 -17.113 -96.307 1.00 24.63 310 ILE A N 1
ATOM 2493 C CA . ILE A 1 330 ? 0.667 -16.861 -96.479 1.00 20.80 310 ILE A CA 1
ATOM 2494 C C . ILE A 1 330 ? 1.079 -15.669 -95.653 1.00 21.47 310 ILE A C 1
ATOM 2495 O O . ILE A 1 330 ? 0.531 -14.572 -95.752 1.00 30.36 310 ILE A O 1
ATOM 2500 N N . VAL A 1 331 ? 2.082 -15.874 -94.836 1.00 16.30 311 VAL A N 1
ATOM 2501 C CA . VAL A 1 331 ? 2.735 -14.790 -94.065 1.00 14.49 311 VAL A CA 1
ATOM 2502 C C . VAL A 1 331 ? 3.714 -13.974 -94.917 1.00 16.07 311 VAL A C 1
ATOM 2503 O O . VAL A 1 331 ? 3.592 -12.746 -95.061 1.00 18.80 311 VAL A O 1
ATOM 2507 N N . ASP A 1 332 ? 4.670 -14.691 -95.507 1.00 14.36 312 ASP A N 1
ATOM 2508 C CA . ASP A 1 332 ? 5.577 -14.154 -96.492 1.00 15.16 312 ASP A CA 1
ATOM 2509 C C . ASP A 1 332 ? 6.309 -15.305 -97.123 1.00 13.35 312 ASP A C 1
ATOM 2510 O O . ASP A 1 332 ? 6.195 -16.403 -96.602 1.00 14.80 312 ASP A O 1
ATOM 2515 N N . THR A 1 333 ? 7.046 -15.037 -98.192 1.00 15.60 313 THR A N 1
ATOM 2516 C CA . THR A 1 333 ? 7.699 -16.179 -98.843 1.00 15.77 313 THR A CA 1
ATOM 2517 C C . THR A 1 333 ? 9.198 -16.207 -98.520 1.00 13.74 313 THR A C 1
ATOM 2518 O O . THR A 1 333 ? 9.922 -16.968 -99.118 1.00 14.36 313 THR A O 1
ATOM 2522 N N . ASN A 1 334 ? 9.605 -15.451 -97.495 1.00 15.18 314 ASN A N 1
ATOM 2523 C CA . ASN A 1 334 ? 11.036 -15.499 -97.118 1.00 13.36 314 ASN A CA 1
ATOM 2524 C C . ASN A 1 334 ? 11.440 -16.888 -96.726 1.00 11.28 314 ASN A C 1
ATOM 2525 O O . ASN A 1 334 ? 10.753 -17.514 -95.927 1.00 12.52 314 ASN A O 1
ATOM 2534 N N . GLY A 1 335 ? 12.538 -17.383 -97.294 1.00 12.67 315 GLY A N 1
ATOM 2535 C CA . GLY A 1 335 ? 13.030 -18.690 -96.934 1.00 11.83 315 GLY A CA 1
ATOM 2536 C C . GLY A 1 335 ? 12.331 -19.795 -97.710 1.00 10.53 315 GLY A C 1
ATOM 2537 O O . GLY A 1 335 ? 12.653 -20.996 -97.535 1.00 10.61 315 GLY A O 1
ATOM 2538 N N . ALA A 1 336 ? 11.331 -19.522 -98.566 1.00 10.71 316 ALA A N 1
ATOM 2539 C CA . ALA A 1 336 ? 10.625 -20.548 -99.303 1.00 10.12 316 ALA A CA 1
ATOM 2540 C C . ALA A 1 336 ? 11.589 -21.390 -100.138 1.00 9.18 316 ALA A C 1
ATOM 2541 O O . ALA A 1 336 ? 11.435 -22.619 -100.188 1.00 9.96 316 ALA A O 1
ATOM 2543 N N . GLY A 1 337 ? 12.536 -20.765 -100.810 1.00 10.02 317 GLY A N 1
ATOM 2544 C CA . GLY A 1 337 ? 13.490 -21.532 -101.621 1.00 9.92 317 GLY A CA 1
ATOM 2545 C C . GLY A 1 337 ? 14.372 -22.383 -100.746 1.00 8.33 317 GLY A C 1
ATOM 2546 O O . GLY A 1 337 ? 14.759 -23.482 -101.155 1.00 8.69 317 GLY A O 1
ATOM 2547 N N . ASP A 1 338 ? 14.707 -21.953 -99.526 1.00 8.72 318 ASP A N 1
ATOM 2548 C CA . ASP A 1 338 ? 15.525 -22.757 -98.634 1.00 8.45 318 ASP A CA 1
ATOM 2549 C C . ASP A 1 338 ? 14.773 -23.989 -98.212 1.00 7.99 318 ASP A C 1
ATOM 2550 O O . ASP A 1 338 ? 15.328 -25.099 -98.071 1.00 8.18 318 ASP A O 1
ATOM 2555 N N . ALA A 1 339 ? 13.489 -23.820 -97.930 1.00 7.55 319 ALA A N 1
ATOM 2556 C CA . ALA A 1 339 ? 12.632 -24.953 -97.577 1.00 8.32 319 ALA A CA 1
ATOM 2557 C C . ALA A 1 339 ? 12.471 -25.910 -98.740 1.00 7.46 319 ALA A C 1
ATOM 2558 O O . ALA A 1 339 ? 12.487 -27.126 -98.566 1.00 8.21 319 ALA A O 1
ATOM 2560 N N . PHE A 1 340 ? 12.301 -25.369 -99.930 1.00 7.95 320 PHE A N 1
ATOM 2561 C CA . PHE A 1 340 ? 12.180 -26.200 -101.138 1.00 8.49 320 PHE A CA 1
ATOM 2562 C C . PHE A 1 340 ? 13.397 -27.116 -101.248 1.00 7.45 320 PHE A C 1
ATOM 2563 O O . PHE A 1 340 ? 13.287 -28.296 -101.524 1.00 8.10 320 PHE A O 1
ATOM 2571 N N . VAL A 1 341 ? 14.591 -26.492 -101.174 1.00 7.48 321 VAL A N 1
ATOM 2572 C CA . VAL A 1 341 ? 15.821 -27.265 -101.333 1.00 7.36 321 VAL A CA 1
ATOM 2573 C C . VAL A 1 341 ? 15.907 -28.288 -100.256 1.00 7.62 321 VAL A C 1
ATOM 2574 O O . VAL A 1 341 ? 16.291 -29.455 -100.516 1.00 8.14 321 VAL A O 1
ATOM 2578 N N . GLY A 1 342 ? 15.580 -27.976 -99.013 1.00 8.43 322 GLY A N 1
ATOM 2579 C CA . GLY A 1 342 ? 15.645 -28.975 -97.988 1.00 8.64 322 GLY A CA 1
ATOM 2580 C C . GLY A 1 342 ? 14.735 -30.167 -98.249 1.00 9.00 322 GLY A C 1
ATOM 2581 O O . GLY A 1 342 ? 15.148 -31.300 -98.053 1.00 9.62 322 GLY A O 1
ATOM 2582 N N . GLY A 1 343 ? 13.522 -29.911 -98.664 1.00 8.24 323 GLY A N 1
ATOM 2583 C CA . GLY A 1 343 ? 12.647 -31.015 -98.978 1.00 9.13 323 GLY A CA 1
ATOM 2584 C C . GLY A 1 343 ? 13.105 -31.836 -100.165 1.00 8.83 323 GLY A C 1
ATOM 2585 O O . GLY A 1 343 ? 13.052 -33.050 -100.170 1.00 9.96 323 GLY A O 1
ATOM 2586 N N . PHE A 1 344 ? 13.610 -31.142 -101.190 1.00 8.24 324 PHE A N 1
ATOM 2587 C CA . PHE A 1 344 ? 14.131 -31.806 -102.358 1.00 8.38 324 PHE A CA 1
ATOM 2588 C C . PHE A 1 344 ? 15.263 -32.739 -101.929 1.00 9.16 324 PHE A C 1
ATOM 2589 O O . PHE A 1 344 ? 15.325 -33.899 -102.378 1.00 9.68 324 PHE A O 1
ATOM 2597 N N . LEU A 1 345 ? 16.217 -32.245 -101.170 1.00 9.20 325 LEU A N 1
ATOM 2598 C CA . LEU A 1 345 ? 17.401 -33.049 -100.812 1.00 9.98 325 LEU A CA 1
ATOM 2599 C C . LEU A 1 345 ? 17.018 -34.195 -99.897 1.00 9.54 325 LEU A C 1
ATOM 2600 O O . LEU A 1 345 ? 17.592 -35.238 -100.011 1.00 10.18 325 LEU A O 1
ATOM 2605 N N . TYR A 1 346 ? 16.053 -33.967 -98.993 1.00 9.92 326 TYR A N 1
ATOM 2606 C CA . TYR A 1 346 ? 15.537 -35.087 -98.218 1.00 10.75 326 TYR A CA 1
ATOM 2607 C C . TYR A 1 346 ? 14.994 -36.168 -99.119 1.00 10.87 326 TYR A C 1
ATOM 2608 O O . TYR A 1 346 ? 15.377 -37.356 -99.016 1.00 11.60 326 TYR A O 1
ATOM 2617 N N . ALA A 1 347 ? 14.122 -35.797 -100.049 1.00 10.55 327 ALA A N 1
ATOM 2618 C CA . ALA A 1 347 ? 13.543 -36.828 -100.930 1.00 11.15 327 ALA A CA 1
ATOM 2619 C C . ALA A 1 347 ? 14.619 -37.498 -101.771 1.00 11.30 327 ALA A C 1
ATOM 2620 O O . ALA A 1 347 ? 14.582 -38.700 -102.033 1.00 12.33 327 ALA A O 1
ATOM 2622 N N . LEU A 1 348 ? 15.613 -36.700 -102.242 1.00 10.37 328 LEU A N 1
ATOM 2623 C CA . LEU A 1 348 ? 16.691 -37.283 -103.007 1.00 12.08 328 LEU A CA 1
ATOM 2624 C C . LEU A 1 348 ? 17.458 -38.326 -102.206 1.00 12.71 328 LEU A C 1
ATOM 2625 O O . LEU A 1 348 ? 17.843 -39.411 -102.703 1.00 14.56 328 LEU A O 1
ATOM 2630 N N . SER A 1 349 ? 17.651 -38.107 -100.924 1.00 12.43 329 SER A N 1
ATOM 2631 C CA . SER A 1 349 ? 18.352 -39.024 -100.040 1.00 14.72 329 SER A CA 1
ATOM 2632 C C . SER A 1 349 ? 17.569 -40.320 -99.892 1.00 17.03 329 SER A C 1
ATOM 2633 O O . SER A 1 349 ? 18.166 -41.356 -99.606 1.00 19.01 329 SER A O 1
ATOM 2636 N N . GLN A 1 350 ? 16.279 -40.301 -100.105 1.00 15.03 330 GLN A N 1
ATOM 2637 C CA . GLN A 1 350 ? 15.363 -41.417 -100.035 1.00 16.98 330 GLN A CA 1
ATOM 2638 C C . GLN A 1 350 ? 15.185 -42.071 -101.422 1.00 17.21 330 GLN A C 1
ATOM 2639 O O . GLN A 1 350 ? 14.378 -43.007 -101.521 1.00 22.19 330 GLN A O 1
ATOM 2645 N N . GLY A 1 351 ? 15.916 -41.620 -102.443 1.00 18.86 331 GLY A N 1
ATOM 2646 C CA . GLY A 1 351 ? 15.932 -42.299 -103.761 1.00 19.33 331 GLY A CA 1
ATOM 2647 C C . GLY A 1 351 ? 14.709 -41.997 -104.589 1.00 17.31 331 GLY A C 1
ATOM 2648 O O . GLY A 1 351 ? 14.374 -42.733 -105.507 1.00 19.99 331 GLY A O 1
ATOM 2649 N N . LYS A 1 352 ? 13.991 -40.936 -104.269 1.00 15.82 332 LYS A N 1
ATOM 2650 C CA . LYS A 1 352 ? 12.763 -40.566 -104.958 1.00 14.50 332 LYS A CA 1
ATOM 2651 C C . LYS A 1 352 ? 13.070 -40.001 -106.352 1.00 14.52 332 LYS A C 1
ATOM 2652 O O . LYS A 1 352 ? 14.183 -39.555 -106.648 1.00 15.58 332 LYS A O 1
ATOM 2658 N N . THR A 1 353 ? 12.083 -40.023 -107.232 1.00 14.32 333 THR A N 1
ATOM 2659 C CA . THR A 1 353 ? 12.211 -39.468 -108.555 1.00 14.40 333 THR A CA 1
ATOM 2660 C C . THR A 1 353 ? 12.344 -37.963 -108.528 1.00 12.33 333 THR A C 1
ATOM 2661 O O . THR A 1 353 ? 12.025 -37.315 -107.538 1.00 12.09 333 THR A O 1
ATOM 2665 N N . VAL A 1 354 ? 12.747 -37.383 -109.658 1.00 13.81 334 VAL A N 1
ATOM 2666 C CA . VAL A 1 354 ? 12.825 -35.936 -109.709 1.00 12.96 334 VAL A CA 1
ATOM 2667 C C . VAL A 1 354 ? 11.496 -35.294 -109.380 1.00 11.95 334 VAL A C 1
ATOM 2668 O O . VAL A 1 354 ? 11.470 -34.355 -108.591 1.00 11.90 334 VAL A O 1
ATOM 2672 N N . LYS A 1 355 ? 10.415 -35.749 -109.964 1.00 13.26 335 LYS A N 1
ATOM 2673 C CA . LYS A 1 355 ? 9.113 -35.146 -109.673 1.00 15.19 335 LYS A CA 1
ATOM 2674 C C . LYS A 1 355 ? 8.753 -35.281 -108.217 1.00 13.03 335 LYS A C 1
ATOM 2675 O O . LYS A 1 355 ? 8.269 -34.341 -107.580 1.00 12.78 335 LYS A O 1
ATOM 2679 N N . GLN A 1 356 ? 9.041 -36.443 -107.622 1.00 13.17 336 GLN A N 1
ATOM 2680 C CA . GLN A 1 356 ? 8.760 -36.580 -106.194 1.00 12.98 336 GLN A CA 1
ATOM 2681 C C . GLN A 1 356 ? 9.630 -35.658 -105.353 1.00 11.10 336 GLN A C 1
ATOM 2682 O O . GLN A 1 356 ? 9.149 -35.141 -104.315 1.00 12.05 336 GLN A O 1
ATOM 2688 N N . CYS A 1 357 ? 10.867 -35.437 -105.750 1.00 10.80 337 CYS A N 1
ATOM 2689 C CA . CYS A 1 357 ? 11.728 -34.524 -104.987 1.00 10.13 337 CYS A CA 1
ATOM 2690 C C . CYS A 1 357 ? 11.162 -33.099 -105.049 1.00 9.52 337 CYS A C 1
ATOM 2691 O O . CYS A 1 357 ? 11.168 -32.387 -104.060 1.00 10.08 337 CYS A O 1
ATOM 2694 N N . ILE A 1 358 ? 10.719 -32.698 -106.240 1.00 9.96 338 ILE A N 1
ATOM 2695 C CA . ILE A 1 358 ? 10.118 -31.382 -106.414 1.00 10.12 338 ILE A CA 1
ATOM 2696 C C . ILE A 1 358 ? 8.863 -31.290 -105.574 1.00 10.09 338 ILE A C 1
ATOM 2697 O O . ILE A 1 358 ? 8.623 -30.285 -104.899 1.00 10.55 338 ILE A O 1
ATOM 2702 N N . MET A 1 359 ? 8.023 -32.324 -105.550 1.00 11.21 339 MET A N 1
ATOM 2703 C CA . MET A 1 359 ? 6.839 -32.302 -104.739 1.00 11.03 339 MET A CA 1
ATOM 2704 C C . MET A 1 359 ? 7.117 -32.179 -103.244 1.00 11.75 339 MET A C 1
ATOM 2705 O O . MET A 1 359 ? 6.428 -31.451 -102.523 1.00 13.26 339 MET A O 1
ATOM 2710 N N . CYS A 1 360 ? 8.165 -32.856 -102.781 1.00 10.95 340 CYS A N 1
ATOM 2711 C CA . CYS A 1 360 ? 8.547 -32.700 -101.377 1.00 10.59 340 CYS A CA 1
ATOM 2712 C C . CYS A 1 360 ? 9.016 -31.275 -101.095 1.00 10.47 340 CYS A C 1
ATOM 2713 O O . CYS A 1 360 ? 8.698 -30.694 -100.072 1.00 10.52 340 CYS A O 1
ATOM 2716 N N . GLY A 1 361 ? 9.848 -30.713 -101.989 1.00 9.76 341 GLY A N 1
ATOM 2717 C CA . GLY A 1 361 ? 10.239 -29.330 -101.852 1.00 10.00 341 GLY A CA 1
ATOM 2718 C C . GLY A 1 361 ? 9.067 -28.383 -101.756 1.00 9.31 341 GLY A C 1
ATOM 2719 O O . GLY A 1 361 ? 9.020 -27.500 -100.913 1.00 9.34 341 GLY A O 1
ATOM 2720 N N . ASN A 1 362 ? 8.096 -28.621 -102.646 1.00 9.62 342 ASN A N 1
ATOM 2721 C CA . ASN A 1 362 ? 6.916 -27.770 -102.595 1.00 10.20 342 ASN A CA 1
ATOM 2722 C C . ASN A 1 362 ? 6.157 -27.870 -101.318 1.00 10.16 342 ASN A C 1
ATOM 2723 O O . ASN A 1 362 ? 5.644 -26.878 -100.799 1.00 11.08 342 ASN A O 1
ATOM 2728 N N . ALA A 1 363 ? 6.076 -29.093 -100.777 1.00 11.05 343 ALA A N 1
ATOM 2729 C CA . ALA A 1 363 ? 5.333 -29.322 -99.531 1.00 11.97 343 ALA A CA 1
ATOM 2730 C C . ALA A 1 363 ? 6.028 -28.596 -98.382 1.00 11.07 343 ALA A C 1
ATOM 2731 O O . ALA A 1 363 ? 5.341 -28.007 -97.506 1.00 12.09 343 ALA A O 1
ATOM 2733 N N . CYS A 1 364 ? 7.334 -28.626 -98.339 1.00 10.00 344 CYS A N 1
ATOM 2734 C CA . CYS A 1 364 ? 8.062 -27.993 -97.272 1.00 9.86 344 CYS A CA 1
ATOM 2735 C C . CYS A 1 364 ? 7.918 -26.499 -97.372 1.00 9.25 344 CYS A C 1
ATOM 2736 O O . CYS A 1 364 ? 7.691 -25.807 -96.380 1.00 10.58 344 CYS A O 1
ATOM 2739 N N . ALA A 1 365 ? 8.056 -25.965 -98.578 1.00 9.31 345 ALA A N 1
ATOM 2740 C CA . ALA A 1 365 ? 7.868 -24.521 -98.794 1.00 9.15 345 ALA A CA 1
ATOM 2741 C C . ALA A 1 365 ? 6.439 -24.098 -98.451 1.00 10.65 345 ALA A C 1
ATOM 2742 O O . ALA A 1 365 ? 6.269 -23.014 -97.842 1.00 12.08 345 ALA A O 1
ATOM 2744 N N A GLN A 1 366 ? 5.473 -24.927 -98.794 0.20 12.00 346 GLN A N 1
ATOM 2745 N N B GLN A 1 366 ? 5.441 -24.906 -98.755 0.80 11.56 346 GLN A N 1
ATOM 2746 C CA A GLN A 1 366 ? 4.085 -24.645 -98.456 0.20 13.68 346 GLN A CA 1
ATOM 2747 C CA B GLN A 1 366 ? 4.060 -24.592 -98.403 0.80 14.23 346 GLN A CA 1
ATOM 2748 C C A GLN A 1 366 ? 3.914 -24.375 -96.961 0.20 13.81 346 GLN A C 1
ATOM 2749 C C B GLN A 1 366 ? 3.872 -24.339 -96.896 0.80 12.72 346 GLN A C 1
ATOM 2750 O O A GLN A 1 366 ? 3.245 -23.421 -96.577 0.20 13.24 346 GLN A O 1
ATOM 2751 O O B GLN A 1 366 ? 3.168 -23.450 -96.465 0.80 14.21 346 GLN A O 1
ATOM 2762 N N . ASP A 1 367 ? 4.511 -25.223 -96.131 1.00 12.82 347 ASP A N 1
ATOM 2763 C CA . ASP A 1 367 ? 4.402 -25.079 -94.687 1.00 12.79 347 ASP A CA 1
ATOM 2764 C C . ASP A 1 367 ? 5.132 -23.794 -94.243 1.00 11.34 347 ASP A C 1
ATOM 2765 O O . ASP A 1 367 ? 4.599 -23.022 -93.464 1.00 11.70 347 ASP A O 1
ATOM 2770 N N . VAL A 1 368 ? 6.376 -23.583 -94.712 1.00 9.87 348 VAL A N 1
ATOM 2771 C CA . VAL A 1 368 ? 7.149 -22.460 -94.234 1.00 9.28 348 VAL A CA 1
ATOM 2772 C C . VAL A 1 368 ? 6.492 -21.134 -94.554 1.00 9.01 348 VAL A C 1
ATOM 2773 O O . VAL A 1 368 ? 6.539 -20.208 -93.686 1.00 9.82 348 VAL A O 1
ATOM 2777 N N . ILE A 1 369 ? 5.891 -20.945 -95.685 1.00 8.85 349 ILE A N 1
ATOM 2778 C CA . ILE A 1 369 ? 5.318 -19.669 -96.060 1.00 10.01 349 ILE A CA 1
ATOM 2779 C C . ILE A 1 369 ? 4.057 -19.363 -95.285 1.00 10.75 349 ILE A C 1
ATOM 2780 O O . ILE A 1 369 ? 3.614 -18.179 -95.319 1.00 11.75 349 ILE A O 1
ATOM 2785 N N A GLN A 1 370 ? 3.483 -20.341 -94.596 0.34 10.48 350 GLN A N 1
ATOM 2786 N N B GLN A 1 370 ? 3.472 -20.321 -94.575 0.65 11.06 350 GLN A N 1
ATOM 2787 C CA A GLN A 1 370 ? 2.334 -20.194 -93.704 0.34 12.52 350 GLN A CA 1
ATOM 2788 C CA B GLN A 1 370 ? 2.294 -20.022 -93.722 0.65 12.25 350 GLN A CA 1
ATOM 2789 C C A GLN A 1 370 ? 2.761 -20.024 -92.249 0.34 12.32 350 GLN A C 1
ATOM 2790 C C B GLN A 1 370 ? 2.700 -19.654 -92.308 0.65 11.86 350 GLN A C 1
ATOM 2791 O O A GLN A 1 370 ? 1.941 -20.282 -91.357 0.34 17.80 350 GLN A O 1
ATOM 2792 O O B GLN A 1 370 ? 1.813 -19.392 -91.472 0.65 15.87 350 GLN A O 1
ATOM 2803 N N . HIS A 1 371 ? 3.990 -19.608 -92.007 1.00 9.85 351 HIS A N 1
ATOM 2804 C CA . HIS A 1 371 ? 4.489 -19.289 -90.682 1.00 8.77 351 HIS A CA 1
ATOM 2805 C C . HIS A 1 371 ? 5.304 -18.042 -90.695 1.00 8.50 351 HIS A C 1
ATOM 2806 O O . HIS A 1 371 ? 5.920 -17.694 -91.711 1.00 9.66 351 HIS A O 1
ATOM 2813 N N . VAL A 1 372 ? 5.359 -17.366 -89.555 1.00 8.51 352 VAL A N 1
ATOM 2814 C CA . VAL A 1 372 ? 6.329 -16.335 -89.294 1.00 8.73 352 VAL A CA 1
ATOM 2815 C C . VAL A 1 372 ? 7.681 -17.000 -89.130 1.00 9.04 352 VAL A C 1
ATOM 2816 O O . VAL A 1 372 ? 7.842 -17.778 -88.200 1.00 11.11 352 VAL A O 1
ATOM 2820 N N . GLY A 1 373 ? 8.599 -16.752 -89.990 1.00 9.38 353 GLY A N 1
ATOM 2821 C CA . GLY A 1 373 ? 9.916 -17.355 -89.969 1.00 10.07 353 GLY A CA 1
ATOM 2822 C C . GLY A 1 373 ? 9.950 -18.735 -90.558 1.00 8.61 353 GLY A C 1
ATOM 2823 O O . GLY A 1 373 ? 9.046 -19.203 -91.257 1.00 9.86 353 GLY A O 1
ATOM 2824 N N . PHE A 1 374 ? 11.071 -19.400 -90.298 1.00 8.92 354 PHE A N 1
ATOM 2825 C CA . PHE A 1 374 ? 11.419 -20.633 -90.952 1.00 8.47 354 PHE A CA 1
ATOM 2826 C C . PHE A 1 374 ? 10.962 -21.830 -90.115 1.00 8.89 354 PHE A C 1
ATOM 2827 O O . PHE A 1 374 ? 11.742 -22.466 -89.370 1.00 11.37 354 PHE A O 1
ATOM 2835 N N . SER A 1 375 ? 9.700 -22.123 -90.160 1.00 9.22 355 SER A N 1
ATOM 2836 C CA . SER A 1 375 ? 9.136 -23.126 -89.265 1.00 9.87 355 SER A CA 1
ATOM 2837 C C . SER A 1 375 ? 9.577 -24.507 -89.700 1.00 9.97 355 SER A C 1
ATOM 2838 O O . SER A 1 375 ? 9.576 -24.881 -90.889 1.00 12.67 355 SER A O 1
ATOM 2841 N N . LEU A 1 376 ? 9.884 -25.387 -88.722 1.00 10.11 356 LEU A N 1
ATOM 2842 C CA . LEU A 1 376 ? 10.186 -26.779 -88.997 1.00 9.88 356 LEU A CA 1
ATOM 2843 C C . LEU A 1 376 ? 8.992 -27.687 -88.618 1.00 10.92 356 LEU A C 1
ATOM 2844 O O . LEU A 1 376 ? 9.147 -28.889 -88.529 1.00 13.05 356 LEU A O 1
ATOM 2849 N N . SER A 1 377 ? 7.820 -27.130 -88.447 1.00 12.66 357 SER A N 1
ATOM 2850 C CA . SER A 1 377 ? 6.607 -27.890 -88.196 1.00 15.45 357 SER A CA 1
ATOM 2851 C C . SER A 1 377 ? 5.988 -28.223 -89.535 1.00 15.90 357 SER A C 1
ATOM 2852 O O . SER A 1 377 ? 5.378 -27.303 -90.160 1.00 27.80 357 SER A O 1
ATOM 2859 N N . PHE A 1 378 ? 6.113 -29.434 -90.007 1.00 17.20 358 PHE A N 1
ATOM 2860 C CA . PHE A 1 378 ? 5.626 -29.847 -91.309 1.00 19.80 358 PHE A CA 1
ATOM 2861 C C . PHE A 1 378 ? 4.380 -30.686 -91.156 1.00 23.87 358 PHE A C 1
ATOM 2862 O O . PHE A 1 378 ? 4.121 -31.306 -90.135 1.00 26.69 358 PHE A O 1
ATOM 2870 N N . THR A 1 379 ? 3.557 -30.690 -92.178 1.00 29.16 359 THR A N 1
ATOM 2871 C CA . THR A 1 379 ? 2.102 -30.990 -92.162 1.00 38.20 359 THR A CA 1
ATOM 2872 C C . THR A 1 379 ? 1.743 -32.147 -93.025 1.00 44.17 359 THR A C 1
ATOM 2873 O O . THR A 1 379 ? 0.838 -32.969 -92.792 1.00 51.38 359 THR A O 1
#

CATH classification: 3.40.1190.20 (+1 more: 3.30.1110.10)

Sequence (340 aa):
TGPMRVFAIGNPPIILLDLVAEVPSSFLLDEFFLKRGDATLATPEQMMRRIIYYSSTTLLDQFNPTSLPGGSALNSVRRVVQKKLLRKKPGSAGYMGAIGDDPRGQVLKELCDKKEGLATRRFMMVAPGQQSTGVCAVLINEKERTLCTHLGACCGSFRLPEDWTTFASSGALIFYATAYTLTATPKNALEVAGYYAHGIPNAAIIFTLNLSAPFCVELLYKDAMMQQSLLLHTNILFGNEEEFAHLAKVHNLVNKEHAVEVCTGALLRLLTAGQNTTSATKLVVVMTRRGHNPVIAAEQTTAADGTVVVHEVGVPVVAAEKIVDTNGAGDAFVGGFLYALSQGKTVKQCIMCGNACAQQDVIQQHVGFSLSFT

Organism: Toxoplasma gondii (NCBI:txid5811)

Solvent-accessible surface area: 14683 Å² total; per-residue (Å²): 173,9,58,19,103,0,0,0,0,1,19,0,20,0,21,13,32,8,123,3,68,40,72,6,4,99,82,2,146,17,143,81,35,68,78,56,109,20,67,116,128,12,74,116,0,16,89,46,1,72,120,51,132,36,79,35,70,6,0,13,21,2,0,14,0,0,13,0,0,3,105,53,36,204,112,86,10,3,0,0,0,0,0,0,6,0,92,23,109,62,0,113,59,0,67,104,44,0,75,166,58,18,6,25,13,91,22,52,90,4,106,76,69,42,0,0,2,7,0,0,0,26,6,116,150,80,28,0,34,0,19,53,61,25,0,2,34,21,4,126,14,42,170,70,12,32,100,42,4,78,65,8,80,9,4,0,0,1,0,71,2,2,67,12,16,34,132,3,0,55,88,0,0,30,90,3,130,56,69,116,128,10,26,0,0,0,16,0,15,12,34,95,0,0,87,109,41,90,116,17,0,81,60,0,0,91,66,0,17,1,0,4,5,59,78,100,12,0,57,54,0,16,173,20,23,80,30,142,133,82,64,107,5,27,102,4,0,47,16,0,4,68,23,2,13,61,57,126,86,52,109,49,48,15,1,0,0,7,26,12,63,152,55,37,2,1,0,1,39,18,44,63,104,28,69,65,60,70,22,91,15,47,35,84,140,29,63,89,107,46,60,62,32,84,71,28,22,40,26,0,4,3,0,0,1,0,55,4,34,28,81,68,101,83,31,72,84,1,0,115,28,0,12,51,6,14,47,8,1,19,67,69,87,13,31,20,26,74,56,149

Foldseek 3Di:
DAPAAEEEEFQKAKEWEFADDPVLCVVQVFDFQDAEEHDPVCVCVVVVSVVRVTDIDIDGQQVLLVLLLLLVVVDAAHHEYEFEAEPDPSVVVNVVRCVVSRHHYDHHYDYPKHRKYWYFYDYPLHTTIYIHSITRLQDDDDPCVCVVNPPYQEYEYELNSCSSPLVVLVVRLVVNQPDPNRAYEYELHDLVSLQPPVPSLLNNLLSHQEYEYEDVSLVSNCVNVVQAVVVRVQSSQVSSQCSNAVQHFAPGHGKYWYDYVQAWIWMWTQHRRGDIDIDTGHQPDDDPVQFSAQVSLSSQLSSQLSSVVSVVDDNRVSNVRSSQRSSVQRSDDHSDSDGD

InterPro domains:
  IPR001805 Adenosine kinase [PR00989] (73-82)
  IPR001805 Adenosine kinase [PR00989] (90-104)
  IPR001805 Adenosine kinase [PR00989] (121-136)
  IPR001805 Adenosine kinase [PR00989] (155-181)
  IPR001805 Adenosine kinase [PTHR45769] (13-357)
  IPR002173 Carbohydrate/purine kinase, PfkB, conserved site [PS00584] (312-325)
  IPR011611 Carbohydrate kinase PfkB [PF00294] (60-355)
  IPR029056 Ribokinase-like [G3DSA:3.40.1190.20] (16-353)
  IPR029056 Ribokinase-like [SSF53613] (12-357)

B-factor: mean 17.06, std 10.65, range [4.84, 79.23]